Protein AF-A0AA40I8Y2-F1 (afdb_monomer)

Sequence (458 aa):
MGASTGETRPAPEHSPDSSFPSARNPNLPPCRERLKSTSVQRVLESSLRRRGAPTQAPSPGPREVRRRSFSSSPDPGGSVVRRRSVLPPRPRAQRLAQARLAARTGKTVQRKLDMSGLRVASRLLRTKRLALTGTRPLSSGSRGFDFTVDGSKRSSAKVSDSISTQYPVVDHEFDAVVVGAGGAGLRAAFGLSEAGFSTACVTKLFPTRSHTVAAQGGINAALGNMEEDNWRWHFYDTVKGSDWLGDQDAIHYMTEQAPASVIELENYGMPFSRTKDGKIYQRAFGGQSLKFGKGGQAHRCCCVADRTGHSLLHTLYGRSLRYDTSYFVEYFALDLLMENGECRGVIALCIEDGYIHRIRAKNTVIATGGYGRTYFSCTSAHTSTGDGTAMVTRAGLPCQDLEFVQFHPTGIYGAGCLITEGCRGEGGILINSQGERFMERYARWQRTWPPEMSCPGP

InterPro domains:
  IPR003952 Fumarate reductase/succinate dehydrogenase, FAD-binding site [PS00504] (209-218)
  IPR003953 FAD-dependent oxidoreductase 2, FAD-binding domain [PF00890] (175-447)
  IPR030664 FAD-dependent oxidoreductase SdhA/FrdA/AprA [PTHR11632] (164-444)
  IPR036188 FAD/NAD(P)-binding domain superfamily [G3DSA:3.50.50.60] (155-445)
  IPR036188 FAD/NAD(P)-binding domain superfamily [SSF51905] (165-436)

pLDDT: mean 72.76, std 31.51, range [25.41, 98.94]

Structure (mmCIF, N/CA/C/O backbone):
data_AF-A0AA40I8Y2-F1
#
_entry.id   AF-A0AA40I8Y2-F1
#
loop_
_atom_site.group_PDB
_atom_site.id
_atom_site.type_symbol
_atom_site.label_atom_id
_atom_site.label_alt_id
_atom_site.label_comp_id
_atom_site.label_asym_id
_atom_site.label_entity_id
_atom_site.label_seq_id
_atom_site.pdbx_PDB_ins_code
_atom_site.Cartn_x
_atom_site.Cartn_y
_atom_site.Cartn_z
_atom_site.occupancy
_atom_site.B_iso_or_equiv
_atom_site.auth_seq_id
_atom_site.auth_comp_id
_atom_site.auth_asym_id
_atom_site.auth_atom_id
_atom_site.pdbx_PDB_model_num
ATOM 1 N N . MET A 1 1 ? -51.439 -47.594 -10.391 1.00 32.75 1 MET A N 1
ATOM 2 C CA . MET A 1 1 ? -51.179 -48.707 -11.332 1.00 32.75 1 MET A CA 1
ATOM 3 C C . MET A 1 1 ? -50.081 -48.203 -12.260 1.00 32.75 1 MET A C 1
ATOM 5 O O . MET A 1 1 ? -50.319 -47.154 -12.834 1.00 32.75 1 MET A O 1
ATOM 9 N N . GLY A 1 2 ? -48.869 -48.724 -12.430 1.00 31.80 2 GLY A N 1
ATOM 10 C CA . GLY A 1 2 ? -48.028 -49.830 -11.933 1.00 31.80 2 GLY A CA 1
ATOM 11 C C . GLY A 1 2 ? -46.648 -49.583 -12.608 1.00 31.80 2 GLY A C 1
ATOM 12 O O . GLY A 1 2 ? -46.622 -48.978 -13.675 1.00 31.80 2 GLY A O 1
ATOM 13 N N . ALA A 1 3 ? -45.487 -49.738 -11.958 1.00 30.36 3 ALA A N 1
ATOM 14 C CA . ALA A 1 3 ? -44.630 -50.945 -11.997 1.00 30.36 3 ALA A CA 1
ATOM 15 C C . ALA A 1 3 ? -44.616 -51.674 -13.367 1.00 30.36 3 ALA A C 1
ATOM 17 O O . ALA A 1 3 ? -45.689 -51.980 -13.870 1.00 30.36 3 ALA A O 1
ATOM 18 N N . SER A 1 4 ? -43.504 -52.070 -14.009 1.00 30.73 4 SER A N 1
ATOM 19 C CA . SER A 1 4 ? -42.028 -51.959 -13.813 1.00 30.73 4 SER A CA 1
ATOM 20 C C . SER A 1 4 ? -41.357 -52.330 -15.174 1.00 30.73 4 SER A C 1
ATOM 22 O O . SER A 1 4 ? -42.104 -52.674 -16.086 1.00 30.73 4 SER A O 1
ATOM 24 N N . THR A 1 5 ? -40.049 -52.314 -15.478 1.00 34.25 5 THR A N 1
ATOM 25 C CA . THR A 1 5 ? -38.732 -52.222 -14.781 1.00 34.25 5 THR A CA 1
ATOM 26 C C . THR A 1 5 ? -37.902 -51.048 -15.386 1.00 34.25 5 THR A C 1
ATOM 28 O O . THR A 1 5 ? -38.504 -50.177 -16.006 1.00 34.25 5 THR A O 1
ATOM 31 N N . GLY A 1 6 ? -36.577 -50.834 -15.259 1.00 27.83 6 GLY A N 1
ATOM 32 C CA . GLY A 1 6 ? -35.461 -51.456 -14.525 1.00 27.83 6 GLY A CA 1
ATOM 33 C C . GLY A 1 6 ? -34.343 -52.022 -15.425 1.00 27.83 6 GLY A C 1
ATOM 34 O O . GLY A 1 6 ? -34.374 -53.207 -15.727 1.00 27.83 6 GLY A O 1
ATOM 35 N N . GLU A 1 7 ? -33.342 -51.198 -15.779 1.00 29.75 7 GLU A N 1
ATOM 36 C CA . GLU A 1 7 ? -31.929 -51.616 -15.916 1.00 29.75 7 GLU A CA 1
ATOM 37 C C . GLU A 1 7 ? -30.968 -50.405 -15.931 1.00 29.75 7 GLU A C 1
ATOM 39 O O . GLU A 1 7 ? -31.186 -49.411 -16.625 1.00 29.75 7 GLU A O 1
ATOM 44 N N . THR A 1 8 ? -29.904 -50.475 -15.128 1.00 30.27 8 THR A N 1
ATOM 45 C CA . THR A 1 8 ? -28.907 -49.411 -14.908 1.00 30.27 8 THR A CA 1
ATOM 46 C C . THR A 1 8 ? -27.615 -49.681 -15.677 1.00 30.27 8 THR A C 1
ATOM 48 O O . THR A 1 8 ? -27.088 -50.789 -15.604 1.00 30.27 8 THR A O 1
ATOM 51 N N . ARG A 1 9 ? -27.028 -48.660 -16.321 1.00 32.03 9 ARG A N 1
ATOM 52 C CA . ARG A 1 9 ? -25.633 -48.704 -16.806 1.00 32.03 9 ARG A CA 1
ATOM 53 C C . ARG A 1 9 ? -24.699 -47.949 -15.843 1.00 32.03 9 ARG A C 1
ATOM 55 O O . ARG A 1 9 ? -25.123 -46.927 -15.305 1.00 32.03 9 ARG A O 1
ATOM 62 N N . PRO A 1 10 ? -23.472 -48.445 -15.597 1.00 34.16 10 PRO A N 1
ATOM 63 C CA . PRO A 1 10 ? -22.631 -47.975 -14.498 1.00 34.16 10 PRO A CA 1
ATOM 64 C C . PRO A 1 10 ? -21.880 -46.677 -14.815 1.00 34.16 10 PRO A C 1
ATOM 66 O O . PRO A 1 10 ? -21.548 -46.392 -15.967 1.00 34.16 10 PRO A O 1
ATOM 69 N N . ALA A 1 11 ? -21.555 -45.928 -13.760 1.00 28.86 11 ALA A N 1
ATOM 70 C CA . ALA A 1 11 ? -20.532 -44.890 -13.800 1.00 28.86 11 ALA A CA 1
ATOM 71 C C . ALA A 1 11 ? -19.125 -45.530 -13.772 1.00 28.86 11 ALA A C 1
ATOM 73 O O . ALA A 1 11 ? -18.958 -46.573 -13.137 1.00 28.86 11 ALA A O 1
ATOM 74 N N . PRO A 1 12 ? -18.109 -44.932 -14.419 1.00 32.19 12 PRO A N 1
ATOM 75 C CA . PRO A 1 12 ? -16.728 -45.372 -14.267 1.00 32.19 12 PRO A CA 1
ATOM 76 C C . PRO A 1 12 ? -16.163 -44.882 -12.925 1.00 32.19 12 PRO A C 1
ATOM 78 O O . PRO A 1 12 ? -16.084 -43.678 -12.678 1.00 32.19 12 PRO A O 1
ATOM 81 N N . GLU A 1 13 ? -15.769 -45.815 -12.060 1.00 28.38 13 GLU A N 1
ATOM 82 C CA . GLU A 1 13 ? -15.071 -45.509 -10.807 1.00 28.38 13 GLU A CA 1
ATOM 83 C C . GLU A 1 13 ? -13.612 -45.083 -11.041 1.00 28.38 13 GLU A C 1
ATOM 85 O O . GLU A 1 13 ? -12.978 -45.427 -12.041 1.00 28.38 13 GLU A O 1
ATOM 90 N N . HIS A 1 14 ? -13.065 -44.343 -10.076 1.00 29.38 14 HIS A N 1
ATOM 91 C CA . HIS A 1 14 ? -11.641 -44.028 -10.004 1.00 29.38 14 HIS A CA 1
ATOM 92 C C . HIS A 1 14 ? -10.795 -45.273 -9.692 1.00 29.38 14 HIS A C 1
ATOM 94 O O . HIS A 1 14 ? -11.074 -45.989 -8.735 1.00 29.38 14 HIS A O 1
ATOM 100 N N . SER A 1 15 ? -9.656 -45.411 -10.375 1.00 27.19 15 SER A N 1
ATOM 101 C CA . SER A 1 15 ? -8.494 -46.165 -9.882 1.00 27.19 15 SER A CA 1
ATOM 102 C C . SER A 1 15 ? -7.263 -45.240 -9.829 1.00 27.19 15 SER A C 1
ATOM 104 O O . SER A 1 15 ? -7.002 -44.554 -10.823 1.00 27.19 15 SER A O 1
ATOM 106 N N . PRO A 1 16 ? -6.515 -45.168 -8.710 1.00 34.91 16 PRO A N 1
ATOM 107 C CA . PRO A 1 16 ? -5.465 -44.169 -8.523 1.00 34.91 16 PRO A CA 1
ATOM 108 C C . PRO A 1 16 ? -4.068 -44.721 -8.843 1.00 34.91 16 PRO A C 1
ATOM 110 O O . PRO A 1 16 ? -3.471 -45.388 -8.008 1.00 34.91 16 PRO A O 1
ATOM 113 N N . ASP A 1 17 ? -3.504 -44.371 -10.002 1.00 27.94 17 ASP A N 1
ATOM 114 C CA . ASP A 1 17 ? -2.095 -44.660 -10.316 1.00 27.94 17 ASP A CA 1
ATOM 115 C C . ASP A 1 17 ? -1.424 -43.500 -11.070 1.00 27.94 17 ASP A C 1
ATOM 117 O O . ASP A 1 17 ? -1.344 -43.451 -12.297 1.00 27.94 17 ASP A O 1
ATOM 121 N N . SER A 1 18 ? -0.906 -42.539 -10.303 1.00 29.62 18 SER A N 1
ATOM 122 C CA . SER A 1 18 ? 0.126 -41.607 -10.769 1.00 29.62 18 SER A CA 1
ATOM 123 C C . SER A 1 18 ? 1.015 -41.196 -9.594 1.00 29.62 18 SER A C 1
ATOM 125 O O . SER A 1 18 ? 0.930 -40.086 -9.061 1.00 29.62 18 SER A O 1
ATOM 127 N 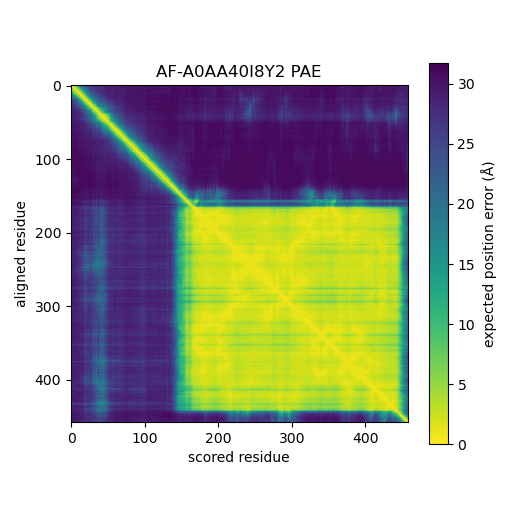N . SER A 1 19 ? 1.864 -42.124 -9.155 1.00 27.11 19 SER A N 1
ATOM 128 C CA . SER A 1 19 ? 2.890 -41.865 -8.147 1.00 27.11 19 SER A CA 1
ATOM 129 C C . SER A 1 19 ? 3.852 -40.772 -8.631 1.00 27.11 19 SER A C 1
ATOM 131 O O . SER A 1 19 ? 4.707 -41.021 -9.485 1.00 27.11 19 SER A O 1
ATOM 133 N N . PHE A 1 20 ? 3.749 -39.566 -8.069 1.00 29.59 20 PHE A N 1
ATOM 134 C CA . PHE A 1 20 ? 4.778 -38.540 -8.241 1.00 29.59 20 PHE A CA 1
ATOM 135 C C . PHE A 1 20 ? 6.107 -39.065 -7.671 1.00 29.59 20 PHE A C 1
ATOM 137 O O . PHE A 1 20 ? 6.150 -39.441 -6.495 1.00 29.59 20 PHE A O 1
ATOM 144 N N . PRO A 1 21 ? 7.207 -39.093 -8.448 1.00 29.06 21 PRO A N 1
ATOM 145 C CA . PRO A 1 21 ? 8.483 -39.561 -7.934 1.00 29.06 21 PRO A CA 1
ATOM 146 C C . PRO A 1 21 ? 9.033 -38.570 -6.903 1.00 29.06 21 PRO A C 1
ATOM 148 O O . PRO A 1 21 ? 9.480 -37.470 -7.233 1.00 29.06 21 PRO A O 1
ATOM 151 N N . SER A 1 22 ? 9.038 -39.001 -5.640 1.00 32.31 22 SER A N 1
ATOM 152 C CA . SER A 1 22 ? 9.756 -38.368 -4.532 1.00 32.31 22 SER A CA 1
ATOM 153 C C . SER A 1 22 ? 11.267 -38.411 -4.791 1.00 32.31 22 SER A C 1
ATOM 155 O O . SER A 1 22 ? 11.990 -39.290 -4.323 1.00 32.31 22 SER A O 1
ATOM 157 N N . ALA A 1 23 ? 11.760 -37.456 -5.577 1.00 31.22 23 ALA A N 1
ATOM 158 C CA . ALA A 1 23 ? 13.168 -37.333 -5.925 1.00 31.22 23 ALA A CA 1
ATOM 159 C C . ALA A 1 23 ? 13.968 -36.648 -4.800 1.00 31.22 23 ALA A C 1
ATOM 161 O O . ALA A 1 23 ? 14.513 -35.555 -4.972 1.00 31.22 23 ALA A O 1
ATOM 162 N N . ARG A 1 24 ? 14.108 -37.321 -3.648 1.00 30.42 24 ARG A N 1
ATOM 163 C CA . ARG A 1 24 ? 15.246 -37.055 -2.753 1.00 30.42 24 ARG A CA 1
ATOM 164 C C . ARG A 1 24 ? 16.519 -37.495 -3.473 1.00 30.42 24 ARG A C 1
ATOM 166 O O . ARG A 1 24 ? 16.888 -38.661 -3.415 1.00 30.42 24 ARG A O 1
ATOM 173 N N . ASN A 1 25 ? 17.180 -36.569 -4.162 1.00 33.53 25 ASN A N 1
ATOM 174 C CA . ASN A 1 25 ? 18.488 -36.808 -4.767 1.00 33.53 25 ASN A CA 1
ATOM 175 C C . ASN A 1 25 ? 19.543 -36.991 -3.651 1.00 33.53 25 ASN A C 1
ATOM 177 O O . ASN A 1 25 ? 19.817 -36.021 -2.939 1.00 33.53 25 ASN A O 1
ATOM 181 N N . PRO A 1 26 ? 20.151 -38.183 -3.485 1.00 35.31 26 PRO A N 1
ATOM 182 C CA . PRO A 1 26 ? 21.088 -38.445 -2.391 1.00 35.31 26 PRO A CA 1
ATOM 183 C C . PRO A 1 26 ? 22.486 -37.835 -2.611 1.00 35.31 26 PRO A C 1
ATOM 185 O O . PRO A 1 26 ? 23.321 -37.917 -1.718 1.00 35.31 26 PRO A O 1
ATOM 188 N N . ASN A 1 27 ? 22.740 -37.190 -3.758 1.00 33.22 27 ASN A N 1
ATOM 189 C CA . ASN A 1 27 ? 24.033 -36.590 -4.116 1.00 33.22 27 ASN A CA 1
ATOM 190 C C . ASN A 1 27 ? 24.059 -35.049 -4.009 1.00 33.22 27 ASN A C 1
ATOM 192 O O . ASN A 1 27 ? 24.871 -34.389 -4.659 1.00 33.22 27 ASN A O 1
ATOM 196 N N . LEU A 1 28 ? 23.178 -34.448 -3.200 1.00 32.84 28 LEU A N 1
ATOM 197 C CA . LEU A 1 28 ? 23.253 -33.024 -2.846 1.00 32.84 28 LEU A CA 1
ATOM 198 C C . LEU A 1 28 ? 23.988 -32.844 -1.503 1.00 32.84 28 LEU A C 1
ATOM 200 O O . LEU A 1 28 ? 23.556 -33.426 -0.507 1.00 32.84 28 LEU A O 1
ATOM 204 N N . PRO A 1 29 ? 25.060 -32.028 -1.429 1.00 32.06 29 PRO A N 1
ATOM 205 C CA . PRO A 1 29 ? 25.745 -31.772 -0.166 1.00 32.06 29 PRO A CA 1
ATOM 206 C C . PRO A 1 29 ? 24.837 -30.987 0.800 1.00 32.06 29 PRO A C 1
ATOM 208 O O . PRO A 1 29 ? 24.019 -30.174 0.349 1.00 32.06 29 PRO A O 1
ATOM 211 N N . PRO A 1 30 ? 24.974 -31.194 2.125 1.00 31.23 30 PRO A N 1
ATOM 212 C CA . PRO A 1 30 ? 24.115 -30.567 3.124 1.00 31.23 30 PRO A CA 1
ATOM 213 C C . PRO A 1 30 ? 24.193 -29.034 3.090 1.00 31.23 30 PRO A C 1
ATOM 215 O O . PRO A 1 30 ? 25.191 -28.436 2.685 1.00 31.23 30 PRO A O 1
ATOM 218 N N . CYS A 1 31 ? 23.117 -28.389 3.547 1.00 29.73 31 CYS A N 1
ATOM 219 C CA . CYS A 1 31 ? 22.795 -26.980 3.293 1.00 29.73 31 CYS A CA 1
ATOM 220 C C . CYS A 1 31 ? 23.654 -25.940 4.061 1.00 29.73 31 CYS A C 1
ATOM 222 O O . CYS A 1 31 ? 23.146 -24.910 4.497 1.00 29.73 31 CYS A O 1
ATOM 224 N N . ARG A 1 32 ? 24.960 -26.189 4.241 1.00 30.05 32 ARG A N 1
ATOM 225 C CA . ARG A 1 32 ? 25.887 -25.322 4.993 1.00 30.05 32 ARG A CA 1
ATOM 226 C C . ARG A 1 32 ? 26.958 -24.615 4.153 1.00 30.05 32 ARG A C 1
ATOM 228 O O . ARG A 1 32 ? 27.660 -23.766 4.690 1.00 30.05 32 ARG A O 1
ATOM 235 N N . GLU A 1 33 ? 27.061 -24.900 2.851 1.00 31.02 33 GLU A N 1
ATOM 236 C CA . GLU A 1 33 ? 28.080 -24.287 1.969 1.00 31.02 33 GLU A CA 1
ATOM 237 C C . GLU A 1 33 ? 27.536 -23.367 0.859 1.00 31.02 33 GLU A C 1
ATOM 239 O O . GLU A 1 33 ? 28.315 -22.720 0.158 1.00 31.02 33 GLU A O 1
ATOM 244 N N . ARG A 1 34 ? 26.211 -23.218 0.710 1.00 31.36 34 ARG A N 1
ATOM 245 C CA . ARG A 1 34 ? 25.609 -22.421 -0.383 1.00 31.36 34 ARG A CA 1
ATOM 246 C C . ARG A 1 34 ? 25.449 -20.915 -0.079 1.00 31.36 34 ARG A C 1
ATOM 248 O O . ARG A 1 34 ? 24.744 -20.215 -0.792 1.00 31.36 34 ARG A O 1
ATOM 255 N N . LEU A 1 35 ? 26.161 -20.389 0.923 1.00 30.05 35 LEU A N 1
ATOM 256 C CA . LEU A 1 35 ? 26.169 -18.966 1.323 1.00 30.05 35 LEU A CA 1
ATOM 257 C C . LEU A 1 35 ? 27.373 -18.171 0.763 1.00 30.05 35 LEU A C 1
ATOM 259 O O . LEU A 1 35 ? 27.946 -17.322 1.440 1.00 30.05 35 LEU A O 1
ATOM 263 N N . LYS A 1 36 ? 27.804 -18.447 -0.480 1.00 30.09 36 LYS A N 1
ATOM 264 C CA . LYS A 1 36 ? 28.963 -17.769 -1.116 1.00 30.09 36 LYS A CA 1
ATOM 265 C C . LYS A 1 36 ? 28.699 -17.155 -2.500 1.00 30.09 36 LYS A C 1
ATOM 267 O O . LYS A 1 36 ? 29.646 -16.931 -3.264 1.00 30.09 36 LYS A O 1
ATOM 272 N N . SER A 1 37 ? 27.454 -16.785 -2.814 1.00 37.19 37 SER A N 1
ATOM 273 C CA . SER A 1 37 ? 27.128 -16.078 -4.067 1.00 37.19 37 SER A CA 1
ATOM 274 C C . SER A 1 37 ? 26.082 -14.962 -3.940 1.00 37.19 37 SER A C 1
ATOM 276 O O . SER A 1 37 ? 25.077 -14.975 -4.641 1.00 37.19 37 SER A O 1
ATOM 278 N N . THR A 1 38 ? 26.361 -13.933 -3.136 1.00 36.97 38 THR A N 1
ATOM 279 C CA . THR A 1 38 ? 25.739 -12.606 -3.305 1.00 36.97 38 THR A CA 1
ATOM 280 C C . THR A 1 38 ? 26.821 -11.539 -3.495 1.00 36.97 38 THR A C 1
ATOM 282 O O . THR A 1 38 ? 27.737 -11.365 -2.689 1.00 36.97 38 THR A O 1
ATOM 285 N N . SER A 1 39 ? 26.753 -10.829 -4.623 1.00 47.38 39 SER A N 1
ATOM 286 C CA . SER A 1 39 ? 27.812 -9.917 -5.089 1.00 47.38 39 SER A CA 1
ATOM 287 C C . SER A 1 39 ? 27.987 -8.664 -4.223 1.00 47.38 39 SER A C 1
ATOM 289 O O . SER A 1 39 ? 29.016 -7.999 -4.310 1.00 47.38 39 SER A O 1
ATOM 291 N N . VAL A 1 40 ? 26.997 -8.348 -3.385 1.00 37.56 40 VAL A N 1
ATOM 292 C CA . VAL A 1 40 ? 26.959 -7.150 -2.531 1.00 37.56 40 VAL A CA 1
ATOM 293 C C . VAL A 1 40 ? 27.840 -7.317 -1.286 1.00 37.56 40 VAL A C 1
ATOM 295 O O . VAL A 1 40 ? 28.556 -6.394 -0.903 1.00 37.56 40 VAL A O 1
ATOM 298 N N . GLN A 1 41 ? 27.875 -8.513 -0.692 1.00 32.19 41 GLN A N 1
ATOM 299 C CA . GLN A 1 41 ? 28.582 -8.762 0.571 1.00 32.19 41 GLN A CA 1
ATOM 300 C C . GLN A 1 41 ? 30.115 -8.712 0.408 1.00 32.19 41 GLN A C 1
ATOM 302 O O . GLN A 1 41 ? 30.826 -8.219 1.285 1.00 32.19 41 GLN A O 1
ATOM 307 N N . ARG A 1 42 ? 30.633 -9.102 -0.769 1.00 34.75 42 ARG A N 1
ATOM 308 C CA . ARG A 1 42 ? 32.071 -9.014 -1.098 1.00 34.75 42 ARG A CA 1
ATOM 309 C C . ARG A 1 42 ? 32.592 -7.573 -1.184 1.00 34.75 42 ARG A C 1
ATOM 311 O O . ARG A 1 42 ? 33.778 -7.349 -0.950 1.00 34.75 42 ARG A O 1
ATOM 318 N N . VAL A 1 43 ? 31.736 -6.592 -1.494 1.00 43.09 43 VAL A N 1
ATOM 319 C CA . VAL A 1 43 ? 32.142 -5.176 -1.588 1.00 43.09 43 VAL A CA 1
ATOM 320 C C . VAL A 1 43 ? 32.526 -4.637 -0.205 1.00 43.09 43 VAL A C 1
ATOM 322 O O . VAL A 1 43 ? 33.585 -4.024 -0.061 1.00 43.09 43 VAL A O 1
ATOM 325 N N . LEU A 1 44 ? 31.731 -4.948 0.824 1.00 35.88 44 LEU A N 1
ATOM 326 C CA . LEU A 1 44 ? 31.999 -4.577 2.219 1.00 35.88 44 LEU A CA 1
ATOM 327 C C . LEU A 1 44 ? 33.281 -5.226 2.766 1.00 35.88 44 LEU A C 1
ATOM 329 O O . LEU A 1 44 ? 34.135 -4.524 3.311 1.00 35.88 44 LEU A O 1
ATOM 333 N N . GLU A 1 45 ? 33.478 -6.531 2.554 1.00 36.34 45 GLU A N 1
ATOM 334 C CA . GLU A 1 45 ? 34.703 -7.212 3.004 1.00 36.34 45 GLU A CA 1
ATOM 335 C C . GLU A 1 45 ? 35.967 -6.700 2.295 1.00 36.34 45 GLU A C 1
ATOM 337 O O . GLU A 1 45 ? 37.030 -6.602 2.915 1.00 36.34 45 GLU A O 1
ATOM 342 N N . SER A 1 46 ? 35.874 -6.331 1.011 1.00 35.22 46 SER A N 1
ATOM 343 C CA . SER A 1 46 ? 37.031 -5.834 0.255 1.00 35.22 46 SER A CA 1
ATOM 344 C C . SER A 1 46 ? 37.558 -4.479 0.757 1.00 35.22 46 SER A C 1
ATOM 346 O O . SER A 1 46 ? 38.768 -4.244 0.722 1.00 35.22 46 SER A O 1
ATOM 348 N N . SER A 1 47 ? 36.676 -3.622 1.286 1.00 37.28 47 SER A N 1
ATOM 349 C CA . SER A 1 47 ? 37.043 -2.334 1.895 1.00 37.28 47 SER A CA 1
ATOM 350 C C . SER A 1 47 ? 37.668 -2.491 3.284 1.00 37.28 47 SER A C 1
ATOM 352 O O . SER A 1 47 ? 38.576 -1.739 3.636 1.00 37.28 47 SER A O 1
ATOM 354 N N . LEU A 1 48 ? 37.233 -3.487 4.064 1.00 37.84 48 LEU A N 1
ATOM 355 C CA . LEU A 1 48 ? 37.777 -3.763 5.399 1.00 37.84 48 LEU A CA 1
ATOM 356 C C . LEU A 1 48 ? 39.159 -4.436 5.348 1.00 37.84 48 LEU A C 1
ATOM 358 O O . LEU A 1 48 ? 40.009 -4.149 6.185 1.00 37.84 48 LEU A O 1
ATOM 362 N N . ARG A 1 49 ? 39.442 -5.254 4.324 1.00 37.81 49 ARG A N 1
ATOM 363 C CA . ARG A 1 49 ? 40.753 -5.916 4.147 1.00 37.81 49 ARG A CA 1
ATOM 364 C C . ARG A 1 49 ? 41.879 -5.005 3.623 1.00 37.81 49 ARG A C 1
ATOM 366 O O . ARG A 1 49 ? 43.006 -5.470 3.493 1.00 37.81 49 ARG A O 1
ATOM 373 N N . ARG A 1 50 ? 41.612 -3.723 3.328 1.00 40.62 50 ARG A N 1
ATOM 374 C CA . ARG A 1 50 ? 42.616 -2.744 2.844 1.00 40.62 50 ARG A CA 1
ATOM 375 C C . ARG A 1 50 ? 43.129 -1.759 3.907 1.00 40.62 50 ARG A C 1
ATOM 377 O O . ARG A 1 50 ? 43.777 -0.777 3.554 1.00 40.62 50 ARG A O 1
ATOM 384 N N . ARG A 1 51 ? 42.888 -2.008 5.199 1.00 37.22 51 ARG A N 1
ATOM 385 C CA . ARG A 1 51 ? 43.551 -1.287 6.303 1.00 37.22 51 ARG A CA 1
ATOM 386 C C . ARG A 1 51 ? 44.337 -2.282 7.155 1.00 37.22 51 ARG A C 1
ATOM 388 O O . ARG A 1 51 ? 43.757 -3.205 7.715 1.00 37.22 51 ARG A O 1
ATOM 395 N N . GLY A 1 52 ? 45.660 -2.129 7.175 1.00 30.25 52 GLY A N 1
ATOM 396 C CA . GLY A 1 52 ? 46.568 -3.044 7.866 1.00 30.25 52 GLY A CA 1
ATOM 397 C C . GLY A 1 52 ? 46.629 -2.829 9.382 1.00 30.25 52 GLY A C 1
ATOM 398 O O . GLY A 1 52 ? 46.355 -1.732 9.852 1.00 30.25 52 GLY A O 1
ATOM 399 N N . ALA A 1 53 ? 47.010 -3.911 10.072 1.00 33.00 53 ALA A N 1
ATOM 400 C CA . ALA A 1 53 ? 47.589 -4.068 11.418 1.00 33.00 53 ALA A CA 1
ATOM 401 C C . ALA A 1 53 ? 47.225 -3.078 12.565 1.00 33.00 53 ALA A C 1
ATOM 403 O O . ALA A 1 53 ? 47.419 -1.871 12.440 1.00 33.00 53 ALA A O 1
ATOM 404 N N . PRO A 1 54 ? 46.827 -3.582 13.755 1.00 32.31 54 PRO A N 1
ATOM 405 C CA . PRO A 1 54 ? 46.574 -2.746 14.926 1.00 32.31 54 PRO A CA 1
ATOM 406 C C . PRO A 1 54 ? 47.867 -2.357 15.663 1.00 32.31 54 PRO A C 1
ATOM 408 O O . PRO A 1 54 ? 48.636 -3.215 16.094 1.00 32.31 54 PRO A O 1
ATOM 411 N N . THR A 1 55 ? 48.063 -1.061 15.906 1.00 31.19 55 THR A N 1
ATOM 412 C CA . THR A 1 55 ? 49.001 -0.561 16.925 1.00 31.19 55 THR A CA 1
ATOM 413 C C . THR A 1 55 ? 48.343 -0.587 18.305 1.00 31.19 55 THR A C 1
ATOM 415 O O . THR A 1 55 ? 47.227 -0.092 18.465 1.00 31.19 55 THR A O 1
ATOM 418 N N . GLN A 1 56 ? 49.035 -1.137 19.305 1.00 31.27 56 GLN A N 1
ATOM 419 C CA . GLN A 1 56 ? 48.567 -1.159 20.695 1.00 31.27 56 GLN A CA 1
ATOM 420 C C . GLN A 1 56 ? 48.444 0.263 21.269 1.00 31.27 56 GLN A C 1
ATOM 422 O O . GLN A 1 56 ? 49.311 1.104 21.037 1.00 31.27 56 GLN A O 1
ATOM 427 N N . ALA A 1 57 ? 47.402 0.507 22.066 1.00 32.38 57 ALA A N 1
ATOM 428 C CA . ALA A 1 57 ? 47.237 1.714 22.875 1.00 32.38 57 ALA A CA 1
ATOM 429 C C . ALA A 1 57 ? 46.967 1.313 24.342 1.00 32.38 57 ALA A C 1
ATOM 431 O O . ALA A 1 57 ? 46.249 0.335 24.569 1.00 32.38 57 ALA A O 1
ATOM 432 N N . PRO A 1 58 ? 47.544 2.012 25.338 1.00 31.70 58 PRO A N 1
ATOM 433 C CA . PRO A 1 58 ? 47.509 1.578 26.732 1.00 31.70 58 PRO A CA 1
ATOM 434 C C . PRO A 1 58 ? 46.178 1.899 27.430 1.00 31.70 58 PRO A C 1
ATOM 436 O O . PRO A 1 58 ? 45.528 2.910 27.165 1.00 31.70 58 PRO A O 1
ATOM 439 N N . SER A 1 59 ? 45.805 1.043 28.379 1.00 30.08 59 SER A N 1
ATOM 440 C CA . SER A 1 59 ? 44.596 1.148 29.200 1.00 30.08 59 SER A CA 1
ATOM 441 C C . SER A 1 59 ? 44.712 2.202 30.317 1.00 30.08 59 SER A C 1
ATOM 443 O O . SER A 1 59 ? 45.639 2.107 31.126 1.00 30.08 59 SER A O 1
ATOM 445 N N . PRO A 1 60 ? 43.756 3.141 30.459 1.00 36.16 60 PRO A N 1
ATOM 446 C CA . PRO A 1 60 ? 43.647 3.992 31.640 1.00 36.16 60 PRO A CA 1
ATOM 447 C C . PRO A 1 60 ? 42.781 3.333 32.731 1.00 36.16 60 PRO A C 1
ATOM 449 O O . PRO A 1 60 ? 41.663 2.890 32.473 1.00 36.16 60 PRO A O 1
ATOM 452 N N . GLY A 1 61 ? 43.298 3.289 33.963 1.00 31.25 61 GLY A N 1
ATOM 453 C CA . GLY A 1 61 ? 42.566 2.818 35.146 1.00 31.25 61 GLY A CA 1
ATOM 454 C C . GLY A 1 61 ? 41.492 3.801 35.651 1.00 31.25 61 GLY A C 1
ATOM 455 O O . GLY A 1 61 ? 41.371 4.916 35.134 1.00 31.25 61 GLY A O 1
ATOM 456 N N . PRO A 1 62 ? 40.707 3.412 36.673 1.00 31.59 62 PRO A N 1
ATOM 457 C CA . PRO A 1 62 ? 39.561 4.188 37.138 1.00 31.59 62 PRO A CA 1
ATOM 458 C C . PRO A 1 62 ? 39.997 5.494 37.815 1.00 31.59 62 PRO A C 1
ATOM 460 O O . PRO A 1 62 ? 40.945 5.510 38.601 1.00 31.59 62 PRO A O 1
ATOM 463 N N . ARG A 1 63 ? 39.273 6.591 37.553 1.00 30.81 63 ARG A N 1
ATOM 464 C CA . ARG A 1 63 ? 39.428 7.854 38.290 1.00 30.81 63 ARG A CA 1
ATOM 465 C C . ARG A 1 63 ? 38.145 8.277 38.994 1.00 30.81 63 ARG A C 1
ATOM 467 O O . ARG A 1 63 ? 37.039 8.147 38.484 1.00 30.81 63 ARG A O 1
ATOM 474 N N . GLU A 1 64 ? 38.374 8.765 40.203 1.00 27.98 64 GLU A N 1
ATOM 475 C CA . GLU A 1 64 ? 37.426 9.033 41.275 1.00 27.98 64 GLU A CA 1
ATOM 476 C C . GLU A 1 64 ? 36.566 10.281 41.007 1.00 27.98 64 GLU A C 1
ATOM 478 O O . GLU A 1 64 ? 37.054 11.306 40.523 1.00 27.98 64 GLU A O 1
ATOM 483 N N . VAL A 1 65 ? 35.278 10.223 41.360 1.00 30.14 65 VAL A N 1
ATOM 484 C CA . VAL A 1 65 ? 34.358 11.365 41.241 1.00 30.14 65 VAL A CA 1
ATOM 485 C C . VAL A 1 65 ? 34.503 12.273 42.461 1.00 30.14 65 VAL A C 1
ATOM 487 O O . VAL A 1 65 ? 34.065 11.921 43.555 1.00 30.14 65 VAL A O 1
ATOM 490 N N . ARG A 1 66 ? 35.022 13.494 42.274 1.00 26.19 66 ARG A N 1
ATOM 491 C CA . ARG A 1 66 ? 34.933 14.566 43.280 1.00 26.19 66 ARG A CA 1
ATOM 492 C C . ARG A 1 66 ? 34.133 15.758 42.769 1.00 26.19 66 ARG A C 1
ATOM 494 O O . ARG A 1 66 ? 34.564 16.488 41.882 1.00 26.19 66 ARG A O 1
ATOM 501 N N . ARG A 1 67 ? 32.978 15.987 43.400 1.00 29.08 67 ARG A N 1
ATOM 502 C CA . ARG A 1 67 ? 32.227 17.248 43.318 1.00 29.08 67 ARG A CA 1
ATOM 503 C C . ARG A 1 67 ? 33.050 18.380 43.938 1.00 29.08 67 ARG A C 1
ATOM 505 O O . ARG A 1 67 ? 33.589 18.193 45.026 1.00 29.08 67 ARG A O 1
ATOM 512 N N . ARG A 1 68 ? 33.016 19.573 43.336 1.00 26.94 68 ARG A N 1
ATOM 513 C CA . ARG A 1 68 ? 33.138 20.857 44.048 1.00 26.94 68 ARG A CA 1
ATOM 514 C C . ARG A 1 68 ? 32.409 21.960 43.281 1.00 26.94 68 ARG A C 1
ATOM 516 O O . ARG A 1 68 ? 32.704 22.223 42.123 1.00 26.94 68 ARG A O 1
ATOM 523 N N . SER A 1 69 ? 31.445 22.573 43.954 1.00 27.20 69 SER A N 1
ATOM 524 C CA . SER A 1 69 ? 30.890 23.891 43.644 1.00 27.20 69 SER A CA 1
ATOM 525 C C . SER A 1 69 ? 31.929 24.986 43.897 1.00 27.20 69 SER A C 1
ATOM 527 O O . SER A 1 69 ? 32.778 24.783 44.760 1.00 27.20 69 SER A O 1
ATOM 529 N N . PHE A 1 70 ? 31.796 26.156 43.263 1.00 26.34 70 PHE A N 1
ATOM 530 C CA . PHE A 1 70 ? 31.776 27.454 43.961 1.00 26.34 70 PHE A CA 1
ATOM 531 C C . PHE A 1 70 ? 31.311 28.594 43.036 1.00 26.34 70 PHE A C 1
ATOM 533 O O . PHE A 1 70 ? 31.167 28.417 41.828 1.00 26.34 70 PHE A O 1
ATOM 540 N N . SER A 1 71 ? 30.986 29.726 43.654 1.00 25.41 71 SER A N 1
ATOM 541 C CA . SER A 1 71 ? 30.287 30.893 43.110 1.00 25.41 71 SER A CA 1
ATOM 542 C C . SER A 1 71 ? 31.204 32.115 42.915 1.00 25.41 71 SER A C 1
ATOM 544 O O . SER A 1 71 ? 32.376 32.085 43.281 1.00 25.41 71 SER A O 1
ATOM 546 N N . SER A 1 72 ? 30.580 33.226 42.494 1.00 27.89 72 SER A N 1
ATOM 547 C CA . SER A 1 72 ? 30.987 34.644 42.641 1.00 27.89 72 SER A CA 1
ATOM 548 C C . SER A 1 72 ? 32.087 35.240 41.735 1.00 27.89 72 SER A C 1
ATOM 550 O O . SER A 1 72 ? 33.223 34.786 41.686 1.00 27.89 72 SER A O 1
ATOM 552 N N . SER A 1 73 ? 31.680 36.332 41.075 1.00 26.44 73 SER A N 1
ATOM 553 C CA . SER A 1 73 ? 32.412 37.400 40.358 1.00 26.44 73 SER A CA 1
ATOM 554 C C . SER A 1 73 ? 33.233 38.306 41.326 1.00 26.44 73 SER A C 1
ATOM 556 O O . SER A 1 73 ? 33.195 38.007 42.522 1.00 26.44 73 SER A O 1
ATOM 558 N N . PRO A 1 74 ? 33.866 39.449 40.923 1.00 42.59 74 PRO A N 1
ATOM 559 C CA . PRO A 1 74 ? 33.927 40.104 39.591 1.00 42.59 74 PRO A CA 1
ATOM 560 C C . PRO A 1 74 ? 35.303 40.685 39.123 1.00 42.59 74 PRO A C 1
ATOM 562 O O . PRO A 1 74 ? 36.161 40.940 39.952 1.00 42.59 74 PRO A O 1
ATOM 565 N N . ASP A 1 75 ? 35.416 40.965 37.804 1.00 30.33 75 ASP A N 1
ATOM 566 C CA . ASP A 1 75 ? 36.150 42.059 37.084 1.00 30.33 75 ASP A CA 1
ATOM 567 C C . ASP A 1 75 ? 37.608 42.495 37.441 1.00 30.33 75 ASP A C 1
ATOM 569 O O . ASP A 1 75 ? 38.126 42.150 38.498 1.00 30.33 75 ASP A O 1
ATOM 573 N N . PRO A 1 76 ? 38.304 43.333 36.620 1.00 43.81 76 PRO A N 1
ATOM 574 C CA . PRO A 1 76 ? 38.077 43.747 35.217 1.00 43.81 76 PRO A CA 1
ATOM 575 C C . PRO A 1 76 ? 39.321 43.594 34.288 1.00 43.81 76 PRO A C 1
ATOM 577 O O . PRO A 1 76 ? 40.442 43.375 34.741 1.00 43.81 76 PRO A O 1
ATOM 580 N N . GLY A 1 77 ? 39.167 43.834 32.973 1.00 27.02 77 GLY A N 1
ATOM 581 C CA . GLY A 1 77 ? 40.306 44.081 32.061 1.00 27.02 77 GLY A CA 1
ATOM 582 C C . GLY A 1 77 ? 39.973 44.030 30.559 1.00 27.02 77 GLY A C 1
ATOM 583 O O . GLY A 1 77 ? 39.477 43.021 30.069 1.00 27.02 77 GLY A O 1
ATOM 584 N N . GLY A 1 78 ? 40.239 45.111 29.810 1.00 25.89 78 GLY A N 1
ATOM 585 C CA . GLY A 1 78 ? 40.046 45.169 28.345 1.00 25.89 78 GLY A CA 1
ATOM 586 C C . GLY A 1 78 ? 41.074 44.336 27.551 1.00 25.89 78 GLY A C 1
ATOM 587 O O . GLY A 1 78 ? 42.034 43.830 28.113 1.00 25.89 78 GLY A O 1
ATOM 588 N N . SER A 1 79 ? 40.991 44.189 26.224 1.00 26.11 79 SER A N 1
ATOM 589 C CA . SER A 1 79 ? 40.211 44.935 25.224 1.00 26.11 79 SER A CA 1
ATOM 590 C C . SER A 1 79 ? 40.109 44.135 23.907 1.00 26.11 79 SER A C 1
ATOM 592 O O . SER A 1 79 ? 41.039 43.406 23.574 1.00 26.11 79 SER A O 1
ATOM 594 N N . VAL A 1 80 ? 39.023 44.273 23.125 1.00 31.16 80 VAL A N 1
ATOM 595 C CA . VAL A 1 80 ? 38.941 43.714 21.753 1.00 31.16 80 VAL A CA 1
ATOM 596 C C . VAL A 1 80 ? 38.197 44.657 20.799 1.00 31.16 80 VAL A C 1
ATOM 598 O O . VAL A 1 80 ? 37.093 45.127 21.074 1.00 31.16 80 VAL A O 1
ATOM 601 N N . VAL A 1 81 ? 38.809 44.895 19.638 1.00 30.56 81 VAL A N 1
ATOM 602 C CA . VAL A 1 81 ? 38.314 45.740 18.541 1.00 30.56 81 VAL A CA 1
ATOM 603 C C . VAL A 1 81 ? 37.107 45.105 17.835 1.00 30.56 81 VAL A C 1
ATOM 605 O O . VAL A 1 81 ? 37.198 43.999 17.307 1.00 30.56 81 VAL A O 1
ATOM 608 N N . ARG A 1 82 ? 35.985 45.832 17.728 1.00 29.34 82 ARG A N 1
ATOM 609 C CA . ARG A 1 82 ? 34.834 45.441 16.888 1.00 29.34 82 ARG A CA 1
ATOM 610 C C . ARG A 1 82 ? 34.936 46.045 15.482 1.00 29.34 82 ARG A C 1
ATOM 612 O O . ARG A 1 82 ? 34.792 47.256 15.326 1.00 29.34 82 ARG A O 1
ATOM 619 N N . ARG A 1 83 ? 35.054 45.210 14.441 1.00 30.53 83 ARG A N 1
ATOM 620 C CA . ARG A 1 83 ? 34.712 45.618 13.063 1.00 30.53 83 ARG A CA 1
ATOM 621 C C . ARG A 1 83 ? 33.196 45.532 12.856 1.00 30.53 83 ARG A C 1
ATOM 623 O O . ARG A 1 83 ? 32.580 44.515 13.159 1.00 30.53 83 ARG A O 1
ATOM 630 N N . ARG A 1 84 ? 32.600 46.607 12.330 1.00 28.83 84 ARG A N 1
ATOM 631 C CA . ARG A 1 84 ? 31.189 46.658 11.914 1.00 28.83 84 ARG A CA 1
ATOM 632 C C . ARG A 1 84 ? 31.020 46.027 10.528 1.00 28.83 84 ARG A C 1
ATOM 634 O O . ARG A 1 84 ? 31.789 46.334 9.624 1.00 28.83 84 ARG A O 1
ATOM 641 N N . SER A 1 85 ? 29.939 45.281 10.335 1.00 28.72 85 SER A N 1
ATOM 642 C CA . SER A 1 85 ? 29.194 45.280 9.070 1.00 28.72 85 SER A CA 1
ATOM 643 C C . SER A 1 85 ? 27.713 45.468 9.407 1.00 28.72 85 SER A C 1
ATOM 645 O O . SER A 1 85 ? 27.258 45.040 10.468 1.00 28.72 85 SER A O 1
ATOM 647 N N . VAL A 1 86 ? 26.998 46.233 8.582 1.00 32.12 86 VAL A N 1
ATOM 648 C CA . VAL A 1 86 ? 25.664 46.766 8.897 1.00 32.12 86 VAL A CA 1
ATOM 649 C C . VAL A 1 86 ? 24.643 46.159 7.944 1.00 32.12 86 VAL A C 1
ATOM 651 O O . VAL A 1 86 ? 24.803 46.254 6.732 1.00 32.12 86 VAL A O 1
ATOM 654 N N . LEU A 1 87 ? 23.573 45.588 8.498 1.00 32.69 87 LEU A N 1
ATOM 655 C CA . LEU A 1 87 ? 22.376 45.162 7.773 1.00 32.69 87 LEU A CA 1
ATOM 656 C C . LEU A 1 87 ? 21.155 45.830 8.432 1.00 32.69 87 LEU A C 1
ATOM 658 O O . LEU A 1 87 ? 20.934 45.608 9.624 1.00 32.69 87 LEU A O 1
ATOM 662 N N . PRO A 1 88 ? 20.392 46.679 7.717 1.00 38.34 88 PRO A N 1
ATOM 663 C CA . PRO A 1 88 ? 19.245 47.383 8.287 1.00 38.34 88 PRO A CA 1
ATOM 664 C C . PRO A 1 88 ? 17.978 46.500 8.352 1.00 38.34 88 PRO A C 1
ATOM 666 O O . PRO A 1 88 ? 17.842 45.546 7.581 1.00 38.34 88 PRO A O 1
ATOM 669 N N . PRO A 1 89 ? 17.027 46.807 9.257 1.00 36.25 89 PRO A N 1
ATOM 670 C CA . PRO A 1 89 ? 15.818 46.011 9.466 1.00 36.25 89 PRO A CA 1
ATOM 671 C C . PRO A 1 89 ? 14.732 46.251 8.402 1.00 36.25 89 PRO A C 1
ATOM 673 O O . PRO A 1 89 ? 14.639 47.318 7.797 1.00 36.25 89 PRO A O 1
ATOM 676 N N . ARG A 1 90 ? 13.851 45.256 8.219 1.00 32.66 90 ARG A N 1
ATOM 677 C CA . ARG A 1 90 ? 12.667 45.341 7.343 1.00 32.66 90 ARG A CA 1
ATOM 678 C C . ARG A 1 90 ? 11.542 46.170 7.995 1.00 32.66 90 ARG A C 1
ATOM 680 O O . ARG A 1 90 ? 11.177 45.848 9.127 1.00 32.66 90 ARG A O 1
ATOM 687 N N . PRO A 1 91 ? 10.908 47.130 7.296 1.00 35.66 91 PRO A N 1
ATOM 688 C CA . PRO A 1 91 ? 9.676 47.765 7.763 1.00 35.66 91 PRO A CA 1
ATOM 689 C C . PRO A 1 91 ? 8.428 46.920 7.452 1.00 35.66 91 PRO A C 1
ATOM 691 O O . PRO A 1 91 ? 8.350 46.242 6.427 1.00 35.66 91 PRO A O 1
ATOM 694 N N . ARG A 1 92 ? 7.414 47.020 8.321 1.00 34.16 92 ARG A N 1
ATOM 695 C CA . ARG A 1 92 ? 6.009 46.718 7.988 1.00 34.16 92 ARG A CA 1
ATOM 696 C C . ARG A 1 92 ? 5.407 47.871 7.160 1.00 34.16 92 ARG A C 1
ATOM 698 O O . ARG A 1 92 ? 5.905 48.989 7.223 1.00 34.16 92 ARG A O 1
ATOM 705 N N . ALA A 1 93 ? 4.255 47.589 6.538 1.00 31.53 93 ALA A N 1
ATOM 706 C CA . ALA A 1 93 ? 3.366 48.479 5.769 1.00 31.53 93 ALA A CA 1
ATOM 707 C C . ALA A 1 93 ? 3.638 48.598 4.251 1.00 31.53 93 ALA A C 1
ATOM 709 O O . ALA A 1 93 ? 4.734 48.343 3.772 1.00 31.53 93 ALA A O 1
ATOM 710 N N . GLN A 1 94 ? 2.574 48.986 3.528 1.00 29.55 94 GLN A N 1
ATOM 711 C CA . GLN A 1 94 ? 2.458 49.191 2.070 1.00 29.55 94 GLN A CA 1
ATOM 712 C C . GLN A 1 94 ? 2.344 47.941 1.164 1.00 29.55 94 GLN A C 1
ATOM 714 O O . GLN A 1 94 ? 3.247 47.589 0.412 1.00 29.55 94 GLN A O 1
ATOM 719 N N . ARG A 1 95 ? 1.129 47.368 1.112 1.00 29.00 95 ARG A N 1
ATOM 720 C CA . ARG A 1 95 ? 0.521 46.853 -0.137 1.00 29.00 95 ARG A CA 1
ATOM 721 C C . ARG A 1 95 ? -0.965 47.232 -0.217 1.00 29.00 95 ARG A C 1
ATOM 723 O O . ARG A 1 95 ? -1.859 46.412 -0.055 1.00 29.00 95 ARG A O 1
ATOM 730 N N . LEU A 1 96 ? -1.196 48.512 -0.487 1.00 32.75 96 LEU A N 1
ATOM 731 C CA . LEU A 1 96 ? -2.422 49.054 -1.078 1.00 32.75 96 LEU A CA 1
ATOM 732 C C . LEU A 1 96 ? -1.993 49.933 -2.266 1.00 32.75 96 LEU A C 1
ATOM 734 O O . LEU A 1 96 ? -0.876 50.440 -2.264 1.00 32.75 96 LEU A O 1
ATOM 738 N N . ALA A 1 97 ? -2.888 50.109 -3.243 1.00 27.30 97 ALA A N 1
ATOM 739 C CA . ALA A 1 97 ? -2.703 50.884 -4.480 1.00 27.30 97 ALA A CA 1
ATOM 740 C C . ALA A 1 97 ? -1.803 50.274 -5.585 1.00 27.30 97 ALA A C 1
ATOM 742 O O . ALA A 1 97 ? -0.707 50.748 -5.861 1.00 27.30 97 ALA A O 1
ATOM 743 N N . GLN A 1 98 ? -2.366 49.323 -6.343 1.00 29.08 98 GLN A N 1
ATOM 744 C CA . GLN A 1 98 ? -2.132 49.215 -7.796 1.00 29.08 98 GLN A CA 1
ATOM 745 C C . GLN A 1 98 ? -3.372 48.614 -8.496 1.00 29.08 98 GLN A C 1
ATOM 747 O O . GLN A 1 98 ? -3.371 47.466 -8.917 1.00 29.08 98 GLN A O 1
ATOM 752 N N . ALA A 1 99 ? -4.475 49.380 -8.557 1.00 29.59 99 ALA A N 1
ATOM 753 C CA . ALA A 1 99 ? -5.695 48.993 -9.294 1.00 29.59 99 ALA A CA 1
ATOM 754 C C . ALA A 1 99 ? -6.673 50.161 -9.595 1.00 29.59 99 ALA A C 1
ATOM 756 O O . ALA A 1 99 ? -7.881 49.943 -9.652 1.00 29.59 99 ALA A O 1
ATOM 757 N N . ARG A 1 100 ? -6.210 51.416 -9.751 1.00 26.58 100 ARG A N 1
ATOM 758 C CA . ARG A 1 100 ? -7.088 52.555 -10.117 1.00 26.58 100 ARG A CA 1
ATOM 759 C C . ARG A 1 100 ? -6.389 53.645 -10.944 1.00 26.58 100 ARG A C 1
ATOM 761 O O . ARG A 1 100 ? -6.071 54.693 -10.398 1.00 26.58 100 ARG A O 1
ATOM 768 N N . LEU A 1 101 ? -6.247 53.438 -12.261 1.00 26.16 101 LEU A N 1
ATOM 769 C CA . LEU A 1 101 ? -6.359 54.536 -13.242 1.00 26.16 101 LEU A CA 1
ATOM 770 C C . LEU A 1 101 ? -6.618 54.042 -14.685 1.00 26.16 101 LEU A C 1
ATOM 772 O O . LEU A 1 101 ? -5.732 54.062 -15.529 1.00 26.16 101 LEU A O 1
ATOM 776 N N . ALA A 1 102 ? -7.853 53.626 -14.980 1.00 28.95 102 ALA A N 1
ATOM 777 C CA . ALA A 1 102 ? -8.341 53.453 -16.360 1.00 28.95 102 ALA A CA 1
ATOM 778 C C . ALA A 1 102 ? -9.872 53.629 -16.467 1.00 28.95 102 ALA A C 1
ATOM 780 O O . ALA A 1 102 ? -10.544 52.963 -17.246 1.00 28.95 102 ALA A O 1
ATOM 781 N N . ALA A 1 103 ? -10.448 54.532 -15.666 1.00 29.73 103 ALA A N 1
ATOM 782 C CA . ALA A 1 103 ? -11.858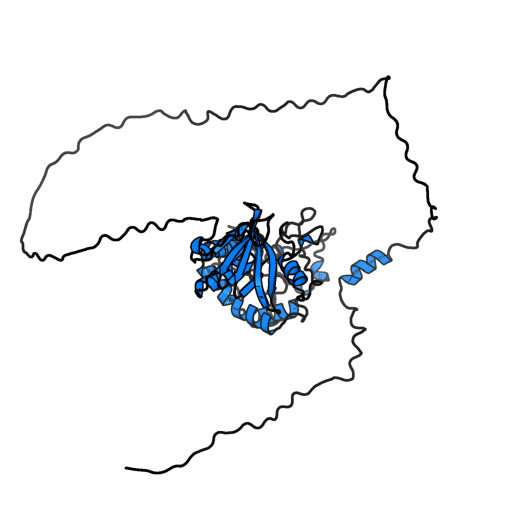 54.908 -15.765 1.00 29.73 103 ALA A CA 1
ATOM 783 C C . ALA A 1 103 ? -11.991 56.196 -16.594 1.00 29.73 103 ALA A C 1
ATOM 785 O O . ALA A 1 103 ? -12.021 57.295 -16.042 1.00 29.73 103 ALA A O 1
ATOM 786 N N . ARG A 1 104 ? -12.025 56.071 -17.928 1.00 29.88 104 ARG A N 1
ATOM 787 C CA . ARG A 1 104 ? -12.303 57.197 -18.837 1.00 29.88 104 ARG A CA 1
ATOM 788 C C . ARG A 1 104 ? -12.806 56.725 -20.206 1.00 29.88 104 ARG A C 1
ATOM 790 O O . ARG A 1 104 ? -12.039 56.624 -21.152 1.00 29.88 104 ARG A O 1
ATOM 797 N N . THR A 1 105 ? -14.107 56.453 -20.298 1.00 30.48 105 THR A N 1
ATOM 798 C CA . THR A 1 105 ? -15.003 56.792 -21.430 1.00 30.48 105 THR A CA 1
ATOM 799 C C . THR A 1 105 ? -16.373 56.167 -21.173 1.00 30.48 105 THR A C 1
ATOM 801 O O . THR A 1 105 ? -16.531 54.954 -21.192 1.00 30.48 105 THR A O 1
ATOM 804 N N . GLY A 1 106 ? -17.383 56.998 -20.920 1.00 27.17 106 GLY A N 1
ATOM 805 C CA . GLY A 1 106 ? -18.779 56.568 -20.896 1.00 27.17 106 GLY A CA 1
ATOM 806 C C . GLY A 1 106 ? -19.589 57.431 -21.852 1.00 27.17 106 GLY A C 1
ATOM 807 O O . GLY A 1 106 ? -19.462 58.653 -21.780 1.00 27.17 106 GLY A O 1
ATOM 808 N N . LYS A 1 107 ? -20.380 56.802 -22.736 1.00 28.44 107 LYS A N 1
ATOM 809 C CA . LYS A 1 107 ? -21.558 57.363 -23.436 1.00 28.44 107 LYS A CA 1
ATOM 810 C C . LYS A 1 107 ? -22.133 56.359 -24.453 1.00 28.44 107 LYS A C 1
ATOM 812 O O . LYS A 1 107 ? -21.650 56.287 -25.576 1.00 28.44 107 LYS A O 1
ATOM 817 N N . THR A 1 108 ? -23.235 55.702 -24.091 1.00 28.58 108 THR A N 1
ATOM 818 C CA . THR A 1 108 ? -24.210 55.122 -25.040 1.00 28.58 108 THR A CA 1
ATOM 819 C C . THR A 1 108 ? -25.572 55.150 -24.339 1.00 28.58 108 THR A C 1
ATOM 821 O O . THR A 1 108 ? -25.816 54.379 -23.422 1.00 28.58 108 THR A O 1
ATOM 824 N N . VAL A 1 109 ? -26.332 56.240 -24.456 1.00 29.19 109 VAL A N 1
ATOM 825 C CA . VAL A 1 109 ? -27.328 56.496 -25.517 1.00 29.19 109 VAL A CA 1
ATOM 826 C C . VAL A 1 109 ? -28.446 55.451 -25.531 1.00 29.19 109 VAL A C 1
ATOM 828 O O . VAL A 1 109 ? -28.316 54.348 -26.047 1.00 29.19 109 VAL A O 1
ATOM 831 N N . GLN A 1 110 ? -29.576 55.884 -24.985 1.00 25.83 110 GLN A N 1
ATOM 832 C CA . GLN A 1 110 ? -30.867 55.215 -24.958 1.00 25.83 110 GLN A CA 1
ATOM 833 C C . GLN A 1 110 ? -31.598 55.484 -26.286 1.00 25.83 110 GLN A C 1
ATOM 835 O O . GLN A 1 110 ? -31.760 56.645 -26.668 1.00 25.83 110 GLN A O 1
ATOM 840 N N . ARG A 1 111 ? -32.073 54.448 -26.989 1.00 27.41 111 ARG A N 1
ATOM 841 C CA . ARG A 1 111 ? -33.045 54.606 -28.085 1.00 27.41 111 ARG A CA 1
ATOM 842 C C . ARG A 1 111 ? -34.172 53.586 -27.963 1.00 27.41 111 ARG A C 1
ATOM 844 O O . ARG A 1 111 ? -33.931 52.397 -27.793 1.00 27.41 111 ARG A O 1
ATOM 851 N N . LYS A 1 112 ? -35.399 54.105 -28.041 1.00 27.92 112 LYS A N 1
ATOM 852 C CA . LYS A 1 112 ? -36.642 53.336 -28.159 1.00 27.92 112 LYS A CA 1
ATOM 853 C C . LYS A 1 112 ? -36.605 52.486 -29.432 1.00 27.92 112 LYS A C 1
ATOM 855 O O . LYS A 1 112 ? -36.103 52.956 -30.452 1.00 27.92 112 LYS A O 1
ATOM 860 N N . LEU A 1 113 ? -37.229 51.315 -29.382 1.00 29.44 113 LEU A N 1
ATOM 861 C CA . LEU A 1 113 ? -37.780 50.653 -30.561 1.00 29.44 113 LEU A CA 1
ATOM 862 C C . LEU A 1 113 ? -39.285 50.467 -30.360 1.00 29.44 113 LEU A C 1
ATOM 864 O O . LEU A 1 113 ? -39.762 50.369 -29.230 1.00 29.44 113 LEU A O 1
ATOM 868 N N . ASP A 1 114 ? -40.001 50.555 -31.473 1.00 26.59 114 ASP A N 1
ATOM 869 C CA . ASP A 1 114 ? -41.422 50.887 -31.551 1.00 26.59 114 ASP A CA 1
ATOM 870 C C . ASP A 1 114 ? -42.281 49.644 -31.853 1.00 26.59 114 ASP A C 1
ATOM 872 O O . ASP A 1 114 ? -41.780 48.648 -32.374 1.00 26.59 114 ASP A O 1
ATOM 876 N N . MET A 1 115 ? -43.573 49.696 -31.526 1.00 33.47 115 MET A N 1
ATOM 877 C CA . MET A 1 115 ? -44.515 48.576 -31.640 1.00 33.47 115 MET A CA 1
ATOM 878 C C . MET A 1 115 ? -45.588 48.837 -32.705 1.00 33.47 115 MET A C 1
ATOM 880 O O . MET A 1 115 ? -46.675 49.329 -32.415 1.00 33.47 115 MET A O 1
ATOM 884 N N . SER A 1 116 ? -45.304 48.426 -33.941 1.00 26.61 116 SER A N 1
ATOM 885 C CA . SER A 1 116 ? -46.287 48.155 -35.005 1.00 26.61 116 SER A CA 1
ATOM 886 C C . SER A 1 116 ? -45.609 47.331 -36.120 1.00 26.61 116 SER A C 1
ATOM 888 O O . SER A 1 116 ? -44.418 47.491 -36.352 1.00 26.61 116 SER A O 1
ATOM 890 N N . GLY A 1 117 ? -46.243 46.401 -36.841 1.00 26.08 117 GLY A N 1
ATOM 891 C CA . GLY A 1 117 ? -47.572 45.802 -36.698 1.00 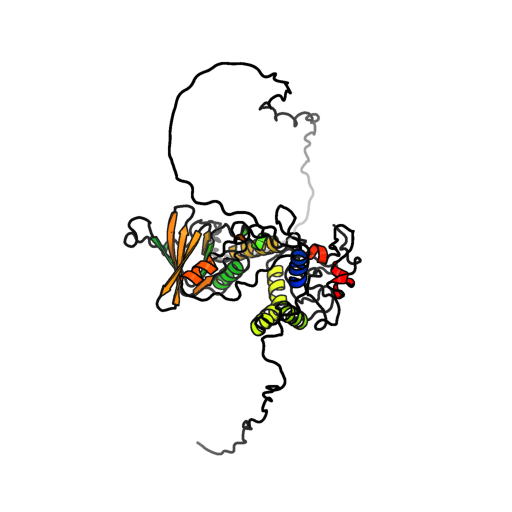26.08 117 GLY A CA 1
ATOM 892 C C . GLY A 1 117 ? -48.116 45.322 -38.054 1.00 26.08 117 GLY A C 1
ATOM 893 O O . GLY A 1 117 ? -48.394 46.162 -38.891 1.00 26.08 117 GLY A O 1
ATOM 894 N N . LEU A 1 118 ? -48.303 44.009 -38.261 1.00 27.20 118 LEU A N 1
ATOM 895 C CA . LEU A 1 118 ? -49.101 43.340 -39.324 1.00 27.20 118 LEU A CA 1
ATOM 896 C C . LEU A 1 118 ? -49.197 41.845 -38.895 1.00 27.20 118 LEU A C 1
ATOM 898 O O . LEU A 1 118 ? -48.171 41.257 -38.579 1.00 27.20 118 LEU A O 1
ATOM 902 N N . ARG A 1 119 ? -50.361 41.246 -38.574 1.00 27.98 119 ARG A N 1
ATOM 903 C CA . ARG A 1 119 ? -51.439 40.704 -39.450 1.00 27.98 119 ARG A CA 1
ATOM 904 C C . ARG A 1 119 ? -50.936 39.639 -40.455 1.00 27.98 119 ARG A C 1
ATOM 906 O O . ARG A 1 119 ? -49.945 39.899 -41.113 1.00 27.98 119 ARG A O 1
ATOM 913 N N . VAL A 1 120 ? -51.579 38.483 -40.699 1.00 27.77 120 VAL A N 1
ATOM 914 C CA . VAL A 1 120 ? -52.808 37.829 -40.171 1.00 27.77 120 VAL A CA 1
ATOM 915 C C . VAL A 1 120 ? -52.791 36.323 -40.548 1.00 27.77 120 VAL A C 1
ATOM 917 O O . VAL A 1 120 ? -52.252 35.995 -41.599 1.00 27.77 120 VAL A O 1
ATOM 920 N N . ALA A 1 121 ? -53.438 35.470 -39.728 1.00 28.64 121 ALA A N 1
ATOM 921 C CA . ALA A 1 121 ? -54.199 34.222 -40.029 1.00 28.64 121 ALA A CA 1
ATOM 922 C C . ALA A 1 121 ? -53.850 33.094 -39.023 1.00 28.64 121 ALA A C 1
ATOM 924 O O . ALA A 1 121 ? -52.729 32.610 -39.016 1.00 28.64 121 ALA A O 1
ATOM 925 N N . SER A 1 122 ? -54.654 32.706 -38.023 1.00 27.53 122 SER A N 1
ATOM 926 C CA . SER A 1 122 ? -56.040 32.186 -37.983 1.00 27.53 122 SER A CA 1
ATOM 927 C C . SER A 1 122 ? -56.244 30.797 -38.619 1.00 27.53 122 SER A C 1
ATOM 929 O O . SER A 1 122 ? -56.268 30.714 -39.844 1.00 27.53 122 SER A O 1
ATOM 931 N N . ARG A 1 123 ? -56.545 29.761 -37.801 1.00 28.94 123 ARG A N 1
ATOM 932 C CA . ARG A 1 123 ? -57.814 28.976 -37.835 1.00 28.94 123 ARG A CA 1
ATOM 933 C C . ARG A 1 123 ? -57.888 27.803 -36.814 1.00 28.94 123 ARG A C 1
ATOM 935 O O . ARG A 1 123 ? -56.963 27.014 -36.741 1.00 28.94 123 ARG A O 1
ATOM 942 N N . LEU A 1 124 ? -59.048 27.703 -36.131 1.00 29.98 124 LEU A N 1
ATOM 943 C CA . LEU A 1 124 ? -59.725 26.545 -35.470 1.00 29.98 124 LEU A CA 1
ATOM 944 C C . LEU A 1 124 ? -58.934 25.642 -34.472 1.00 29.98 124 LEU A C 1
ATOM 946 O O . LEU A 1 124 ? -57.919 25.066 -34.819 1.00 29.98 124 LEU A O 1
ATOM 950 N N . LEU A 1 125 ? -59.315 25.560 -33.178 1.00 30.12 125 LEU A N 1
ATOM 951 C CA . LEU A 1 125 ? -60.388 24.720 -32.556 1.00 30.12 125 LEU A CA 1
ATOM 952 C C . LEU A 1 125 ? -60.057 23.197 -32.585 1.00 30.12 125 LEU A C 1
ATOM 954 O O . LEU A 1 125 ? -59.631 22.706 -33.616 1.00 30.12 125 LEU A O 1
ATOM 958 N N . ARG A 1 126 ? -60.262 22.361 -31.542 1.00 28.91 126 ARG A N 1
ATOM 959 C CA . ARG A 1 126 ? -61.254 22.387 -30.435 1.00 28.91 126 ARG A CA 1
ATOM 960 C C . ARG A 1 126 ? -60.908 21.361 -29.307 1.00 28.91 126 ARG A C 1
ATOM 962 O O . ARG A 1 126 ? -60.443 20.282 -29.632 1.00 28.91 126 ARG A O 1
ATOM 969 N N . THR A 1 127 ? -61.262 21.646 -28.037 1.00 29.27 127 THR A N 1
ATOM 970 C CA . THR A 1 127 ? -61.625 20.707 -26.911 1.00 29.27 127 THR A CA 1
ATOM 971 C C . THR A 1 127 ? -60.813 19.413 -26.646 1.00 29.27 127 THR A C 1
ATOM 973 O O . THR A 1 127 ? -60.780 18.523 -27.481 1.00 29.27 127 THR A O 1
ATOM 976 N N . LYS A 1 128 ? -60.356 19.132 -25.412 1.00 27.31 128 LYS A N 1
ATOM 977 C CA . LYS A 1 128 ? -61.198 18.740 -24.248 1.00 27.31 128 LYS A CA 1
ATOM 978 C C . LYS A 1 128 ? -60.474 18.921 -22.895 1.00 27.31 128 LYS A C 1
ATOM 980 O O . LYS A 1 128 ? -59.265 18.752 -22.810 1.00 27.31 128 LYS A O 1
ATOM 985 N N . ARG A 1 129 ? -61.243 19.170 -21.822 1.00 30.16 129 ARG A N 1
ATOM 986 C CA . ARG A 1 129 ? -60.809 18.991 -20.419 1.00 30.16 129 ARG A CA 1
ATOM 987 C C . ARG A 1 129 ? -60.746 17.502 -20.062 1.00 30.16 129 ARG A C 1
ATOM 989 O O . ARG A 1 129 ? -61.677 16.777 -20.401 1.00 30.16 129 ARG A O 1
ATOM 996 N N . LEU A 1 130 ? -59.787 17.121 -19.220 1.00 28.67 130 LEU A N 1
ATOM 997 C CA . LEU A 1 130 ? -60.017 16.170 -18.127 1.00 28.67 130 LEU A CA 1
ATOM 998 C C . LEU A 1 130 ? -59.005 16.438 -17.006 1.00 28.67 130 LEU A C 1
ATOM 1000 O O . LEU A 1 130 ? -57.841 16.720 -17.274 1.00 28.67 130 LEU A O 1
ATOM 1004 N N . ALA A 1 131 ? -59.479 16.434 -15.762 1.00 30.62 131 ALA A N 1
ATOM 1005 C CA . ALA A 1 131 ? -58.644 16.664 -14.590 1.00 30.62 131 ALA A CA 1
ATOM 1006 C C . ALA A 1 131 ? -58.024 15.344 -14.121 1.00 30.62 131 ALA A C 1
ATOM 1008 O O . ALA A 1 131 ? -58.710 14.323 -14.101 1.00 30.62 131 ALA A O 1
ATOM 1009 N N . LEU A 1 132 ? -56.769 15.390 -13.675 1.00 29.67 132 LEU A N 1
ATOM 1010 C CA . LEU A 1 132 ? -56.183 14.355 -12.830 1.00 29.67 132 LEU A CA 1
ATOM 1011 C C . LEU A 1 132 ? -55.639 14.997 -11.556 1.00 29.67 132 LEU A C 1
ATOM 1013 O O . LEU A 1 132 ? -54.996 16.045 -11.573 1.00 29.67 132 LEU A O 1
ATOM 1017 N N . THR A 1 133 ? -56.000 14.376 -10.445 1.00 30.41 133 THR A N 1
ATOM 1018 C CA . THR A 1 133 ? -55.791 14.825 -9.075 1.00 30.41 133 THR A CA 1
ATOM 1019 C C . THR A 1 133 ? -54.403 14.449 -8.552 1.00 30.41 133 THR A C 1
ATOM 1021 O O . THR A 1 133 ? -53.888 13.376 -8.842 1.00 30.41 133 THR A O 1
ATOM 1024 N N . GLY A 1 134 ? -53.847 15.289 -7.673 1.00 33.09 134 GLY A N 1
ATOM 1025 C CA . GLY A 1 134 ? -52.962 14.813 -6.604 1.00 33.09 134 GLY A CA 1
ATOM 1026 C C . GLY A 1 134 ? -51.496 14.518 -6.943 1.00 33.09 134 GLY A C 1
ATOM 1027 O O . GLY A 1 134 ? -50.998 13.450 -6.599 1.00 33.09 134 GLY A O 1
ATOM 1028 N N . THR A 1 135 ? -50.747 15.482 -7.483 1.00 28.73 135 THR A N 1
ATOM 1029 C CA . THR A 1 135 ? -49.275 15.440 -7.393 1.00 28.73 135 THR A CA 1
ATOM 1030 C C . THR A 1 135 ? -48.810 15.894 -6.007 1.00 28.73 135 THR A C 1
ATOM 1032 O O . THR A 1 135 ? -48.869 17.084 -5.691 1.00 28.73 135 THR A O 1
ATOM 1035 N N . ARG A 1 136 ? -48.310 14.962 -5.184 1.00 31.17 136 ARG A N 1
ATOM 1036 C CA . ARG A 1 136 ? -47.496 15.299 -3.999 1.00 31.17 136 ARG A CA 1
ATOM 1037 C C . ARG A 1 136 ? -46.282 16.134 -4.442 1.00 31.17 136 ARG A C 1
ATOM 1039 O O . ARG A 1 136 ? -45.679 15.780 -5.457 1.00 31.17 136 ARG A O 1
ATOM 1046 N N . PRO A 1 137 ? -45.876 17.187 -3.707 1.00 32.41 137 PRO A N 1
ATOM 1047 C CA . PRO A 1 137 ? -44.619 17.860 -3.998 1.00 32.41 137 PRO A CA 1
ATOM 1048 C C . PRO A 1 137 ? -43.459 16.886 -3.765 1.00 32.41 137 PRO A C 1
ATOM 1050 O O . PRO A 1 137 ? -43.379 16.236 -2.721 1.00 32.41 137 PRO A O 1
ATOM 1053 N N . LEU A 1 138 ? -42.557 16.796 -4.742 1.00 30.94 138 LEU A N 1
ATOM 1054 C CA . LEU A 1 138 ? -41.261 16.146 -4.571 1.00 30.94 138 LEU A CA 1
ATOM 1055 C C . LEU A 1 138 ? -40.523 16.857 -3.436 1.00 30.94 138 LEU A C 1
ATOM 1057 O O . LEU A 1 138 ? -40.222 18.046 -3.541 1.00 30.94 138 LEU A O 1
ATOM 1061 N N . SER A 1 139 ? -40.232 16.138 -2.353 1.00 34.28 139 SER A N 1
ATOM 1062 C CA . SER A 1 139 ? -39.380 16.658 -1.290 1.00 34.28 139 SER A CA 1
ATOM 1063 C C . SER A 1 139 ? -38.003 16.956 -1.875 1.00 34.28 139 SER A C 1
ATOM 1065 O O . SER A 1 139 ? -37.281 16.030 -2.257 1.00 34.28 139 SER A O 1
ATOM 1067 N N . SER A 1 140 ? -37.628 18.233 -1.924 1.00 35.91 140 SER A N 1
ATOM 1068 C CA . SER A 1 140 ? -36.260 18.664 -2.193 1.00 35.91 140 SER A CA 1
ATOM 1069 C C . SER A 1 140 ? -35.378 18.260 -1.012 1.00 35.91 140 SER A C 1
ATOM 1071 O O . SER A 1 140 ? -35.073 19.067 -0.136 1.00 35.91 140 SER A O 1
ATOM 1073 N N . GLY A 1 141 ? -35.014 16.980 -0.966 1.00 31.17 141 GLY A N 1
ATOM 1074 C CA . GLY A 1 141 ? -34.058 16.448 -0.013 1.00 31.17 141 GLY A CA 1
ATOM 1075 C C . GLY A 1 141 ? -32.686 17.021 -0.324 1.00 31.17 141 GLY A C 1
ATOM 1076 O O . GLY A 1 141 ? -31.919 16.421 -1.078 1.00 31.17 141 GLY A O 1
ATOM 1077 N N . SER A 1 142 ? -32.372 18.179 0.256 1.00 33.09 142 SER A N 1
ATOM 1078 C CA . SER A 1 142 ? -30.991 18.616 0.395 1.00 33.09 142 SER A CA 1
ATOM 1079 C C . SER A 1 142 ? -30.271 17.544 1.204 1.00 33.09 142 SER A C 1
ATOM 1081 O O . SER A 1 142 ? -30.454 17.454 2.418 1.00 33.09 142 SER A O 1
ATOM 1083 N N . ARG A 1 143 ? -29.475 16.706 0.533 1.00 37.59 143 ARG A N 1
ATOM 1084 C CA . ARG A 1 143 ? -28.493 15.872 1.222 1.00 37.59 143 ARG A CA 1
ATOM 1085 C C . ARG A 1 143 ? -27.515 16.831 1.885 1.00 37.59 143 ARG A C 1
ATOM 1087 O O . ARG A 1 143 ? -26.665 17.404 1.205 1.00 37.59 143 ARG A O 1
ATOM 1094 N N . GLY A 1 144 ? -27.694 17.051 3.184 1.00 29.41 144 GLY A N 1
ATOM 1095 C CA . GLY A 1 144 ? -26.690 17.717 3.993 1.00 29.41 144 GLY A CA 1
ATOM 1096 C C . GLY A 1 144 ? -25.415 16.895 3.892 1.00 29.41 144 GLY A C 1
ATOM 1097 O O . GLY A 1 144 ? -25.405 15.727 4.272 1.00 29.41 144 GLY A O 1
ATOM 1098 N N . PHE A 1 145 ? -24.357 17.487 3.343 1.00 33.19 145 PHE A N 1
ATOM 1099 C CA . PHE A 1 145 ? -23.006 16.966 3.514 1.00 33.19 145 PHE A CA 1
ATOM 1100 C C . PHE A 1 145 ? -22.545 17.321 4.933 1.00 33.19 145 PHE A C 1
ATOM 1102 O O . PHE A 1 145 ? -21.648 18.140 5.119 1.00 33.19 145 PHE A O 1
ATOM 1109 N N . ASP A 1 146 ? -23.202 16.726 5.930 1.00 31.81 146 ASP A N 1
ATOM 1110 C CA . ASP A 1 146 ? -22.746 16.777 7.312 1.00 31.81 146 ASP A CA 1
ATOM 1111 C C . ASP A 1 146 ? -21.514 15.883 7.431 1.00 31.81 146 ASP A C 1
ATOM 1113 O O . ASP A 1 146 ? -21.595 14.661 7.558 1.00 31.81 146 ASP A O 1
ATOM 1117 N N . PHE A 1 147 ? -20.345 16.516 7.365 1.00 37.16 147 PHE A N 1
ATOM 1118 C CA . PHE A 1 147 ? -19.104 15.915 7.824 1.00 37.16 147 PHE A CA 1
ATOM 1119 C C . PHE A 1 147 ? -19.114 15.945 9.356 1.00 37.16 147 PHE A C 1
ATOM 1121 O O . PHE A 1 147 ? -18.575 16.862 9.977 1.00 37.16 147 PHE A O 1
ATOM 1128 N N . THR A 1 148 ? -19.780 14.972 9.978 1.00 36.31 148 THR A N 1
ATOM 1129 C CA . THR A 1 148 ? -19.660 14.780 11.422 1.00 36.31 148 THR A CA 1
ATOM 1130 C C . THR A 1 148 ? -18.285 14.180 11.714 1.00 36.31 148 THR A C 1
ATOM 1132 O O . THR A 1 148 ? -17.939 13.113 11.208 1.00 36.31 148 THR A O 1
ATOM 1135 N N . VAL A 1 149 ? -17.483 14.902 12.503 1.00 44.28 149 VAL A N 1
ATOM 1136 C CA . VAL A 1 149 ? -16.148 14.464 12.957 1.00 44.28 149 VAL A CA 1
ATOM 1137 C C . VAL A 1 149 ? -16.257 13.198 13.823 1.00 44.28 149 VAL A C 1
ATOM 1139 O O . VAL A 1 149 ? -15.405 12.316 13.743 1.00 44.28 149 VAL A O 1
ATOM 1142 N N . ASP A 1 150 ? -17.377 13.055 14.538 1.00 42.38 150 ASP A N 1
ATOM 1143 C CA . ASP A 1 150 ? -17.851 11.781 15.080 1.00 42.38 150 ASP A CA 1
ATOM 1144 C C . ASP A 1 150 ? -18.642 11.005 14.017 1.00 42.38 150 ASP A C 1
ATOM 1146 O O . ASP A 1 150 ? -19.518 11.574 13.364 1.00 42.38 150 ASP A O 1
ATOM 1150 N N . GLY A 1 151 ? -18.427 9.693 13.886 1.00 44.97 151 GLY A N 1
ATOM 1151 C CA . GLY A 1 151 ? -19.204 8.850 12.965 1.00 44.97 151 GLY A CA 1
ATOM 1152 C C . GLY A 1 151 ? -20.728 8.995 13.144 1.00 44.97 151 GLY A C 1
ATOM 1153 O O . GLY A 1 151 ? -21.222 9.138 14.263 1.00 44.97 151 GLY A O 1
ATOM 1154 N N . SER A 1 152 ? -21.491 8.916 12.045 1.00 42.97 152 SER A N 1
ATOM 1155 C CA . SER A 1 152 ? -22.912 9.330 11.947 1.00 42.97 152 SER A CA 1
ATOM 1156 C C . SER A 1 152 ? -23.934 8.540 12.795 1.00 42.97 152 SER A C 1
ATOM 1158 O O . SER A 1 152 ? -25.143 8.718 12.649 1.00 42.97 152 SER A O 1
ATOM 1160 N N . LYS A 1 153 ? -23.473 7.682 13.713 1.00 44.62 153 LYS A N 1
ATOM 1161 C CA . LYS A 1 153 ? -24.273 6.839 14.612 1.00 44.62 153 LYS A CA 1
ATOM 1162 C C . LYS A 1 153 ? -23.938 7.100 16.090 1.00 44.62 153 LYS A C 1
ATOM 1164 O O . LYS A 1 153 ? -23.585 6.182 16.828 1.00 44.62 153 LYS A O 1
ATOM 1169 N N . ARG A 1 154 ? -24.144 8.333 16.577 1.00 48.19 154 ARG A N 1
ATOM 1170 C CA . ARG A 1 154 ? -24.106 8.630 18.032 1.00 48.19 154 ARG A CA 1
ATOM 1171 C C . ARG A 1 154 ? -25.101 7.790 18.861 1.00 48.19 154 ARG A C 1
ATOM 1173 O O . ARG A 1 154 ? -24.943 7.704 20.071 1.00 48.19 154 ARG A O 1
ATOM 1180 N N . SER A 1 155 ? -26.095 7.143 18.244 1.00 46.34 155 SER A N 1
ATOM 1181 C CA . SER A 1 155 ? -27.113 6.331 18.931 1.00 46.34 155 SER A CA 1
ATOM 1182 C C . SER A 1 155 ? -26.611 5.015 19.543 1.00 46.34 155 SER A C 1
ATOM 1184 O O . SER A 1 155 ? -27.331 4.431 20.348 1.00 46.34 155 SER A O 1
ATOM 1186 N N . SER A 1 156 ? -25.427 4.520 19.164 1.00 55.28 156 SER A N 1
ATOM 1187 C CA . SER A 1 156 ? -24.838 3.286 19.721 1.00 55.28 156 SER A CA 1
ATOM 1188 C C . SER A 1 156 ? -23.635 3.523 20.638 1.00 55.28 156 SER A C 1
ATOM 1190 O O . SER A 1 156 ? -23.216 2.588 21.317 1.00 55.28 156 SER A O 1
ATOM 1192 N N . ALA A 1 157 ? -23.087 4.741 20.671 1.00 61.66 157 ALA A N 1
ATOM 1193 C CA . ALA A 1 157 ? -21.933 5.069 21.501 1.00 61.66 157 ALA A CA 1
ATOM 1194 C C . ALA A 1 157 ? -22.334 5.154 22.983 1.00 61.66 157 ALA A C 1
ATOM 1196 O O . ALA A 1 157 ? -23.263 5.884 23.336 1.00 61.66 157 ALA A O 1
ATOM 1197 N N . LYS A 1 158 ? -21.639 4.422 23.860 1.00 74.19 158 LYS A N 1
ATOM 1198 C CA . LYS A 1 158 ? -21.892 4.429 25.313 1.00 74.19 158 LYS A CA 1
ATOM 1199 C C . LYS A 1 158 ? -20.636 4.850 26.059 1.00 74.19 158 LYS A C 1
ATOM 1201 O O . LYS A 1 158 ? -19.601 4.214 25.901 1.00 74.19 158 LYS A O 1
ATOM 1206 N N . VAL A 1 159 ? -20.725 5.887 26.889 1.00 74.12 159 VAL A N 1
ATOM 1207 C CA . VAL A 1 159 ? -19.637 6.241 27.813 1.00 74.12 159 VAL A CA 1
ATOM 1208 C C . VAL A 1 159 ? -19.738 5.349 29.050 1.00 74.12 159 VAL A C 1
ATOM 1210 O O . VAL A 1 159 ? -20.809 5.242 29.646 1.00 74.12 159 VAL A O 1
ATOM 1213 N N . SER A 1 160 ? -18.644 4.680 29.414 1.00 67.12 160 SER A N 1
ATOM 1214 C CA . SER A 1 160 ? -18.560 3.816 30.592 1.00 67.12 160 SER A CA 1
ATOM 1215 C C . SER A 1 160 ? -17.647 4.430 31.657 1.00 67.12 160 SER A C 1
ATOM 1217 O O . SER A 1 160 ? -16.430 4.227 31.641 1.00 67.12 160 SER A O 1
ATOM 1219 N N . ASP A 1 161 ? -18.240 5.118 32.631 1.00 59.84 161 ASP A N 1
ATOM 1220 C CA . ASP A 1 161 ? -17.509 5.706 33.769 1.00 59.84 161 ASP A CA 1
ATOM 1221 C C . ASP A 1 161 ? -16.951 4.641 34.738 1.00 59.84 161 ASP A C 1
ATOM 1223 O O . ASP A 1 161 ? -16.093 4.916 35.572 1.00 59.84 161 ASP A O 1
ATOM 1227 N N . SER A 1 162 ? -17.424 3.394 34.632 1.00 61.41 162 SER A N 1
ATOM 1228 C CA . SER A 1 162 ? -17.094 2.296 35.550 1.00 61.41 162 SER A CA 1
ATOM 1229 C C . SER A 1 162 ? -15.780 1.564 35.248 1.00 61.41 162 SER A C 1
ATOM 1231 O O . SER A 1 162 ? -15.416 0.663 36.000 1.00 61.41 162 SER A O 1
ATOM 1233 N N . ILE A 1 163 ? -15.104 1.870 34.134 1.00 64.88 163 ILE A N 1
ATOM 1234 C CA . ILE A 1 163 ? -13.930 1.109 33.655 1.00 64.88 163 ILE A CA 1
ATOM 1235 C C . ILE A 1 163 ? -12.610 1.816 33.967 1.00 64.88 163 ILE A C 1
ATOM 1237 O O . ILE A 1 163 ? -11.609 1.159 34.247 1.00 64.88 163 ILE A O 1
ATOM 1241 N N . SER A 1 164 ? -12.599 3.146 33.948 1.00 64.62 164 SER A N 1
ATOM 1242 C CA . SER A 1 164 ? -11.436 3.953 34.302 1.00 64.62 164 SER A CA 1
ATOM 1243 C C . SER A 1 164 ? -11.906 5.254 34.931 1.00 64.62 164 SER A C 1
ATOM 1245 O O . SER A 1 164 ? -12.649 6.018 34.325 1.00 64.62 164 SER A O 1
ATOM 1247 N N . THR A 1 165 ? -11.442 5.521 36.149 1.00 70.00 165 THR A N 1
ATOM 1248 C CA . THR A 1 165 ? -11.746 6.755 36.886 1.00 70.00 165 THR A CA 1
ATOM 1249 C C . THR A 1 165 ? -10.907 7.952 36.430 1.00 70.00 165 THR A C 1
ATOM 1251 O O . THR A 1 165 ? -11.129 9.062 36.905 1.00 70.00 165 THR A O 1
ATOM 1254 N N . GLN A 1 166 ? -9.931 7.737 35.539 1.00 88.19 166 GLN A N 1
ATOM 1255 C CA . GLN A 1 166 ? -8.997 8.766 35.057 1.00 88.19 166 GLN A CA 1
ATOM 1256 C C . GLN A 1 166 ? -9.198 9.124 33.580 1.00 88.19 166 GLN A C 1
ATOM 1258 O O . GLN A 1 166 ? -8.882 10.241 33.181 1.00 88.19 166 GLN A O 1
ATOM 1263 N N . TYR A 1 167 ? -9.716 8.191 32.778 1.00 90.00 167 TYR A N 1
ATOM 1264 C CA . TYR A 1 167 ? -9.916 8.358 31.339 1.00 90.00 167 TYR A CA 1
ATOM 1265 C C . TYR A 1 167 ? -11.316 7.863 30.967 1.00 90.00 167 TYR A C 1
ATOM 1267 O O . TYR A 1 167 ? -11.555 6.661 31.102 1.00 90.00 167 TYR A O 1
ATOM 1275 N N . PRO A 1 168 ? -12.233 8.727 30.497 1.00 90.69 168 PRO A N 1
ATOM 1276 C CA . PRO A 1 168 ? -13.541 8.278 30.038 1.00 90.69 168 PRO A CA 1
ATOM 1277 C C . PRO A 1 168 ? -13.373 7.322 28.853 1.00 90.69 168 PRO A C 1
ATOM 1279 O O . PRO A 1 168 ? -12.586 7.574 27.935 1.00 90.69 168 PRO A O 1
ATOM 1282 N N . VAL A 1 169 ? -14.109 6.209 28.897 1.00 93.31 169 VAL A N 1
ATOM 1283 C CA . VAL A 1 169 ? -14.085 5.178 27.856 1.00 93.31 169 VAL A CA 1
ATOM 1284 C C . VAL A 1 169 ? -15.391 5.218 27.072 1.00 93.31 169 VAL A C 1
ATOM 1286 O O . VAL A 1 169 ? -16.461 5.109 27.665 1.00 93.31 169 VAL A O 1
ATOM 1289 N N . VAL A 1 170 ? -15.310 5.348 25.748 1.00 94.81 170 VAL A N 1
ATOM 1290 C CA . VAL A 1 170 ? -16.460 5.324 24.835 1.00 94.81 170 VAL A CA 1
ATOM 1291 C C . VAL A 1 170 ? -16.489 3.996 24.080 1.00 94.81 170 VAL A C 1
ATOM 1293 O O . VAL A 1 170 ? -15.584 3.683 23.306 1.00 94.81 170 VAL A O 1
ATOM 1296 N N . ASP A 1 171 ? -17.537 3.209 24.294 1.00 95.31 171 ASP A N 1
ATOM 1297 C CA . ASP A 1 171 ? -17.786 1.948 23.600 1.00 95.31 171 ASP A CA 1
ATOM 1298 C C . ASP A 1 171 ? -18.563 2.154 22.300 1.00 95.31 171 ASP A C 1
ATOM 1300 O O . ASP A 1 171 ? -19.591 2.832 22.279 1.00 95.31 171 ASP A O 1
ATOM 1304 N N . HIS A 1 172 ? -18.106 1.488 21.239 1.00 96.81 172 HIS A N 1
ATOM 1305 C CA . HIS A 1 172 ? -18.742 1.426 19.922 1.00 96.81 172 HIS A CA 1
ATOM 1306 C C . HIS A 1 172 ? -18.889 -0.030 19.474 1.00 96.81 172 HIS A C 1
ATOM 1308 O O . HIS A 1 172 ? -18.039 -0.865 19.790 1.00 96.81 172 HIS A O 1
ATOM 1314 N N . GLU A 1 173 ? -19.927 -0.329 18.692 1.00 97.69 173 GLU A N 1
ATOM 1315 C CA . GLU A 1 173 ? -20.179 -1.655 18.113 1.00 97.69 173 GLU A CA 1
ATOM 1316 C C . GLU A 1 173 ? -20.344 -1.548 16.588 1.00 97.69 173 GLU A C 1
ATOM 1318 O O . GLU A 1 173 ? -21.126 -0.735 16.093 1.00 97.69 173 GLU A O 1
ATOM 1323 N N . PHE A 1 174 ? -19.597 -2.369 15.849 1.00 98.19 174 PHE A N 1
ATOM 1324 C CA . PHE A 1 174 ? -19.599 -2.452 14.385 1.00 98.19 174 PHE A CA 1
ATOM 1325 C C . PHE A 1 174 ? -19.510 -3.919 13.931 1.00 98.19 174 PHE A C 1
ATOM 1327 O O . PHE A 1 174 ? -19.125 -4.794 14.704 1.00 98.19 174 PHE A O 1
ATOM 1334 N N . ASP A 1 175 ? -19.813 -4.209 12.665 1.00 98.12 175 ASP A N 1
ATOM 1335 C CA . ASP A 1 175 ? -19.578 -5.546 12.101 1.00 98.12 175 ASP A CA 1
ATOM 1336 C C . ASP A 1 175 ? -18.079 -5.768 11.852 1.00 98.12 175 ASP A C 1
ATOM 1338 O O . ASP A 1 175 ? -17.526 -6.834 12.148 1.00 98.12 175 ASP A O 1
ATOM 1342 N N . ALA A 1 176 ? -17.412 -4.728 11.344 1.00 98.69 176 ALA A N 1
ATOM 1343 C CA . ALA A 1 176 ? -15.990 -4.720 11.039 1.00 98.69 176 ALA A CA 1
ATOM 1344 C C . ALA A 1 176 ? -15.319 -3.392 11.425 1.00 98.69 176 ALA A C 1
ATOM 1346 O O . ALA A 1 176 ? -15.910 -2.316 11.299 1.00 98.69 176 ALA A O 1
ATOM 1347 N N . VAL A 1 177 ? -14.052 -3.461 11.837 1.00 98.81 177 VAL A N 1
ATOM 1348 C CA . VAL A 1 177 ? -13.185 -2.291 12.039 1.00 98.81 177 VAL A CA 1
ATOM 1349 C C . VAL A 1 177 ? -11.919 -2.409 11.193 1.00 98.81 177 VAL A C 1
ATOM 1351 O O . VAL A 1 177 ? -11.247 -3.437 11.192 1.00 98.81 177 VAL A O 1
ATOM 1354 N N . VAL A 1 178 ? -11.579 -1.346 10.466 1.00 98.94 178 VAL A N 1
ATOM 1355 C CA . VAL A 1 178 ? -10.364 -1.233 9.651 1.00 98.94 178 VAL A CA 1
ATOM 1356 C C . VAL A 1 178 ? -9.436 -0.201 10.281 1.00 98.94 178 VAL A C 1
ATOM 1358 O O . VAL A 1 178 ? -9.821 0.954 10.456 1.00 98.94 178 VAL A O 1
ATOM 1361 N N . VAL A 1 179 ? -8.207 -0.599 10.606 1.00 98.94 179 VAL A N 1
ATOM 1362 C CA . VAL A 1 179 ? -7.199 0.266 11.231 1.00 98.94 179 VAL A CA 1
ATOM 1363 C C . VAL A 1 179 ? -6.184 0.729 10.190 1.00 98.94 179 VAL A C 1
ATOM 1365 O O . VAL A 1 179 ? -5.295 -0.017 9.786 1.00 98.94 179 VAL A O 1
ATOM 1368 N N . GLY A 1 180 ? -6.300 1.988 9.781 1.00 98.81 180 GLY A N 1
ATOM 1369 C CA . GLY A 1 180 ? -5.501 2.636 8.746 1.00 98.81 180 GLY A CA 1
ATOM 1370 C C . GLY A 1 180 ? -6.348 3.045 7.540 1.00 98.81 180 GLY A C 1
ATOM 1371 O O . GLY A 1 180 ? -7.194 2.290 7.075 1.00 98.81 180 GLY A O 1
ATOM 1372 N N . ALA A 1 181 ? -6.087 4.241 7.002 1.00 98.69 181 ALA A N 1
ATOM 1373 C CA . ALA A 1 181 ? -6.793 4.814 5.850 1.00 98.69 181 ALA A CA 1
ATOM 1374 C C . ALA A 1 181 ? -5.840 5.137 4.678 1.00 98.69 181 ALA A C 1
ATOM 1376 O O . ALA A 1 181 ? -6.009 6.123 3.960 1.00 98.69 181 ALA A O 1
ATOM 1377 N N . GLY A 1 182 ? -4.814 4.297 4.492 1.00 98.69 182 GLY A N 1
ATOM 1378 C CA . GLY A 1 182 ? -4.039 4.245 3.249 1.00 98.69 182 GLY A CA 1
ATOM 1379 C C . GLY A 1 182 ? -4.814 3.543 2.129 1.00 98.69 182 GLY A C 1
ATOM 1380 O O . GLY A 1 182 ? -5.977 3.188 2.303 1.00 98.69 182 GLY A O 1
ATOM 1381 N N . GLY A 1 183 ? -4.162 3.281 0.991 1.00 98.56 183 GLY A N 1
ATOM 1382 C CA . GLY A 1 183 ? -4.824 2.658 -0.169 1.00 98.56 183 GLY A CA 1
ATOM 1383 C C . GLY A 1 183 ? -5.537 1.336 0.157 1.00 98.56 183 GLY A C 1
ATOM 1384 O O . GLY A 1 183 ? -6.716 1.184 -0.152 1.00 98.56 183 GLY A O 1
ATOM 1385 N N . ALA A 1 184 ? -4.854 0.422 0.857 1.00 98.81 184 ALA A N 1
ATOM 1386 C CA . ALA A 1 184 ? -5.432 -0.854 1.290 1.00 98.81 184 ALA A CA 1
ATOM 1387 C C . ALA A 1 184 ? -6.605 -0.666 2.270 1.00 98.81 184 ALA A C 1
ATOM 1389 O O . ALA A 1 184 ? -7.677 -1.230 2.068 1.00 98.81 184 ALA A O 1
ATOM 1390 N N . GLY A 1 185 ? -6.422 0.171 3.296 1.00 98.69 185 GLY A N 1
ATOM 1391 C CA . GLY A 1 185 ? -7.435 0.413 4.324 1.00 98.69 185 GLY A CA 1
ATOM 1392 C C . GLY A 1 185 ? -8.705 1.067 3.780 1.00 98.69 185 GLY A C 1
ATOM 1393 O O . GLY A 1 185 ? -9.802 0.622 4.097 1.00 98.69 185 GLY A O 1
ATOM 1394 N N . LEU A 1 186 ? -8.578 2.052 2.882 1.00 98.75 186 LEU A N 1
ATOM 1395 C CA . LEU A 1 186 ? -9.735 2.639 2.201 1.00 98.75 186 LEU A CA 1
ATOM 1396 C C . LEU A 1 186 ? -10.451 1.609 1.321 1.00 98.75 186 LEU A C 1
ATOM 1398 O O . LEU A 1 186 ? -11.666 1.471 1.449 1.00 98.75 186 LEU A O 1
ATOM 1402 N N . ARG A 1 187 ? -9.721 0.861 0.473 1.00 98.81 187 ARG A N 1
ATOM 1403 C CA . ARG A 1 187 ? -10.329 -0.141 -0.425 1.00 98.81 187 ARG A CA 1
ATOM 1404 C C . ARG A 1 187 ? -11.040 -1.259 0.342 1.00 98.81 187 ARG A C 1
ATOM 1406 O O . ARG A 1 187 ? -12.086 -1.714 -0.120 1.00 98.81 187 ARG A O 1
ATOM 1413 N N . ALA A 1 188 ? -10.507 -1.666 1.495 1.00 98.81 188 ALA A N 1
ATOM 1414 C CA . ALA A 1 188 ? -11.150 -2.616 2.397 1.00 98.81 188 ALA A CA 1
ATOM 1415 C C . ALA A 1 188 ? -12.393 -2.012 3.070 1.00 98.81 188 ALA A C 1
ATOM 1417 O O . ALA A 1 188 ? -13.464 -2.609 3.009 1.00 98.81 188 ALA A O 1
ATOM 1418 N N . ALA A 1 189 ? -12.280 -0.815 3.657 1.00 98.69 189 ALA A N 1
ATOM 1419 C CA . ALA A 1 189 ? -13.363 -0.200 4.420 1.00 98.69 189 ALA A CA 1
ATOM 1420 C C . ALA A 1 189 ? -14.610 0.070 3.567 1.00 98.69 189 ALA A C 1
ATOM 1422 O O . ALA A 1 189 ? -15.700 -0.341 3.952 1.00 98.69 189 ALA A O 1
ATOM 1423 N N . PHE A 1 190 ? -14.470 0.681 2.381 1.00 98.25 190 PHE A N 1
ATOM 1424 C CA . PHE A 1 190 ? -15.639 0.866 1.514 1.00 98.25 190 PHE A CA 1
ATOM 1425 C C . PHE A 1 190 ? -16.081 -0.423 0.815 1.00 98.25 190 PHE A C 1
ATOM 1427 O O . PHE A 1 190 ? -17.253 -0.528 0.487 1.00 98.25 190 PHE A O 1
ATOM 1434 N N . GLY A 1 191 ? -15.198 -1.411 0.621 1.00 98.62 191 GLY A N 1
ATOM 1435 C CA . GLY A 1 191 ? -15.589 -2.729 0.104 1.00 98.62 191 GLY A CA 1
ATOM 1436 C C . GLY A 1 191 ? -16.487 -3.502 1.077 1.00 98.62 191 GLY A C 1
ATOM 1437 O O . GLY A 1 191 ? -17.461 -4.120 0.660 1.00 98.62 191 GLY A O 1
ATOM 1438 N N . LEU A 1 192 ? -16.208 -3.408 2.380 1.00 98.62 192 LEU A N 1
ATOM 1439 C CA . LEU A 1 192 ? -17.074 -3.939 3.437 1.00 98.62 192 LEU A CA 1
ATOM 1440 C C . LEU A 1 192 ? -18.415 -3.187 3.492 1.00 98.62 192 LEU A C 1
ATOM 1442 O O . LEU A 1 192 ? -19.469 -3.820 3.521 1.00 98.62 192 LEU A O 1
ATOM 1446 N N . SER A 1 193 ? -18.390 -1.852 3.425 1.00 97.81 193 SER A N 1
ATOM 1447 C CA . SER A 1 193 ? -19.609 -1.029 3.383 1.00 97.81 193 SER A CA 1
ATOM 1448 C C . SER A 1 193 ? -20.455 -1.275 2.122 1.00 97.81 193 SER A C 1
ATOM 1450 O O . SER A 1 193 ? -21.679 -1.292 2.200 1.00 97.81 193 SER A O 1
ATOM 1452 N N . GLU A 1 194 ? -19.828 -1.513 0.966 1.00 97.44 194 GLU A N 1
ATOM 1453 C CA . GLU A 1 194 ? -20.485 -1.893 -0.295 1.00 97.44 194 GLU A CA 1
ATOM 1454 C C . GLU A 1 194 ? -21.170 -3.263 -0.205 1.00 97.44 194 GLU A C 1
ATOM 1456 O O . GLU A 1 194 ? -22.264 -3.441 -0.736 1.00 97.44 194 GLU A O 1
ATOM 1461 N N . ALA A 1 195 ? -20.570 -4.203 0.529 1.00 98.19 195 ALA A 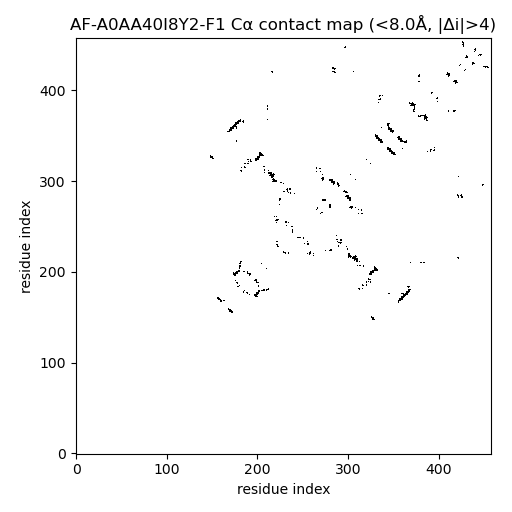N 1
ATOM 1462 C CA . ALA A 1 195 ? -21.168 -5.495 0.861 1.00 98.19 195 ALA A CA 1
ATOM 1463 C C . ALA A 1 195 ? -22.220 -5.425 1.995 1.00 98.19 195 ALA A C 1
ATOM 1465 O O . ALA A 1 195 ? -22.771 -6.456 2.378 1.00 98.19 195 ALA A O 1
ATOM 1466 N N . GLY A 1 196 ? -22.523 -4.230 2.519 1.00 97.62 196 GLY A N 1
ATOM 1467 C CA . GLY A 1 196 ? -23.583 -3.990 3.504 1.00 97.62 196 GLY A CA 1
ATOM 1468 C C . GLY A 1 196 ? -23.167 -4.082 4.977 1.00 97.62 196 GLY A C 1
ATOM 1469 O O . GLY A 1 196 ? -24.035 -3.993 5.844 1.00 97.62 196 GLY A O 1
ATOM 1470 N N . PHE A 1 197 ? -21.876 -4.235 5.287 1.00 98.06 197 PHE A N 1
ATOM 1471 C CA . PHE A 1 197 ? -21.391 -4.309 6.671 1.00 98.06 197 PHE A CA 1
ATOM 1472 C C . PHE A 1 197 ? -21.244 -2.918 7.302 1.00 98.06 197 PHE A C 1
ATOM 1474 O O . PHE A 1 197 ? -20.612 -2.023 6.732 1.00 98.06 197 PHE A O 1
ATOM 1481 N N . SER A 1 198 ? -21.746 -2.743 8.528 1.00 97.94 198 SER A N 1
ATOM 1482 C CA . SER A 1 198 ? -21.513 -1.540 9.329 1.00 97.94 198 SER A CA 1
ATOM 1483 C C . SER A 1 198 ? -20.032 -1.477 9.704 1.00 97.94 198 SER A C 1
ATOM 1485 O O . SER A 1 198 ? -19.574 -2.199 10.592 1.00 97.94 198 SER A O 1
ATOM 1487 N N . THR A 1 199 ? -19.282 -0.613 9.017 1.00 98.56 199 THR A N 1
ATOM 1488 C CA . THR A 1 199 ? -17.813 -0.612 9.043 1.00 98.56 199 THR A CA 1
ATOM 1489 C C . THR A 1 199 ? -17.252 0.674 9.645 1.00 98.56 199 THR A C 1
ATOM 1491 O O . THR A 1 199 ? -17.577 1.775 9.193 1.00 98.56 199 THR A O 1
ATOM 1494 N N . ALA A 1 200 ? -16.361 0.532 10.629 1.00 98.69 200 ALA A N 1
ATOM 1495 C CA . ALA A 1 200 ? -15.554 1.623 11.169 1.00 98.69 200 ALA A CA 1
ATOM 1496 C C . ALA A 1 200 ? -14.179 1.690 10.482 1.00 98.69 200 ALA A C 1
ATOM 1498 O O . ALA A 1 200 ? -13.527 0.664 10.298 1.00 98.69 200 ALA A O 1
ATOM 1499 N N . CYS A 1 201 ? -13.696 2.888 10.151 1.00 98.81 201 CYS A N 1
ATOM 1500 C CA . CYS A 1 201 ? -12.338 3.121 9.654 1.00 98.81 201 CYS A CA 1
ATOM 1501 C C . CYS A 1 201 ? -11.585 4.054 10.612 1.00 98.81 201 CYS A C 1
ATOM 1503 O O . CYS A 1 201 ? -11.832 5.259 10.646 1.00 98.81 201 CYS A O 1
ATOM 1505 N N . VAL A 1 202 ? -10.675 3.481 11.399 1.00 98.81 202 VAL A N 1
ATOM 1506 C CA . VAL A 1 202 ? -9.875 4.165 12.425 1.00 98.81 202 VAL A CA 1
ATOM 1507 C C . VAL A 1 202 ? -8.546 4.580 11.821 1.00 98.81 202 VAL A C 1
ATOM 1509 O O . VAL A 1 202 ? -7.819 3.741 11.288 1.00 98.81 202 VAL A O 1
ATOM 1512 N N . THR A 1 203 ? -8.183 5.858 11.894 1.00 98.81 203 THR A N 1
ATOM 1513 C CA . THR A 1 203 ? -6.920 6.321 11.318 1.00 98.81 203 THR A CA 1
ATOM 1514 C C . THR A 1 203 ? -6.292 7.466 12.100 1.00 98.81 203 THR A C 1
ATOM 1516 O O . THR A 1 203 ? -6.924 8.481 12.356 1.00 98.81 203 THR A O 1
ATOM 1519 N N . LYS A 1 204 ? -4.997 7.336 12.421 1.00 98.69 204 LYS A N 1
ATOM 1520 C CA . LYS A 1 204 ? -4.226 8.353 13.158 1.00 98.69 204 LYS A CA 1
ATOM 1521 C C . LYS A 1 204 ? -3.892 9.617 12.350 1.00 98.69 204 LYS A C 1
ATOM 1523 O O . LYS A 1 204 ? -3.156 10.464 12.839 1.00 98.69 204 LYS A O 1
ATOM 1528 N N . LEU A 1 205 ? -4.346 9.704 11.098 1.00 98.50 205 LEU A N 1
ATOM 1529 C CA . LEU A 1 205 ? -4.143 10.831 10.185 1.00 98.50 205 LEU A CA 1
ATOM 1530 C C . LEU A 1 205 ? -5.420 11.060 9.381 1.00 98.50 205 LEU A C 1
ATOM 1532 O O . LEU A 1 205 ? -6.124 10.104 9.065 1.00 98.50 205 LEU A O 1
ATOM 1536 N N . PHE A 1 206 ? -5.641 12.282 8.897 1.00 98.56 206 PHE A N 1
ATOM 1537 C CA . PHE A 1 206 ? -6.566 12.482 7.781 1.00 98.56 206 PHE A CA 1
ATOM 1538 C C . PHE A 1 206 ? -6.201 11.557 6.589 1.00 98.56 206 PHE A C 1
ATOM 1540 O O . PHE A 1 206 ? -5.028 11.546 6.192 1.00 98.56 206 PHE A O 1
ATOM 1547 N N . PRO A 1 207 ? -7.147 10.806 5.977 1.00 98.25 207 PRO A N 1
ATOM 1548 C CA . PRO A 1 207 ? -6.841 9.706 5.054 1.00 98.25 207 PRO A CA 1
ATOM 1549 C C . PRO A 1 207 ? -5.829 10.021 3.947 1.00 98.25 207 PRO A C 1
ATOM 1551 O O . PRO A 1 207 ? -4.885 9.256 3.737 1.00 98.25 207 PRO A O 1
ATOM 1554 N N . THR A 1 208 ? -5.945 11.180 3.288 1.00 98.12 208 THR A N 1
ATOM 1555 C CA . THR A 1 208 ? -5.050 11.581 2.182 1.00 98.12 208 THR A CA 1
ATOM 1556 C C . THR A 1 208 ? -3.634 11.990 2.621 1.00 98.12 208 THR A C 1
ATOM 1558 O O . THR A 1 208 ? -2.790 12.298 1.780 1.00 98.12 208 THR A O 1
ATOM 1561 N N . ARG A 1 209 ? -3.332 11.966 3.928 1.00 98.31 209 ARG A N 1
ATOM 1562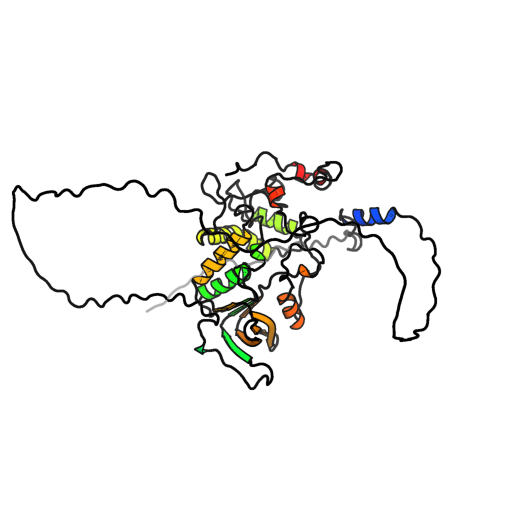 C CA . ARG A 1 209 ? -1.979 12.126 4.494 1.00 98.31 209 ARG A CA 1
ATOM 1563 C C . ARG A 1 209 ? -1.259 10.790 4.721 1.00 98.31 209 ARG A C 1
ATOM 1565 O O . ARG A 1 209 ? -0.082 10.791 5.078 1.00 98.31 209 ARG A O 1
ATOM 1572 N N . SER A 1 210 ? -1.932 9.660 4.494 1.00 98.50 210 SER A N 1
ATOM 1573 C CA . SER A 1 210 ? -1.325 8.324 4.539 1.00 98.50 210 SER A CA 1
ATOM 1574 C C . SER A 1 210 ? -0.169 8.195 3.543 1.00 98.50 210 SER A C 1
ATOM 1576 O O . SER A 1 210 ? -0.233 8.729 2.437 1.00 98.50 210 SER A O 1
ATOM 1578 N N . HIS A 1 211 ? 0.877 7.432 3.886 1.00 98.75 211 HIS A N 1
ATOM 1579 C CA . HIS A 1 211 ? 2.114 7.381 3.090 1.00 98.75 211 HIS A CA 1
ATOM 1580 C C . HIS A 1 211 ? 1.923 6.889 1.637 1.00 98.75 211 HIS A C 1
ATOM 1582 O O . HIS A 1 211 ? 2.721 7.245 0.773 1.00 98.75 211 HIS A O 1
ATOM 1588 N N . THR A 1 212 ? 0.823 6.185 1.326 1.00 98.69 212 THR A N 1
ATOM 1589 C CA . THR A 1 212 ? 0.384 5.884 -0.053 1.00 98.69 212 THR A CA 1
ATOM 1590 C C . THR A 1 212 ? 0.398 7.118 -0.969 1.00 98.69 212 THR A C 1
ATOM 1592 O O . THR A 1 212 ? 0.746 6.987 -2.138 1.00 98.69 212 THR A O 1
ATOM 1595 N N . VAL A 1 213 ? 0.108 8.320 -0.447 1.00 98.25 213 VAL A N 1
ATOM 1596 C CA . VAL A 1 213 ? 0.113 9.583 -1.212 1.00 98.25 213 VAL A CA 1
ATOM 1597 C C . VAL A 1 213 ? 1.469 9.892 -1.859 1.00 98.25 213 VAL A C 1
ATOM 1599 O O . VAL A 1 213 ? 1.529 10.586 -2.869 1.00 98.25 213 VAL A O 1
ATOM 1602 N N . ALA A 1 214 ? 2.559 9.376 -1.281 1.00 98.31 214 ALA A N 1
ATOM 1603 C CA . ALA A 1 214 ? 3.929 9.625 -1.713 1.00 98.31 214 ALA A CA 1
ATOM 1604 C C . ALA A 1 214 ? 4.460 8.581 -2.713 1.00 98.31 214 ALA A C 1
ATOM 1606 O O . ALA A 1 214 ? 5.598 8.709 -3.166 1.00 98.31 214 ALA A O 1
ATOM 1607 N N . ALA A 1 215 ? 3.677 7.552 -3.067 1.00 97.81 215 ALA A N 1
ATOM 1608 C CA . ALA A 1 215 ? 4.084 6.592 -4.089 1.00 97.81 215 ALA A CA 1
ATOM 1609 C C . ALA A 1 215 ? 4.052 7.240 -5.487 1.00 97.81 215 ALA A C 1
ATOM 1611 O O . ALA A 1 215 ? 3.102 7.936 -5.850 1.00 97.81 215 ALA A O 1
ATOM 1612 N N . GLN A 1 216 ? 5.104 7.011 -6.273 1.00 97.88 216 GLN A N 1
ATOM 1613 C CA . GLN A 1 216 ? 5.352 7.747 -7.518 1.00 97.88 216 GLN A CA 1
ATOM 1614 C C . GLN A 1 216 ? 5.133 6.876 -8.765 1.00 97.88 216 GLN A C 1
ATOM 1616 O O . GLN A 1 216 ? 4.211 7.122 -9.546 1.00 97.88 216 GLN A O 1
ATOM 1621 N N . GLY A 1 217 ? 5.976 5.844 -8.922 1.00 93.69 217 GLY A N 1
ATOM 1622 C CA . GLY A 1 217 ? 6.233 5.140 -10.185 1.00 93.69 217 GLY A CA 1
ATOM 1623 C C . GLY A 1 217 ? 5.015 4.593 -10.925 1.00 93.69 217 GLY A C 1
ATOM 1624 O O . GLY A 1 217 ? 4.869 4.880 -12.108 1.00 93.69 217 GLY A O 1
ATOM 1625 N N . GLY A 1 218 ? 4.144 3.847 -10.244 1.00 97.81 218 GLY A N 1
ATOM 1626 C CA . GLY A 1 218 ? 2.963 3.254 -10.869 1.00 97.81 218 GLY A CA 1
ATOM 1627 C C . GLY A 1 218 ? 2.363 2.090 -10.080 1.00 97.81 218 GLY A C 1
ATOM 1628 O O . GLY A 1 218 ? 2.706 1.873 -8.917 1.00 97.81 218 GLY A O 1
ATOM 1629 N N . ILE A 1 219 ? 1.470 1.353 -10.738 1.00 98.75 219 ILE A N 1
ATOM 1630 C CA . ILE A 1 219 ? 0.855 0.094 -10.303 1.00 98.75 219 ILE A CA 1
ATOM 1631 C C . ILE A 1 219 ? 0.929 -0.918 -11.456 1.00 98.75 219 ILE A C 1
ATOM 1633 O O . ILE A 1 219 ? 0.611 -0.595 -12.599 1.00 98.75 219 ILE A O 1
ATOM 1637 N N . ASN A 1 220 ? 1.383 -2.141 -11.183 1.00 98.81 220 ASN A N 1
ATOM 1638 C CA . ASN A 1 220 ? 1.636 -3.132 -12.231 1.00 98.81 220 ASN A CA 1
ATOM 1639 C C . ASN A 1 220 ? 0.368 -3.905 -12.591 1.00 98.81 220 ASN A C 1
ATOM 1641 O O . ASN A 1 220 ? -0.246 -4.505 -11.713 1.00 98.81 220 ASN A O 1
ATOM 1645 N N . ALA A 1 221 ? 0.028 -3.960 -13.878 1.00 98.75 221 ALA A N 1
ATOM 1646 C CA . ALA A 1 221 ? -1.027 -4.825 -14.399 1.00 98.75 221 ALA A CA 1
ATOM 1647 C C . ALA A 1 221 ? -0.741 -5.206 -15.855 1.00 98.75 221 ALA A C 1
ATOM 1649 O O . ALA A 1 221 ? -0.389 -4.351 -16.666 1.00 98.75 221 ALA A O 1
ATOM 1650 N N . ALA A 1 222 ? -0.931 -6.479 -16.201 1.00 98.62 222 ALA A N 1
ATOM 1651 C CA . ALA A 1 222 ? -0.760 -6.979 -17.565 1.00 98.62 222 ALA A CA 1
ATOM 1652 C C . ALA A 1 222 ? -1.973 -6.610 -18.446 1.00 98.62 222 ALA A C 1
ATOM 1654 O O . ALA A 1 222 ? -2.755 -7.472 -18.833 1.00 98.62 222 ALA A O 1
ATOM 1655 N N . LEU A 1 223 ? -2.163 -5.307 -18.696 1.00 98.56 223 LEU A N 1
ATOM 1656 C CA . LEU A 1 223 ? -3.243 -4.772 -19.541 1.00 98.56 223 LEU A CA 1
ATOM 1657 C C . LEU A 1 223 ? -2.967 -4.937 -21.043 1.00 98.56 223 LEU A C 1
ATOM 1659 O O . LEU A 1 223 ? -3.904 -4.949 -21.834 1.00 98.56 223 LEU A O 1
ATOM 1663 N N . GLY A 1 224 ? -1.693 -5.031 -21.435 1.00 98.31 224 GLY A N 1
ATOM 1664 C CA . GLY A 1 224 ? -1.285 -5.141 -22.836 1.00 98.31 224 GLY A CA 1
ATOM 1665 C C . GLY A 1 224 ? -1.535 -3.872 -23.665 1.00 98.31 224 GLY A C 1
ATOM 1666 O O . GLY A 1 224 ? -1.923 -3.958 -24.830 1.00 98.31 224 GLY A O 1
ATOM 1667 N N . ASN A 1 225 ? -1.385 -2.678 -23.070 1.00 98.25 225 ASN A N 1
ATOM 1668 C CA . ASN A 1 225 ? -1.661 -1.412 -23.767 1.00 98.25 225 ASN A CA 1
ATOM 1669 C C . ASN A 1 225 ? -0.481 -0.887 -24.599 1.00 98.25 225 ASN A C 1
ATOM 1671 O O . ASN A 1 225 ? -0.700 -0.037 -25.459 1.00 98.25 225 ASN A O 1
ATOM 1675 N N . MET A 1 226 ? 0.739 -1.359 -24.325 1.00 98.00 226 MET A N 1
ATOM 1676 C CA . MET A 1 226 ? 1.980 -0.930 -24.992 1.00 98.00 226 MET A CA 1
ATOM 1677 C C . MET A 1 226 ? 2.489 -2.006 -25.962 1.00 98.00 226 MET A C 1
ATOM 1679 O O . MET A 1 226 ? 2.801 -1.721 -27.116 1.00 98.00 226 MET A O 1
ATOM 1683 N N . GLU A 1 227 ? 2.471 -3.258 -25.506 1.00 98.00 227 GLU A N 1
ATOM 1684 C CA . GLU A 1 227 ? 2.732 -4.473 -26.271 1.00 98.00 227 GLU A CA 1
ATOM 1685 C C . GLU A 1 227 ? 1.829 -5.612 -25.761 1.00 98.00 227 GLU A C 1
ATOM 1687 O O . GLU A 1 227 ? 1.141 -5.452 -24.753 1.00 98.00 227 GLU A O 1
ATOM 1692 N N . GLU A 1 228 ? 1.833 -6.774 -26.423 1.00 98.19 228 GLU A N 1
ATOM 1693 C CA . GLU A 1 228 ? 1.201 -7.986 -25.880 1.00 98.19 228 GLU A CA 1
ATOM 1694 C C . GLU A 1 228 ? 1.858 -8.374 -24.541 1.00 98.19 228 GLU A C 1
ATOM 1696 O O . GLU A 1 228 ? 3.076 -8.542 -24.470 1.00 98.19 228 GLU A O 1
ATOM 1701 N N . ASP A 1 229 ? 1.053 -8.561 -23.492 1.00 98.56 229 ASP A N 1
ATOM 1702 C CA . ASP A 1 229 ? 1.507 -8.992 -22.167 1.00 98.56 229 ASP A CA 1
ATOM 1703 C C . ASP A 1 229 ? 0.611 -10.116 -21.620 1.00 98.56 229 ASP A C 1
ATOM 1705 O O . ASP A 1 229 ? -0.515 -10.325 -22.071 1.00 98.56 229 ASP A O 1
ATOM 1709 N N . ASN A 1 230 ? 1.106 -10.857 -20.630 1.00 98.69 230 ASN A N 1
ATOM 1710 C CA . ASN A 1 230 ? 0.375 -11.942 -19.985 1.00 98.69 230 ASN A CA 1
ATOM 1711 C C . ASN A 1 230 ? 0.570 -11.865 -18.472 1.00 98.69 230 ASN A C 1
ATOM 1713 O O . ASN A 1 230 ? 1.702 -11.765 -17.992 1.00 98.69 230 ASN A O 1
ATOM 1717 N N . TRP A 1 231 ? -0.510 -12.002 -17.697 1.00 98.75 231 TRP A N 1
ATOM 1718 C CA . TRP A 1 231 ? -0.411 -12.000 -16.236 1.00 98.75 231 TRP A CA 1
ATOM 1719 C C . TRP A 1 231 ? 0.535 -13.093 -15.711 1.00 98.75 231 TRP A C 1
ATOM 1721 O O . TRP A 1 231 ? 1.197 -12.892 -14.699 1.00 98.75 231 TRP A O 1
ATOM 1731 N N . ARG A 1 232 ? 0.707 -14.204 -16.444 1.00 98.81 232 ARG A N 1
ATOM 1732 C CA . ARG A 1 232 ? 1.651 -15.286 -16.101 1.00 98.81 232 ARG A CA 1
ATOM 1733 C C . ARG A 1 232 ? 3.122 -14.871 -16.219 1.00 98.81 232 ARG A C 1
ATOM 1735 O O . ARG A 1 232 ? 3.981 -15.475 -15.581 1.00 98.81 232 ARG A O 1
ATOM 1742 N N . TRP A 1 233 ? 3.435 -13.852 -17.022 1.00 98.75 233 TRP A N 1
ATOM 1743 C CA . TRP A 1 233 ? 4.781 -13.273 -17.084 1.00 98.75 233 TRP A CA 1
ATOM 1744 C C . TRP A 1 233 ? 5.018 -12.346 -15.890 1.00 98.75 233 TRP A C 1
ATOM 1746 O O . TRP A 1 233 ? 6.064 -12.446 -15.257 1.00 98.75 233 TRP A O 1
ATOM 1756 N N . HIS A 1 234 ? 4.009 -11.552 -15.508 1.00 98.81 234 HIS A N 1
ATOM 1757 C CA . HIS A 1 234 ? 4.017 -10.789 -14.255 1.00 98.81 234 HIS A CA 1
ATOM 1758 C C . HIS A 1 234 ? 4.183 -11.715 -13.035 1.00 98.81 234 HIS A C 1
ATOM 1760 O O . HIS A 1 234 ? 5.076 -11.477 -12.230 1.00 98.81 234 HIS A O 1
ATOM 1766 N N . PHE A 1 235 ? 3.424 -12.816 -12.958 1.00 98.88 235 PHE A N 1
ATOM 1767 C CA . PHE A 1 235 ? 3.577 -13.880 -11.955 1.00 98.88 235 PHE A CA 1
ATOM 1768 C C . PHE A 1 235 ? 5.029 -14.361 -11.840 1.00 98.88 235 PHE A C 1
ATOM 1770 O O . PHE A 1 235 ? 5.614 -14.328 -10.760 1.00 98.88 235 PHE A O 1
ATOM 1777 N N . TYR A 1 236 ? 5.637 -14.764 -12.959 1.00 98.75 236 TYR A N 1
ATOM 1778 C CA . TYR A 1 236 ? 7.016 -15.253 -12.984 1.00 98.75 236 TYR A CA 1
ATOM 1779 C C . TYR A 1 236 ? 8.031 -14.199 -12.530 1.00 98.75 236 TYR A C 1
ATOM 1781 O O . TYR A 1 236 ? 8.932 -14.517 -11.751 1.00 98.75 236 TYR A O 1
ATOM 1789 N N . ASP A 1 237 ? 7.881 -12.952 -12.986 1.00 98.62 237 ASP A N 1
ATOM 1790 C CA . ASP A 1 237 ? 8.736 -11.845 -12.559 1.00 98.62 237 ASP A CA 1
ATOM 1791 C C . ASP A 1 237 ? 8.612 -11.598 -11.048 1.00 98.62 237 ASP A C 1
ATOM 1793 O O . ASP A 1 237 ? 9.621 -11.358 -10.388 1.00 98.62 237 ASP A O 1
ATOM 1797 N N . THR A 1 238 ? 7.407 -11.713 -10.476 1.00 98.69 238 THR A N 1
ATOM 1798 C CA . THR A 1 238 ? 7.176 -11.567 -9.032 1.00 98.69 238 THR A CA 1
ATOM 1799 C C . THR A 1 238 ? 7.746 -12.736 -8.226 1.00 98.69 238 THR A C 1
ATOM 1801 O O . THR A 1 238 ? 8.460 -12.490 -7.257 1.00 98.69 238 THR A O 1
ATOM 1804 N N . VAL A 1 239 ? 7.518 -13.994 -8.629 1.00 98.69 239 VAL A N 1
ATOM 1805 C CA . VAL A 1 239 ? 8.098 -15.171 -7.946 1.00 98.69 239 VAL A CA 1
ATOM 1806 C C . VAL A 1 239 ? 9.623 -15.091 -7.952 1.00 98.69 239 VAL A C 1
ATOM 1808 O O . VAL A 1 239 ? 10.253 -15.187 -6.900 1.00 98.69 239 VAL A O 1
ATOM 1811 N N . LYS A 1 240 ? 10.231 -14.817 -9.110 1.00 97.94 240 LYS A N 1
ATOM 1812 C CA . LYS A 1 240 ? 11.680 -14.614 -9.224 1.00 97.94 240 LYS A CA 1
ATOM 1813 C C . LYS A 1 240 ? 12.164 -13.385 -8.442 1.00 97.94 240 LYS A C 1
ATOM 1815 O O . LYS A 1 240 ? 13.242 -13.420 -7.859 1.00 97.94 240 LYS A O 1
ATOM 1820 N N . GLY A 1 241 ? 11.391 -12.299 -8.437 1.00 96.94 241 GLY A N 1
ATOM 1821 C CA . GLY A 1 241 ? 11.696 -11.060 -7.716 1.00 96.94 241 GLY A CA 1
ATOM 1822 C C . GLY A 1 241 ? 11.652 -11.205 -6.193 1.00 96.94 241 GLY A C 1
ATOM 1823 O O . GLY A 1 241 ? 12.380 -10.497 -5.504 1.00 96.94 241 GLY A O 1
ATOM 1824 N N . SER A 1 242 ? 10.855 -12.149 -5.682 1.00 97.69 242 SER A N 1
ATOM 1825 C CA . SER A 1 242 ? 10.819 -12.557 -4.270 1.00 97.69 242 SER A CA 1
ATOM 1826 C C . SER A 1 242 ? 11.963 -13.495 -3.852 1.00 97.69 242 SER A C 1
ATOM 1828 O O . SER A 1 242 ? 11.968 -13.968 -2.721 1.00 97.69 242 SER A O 1
ATOM 1830 N N . ASP A 1 243 ? 12.901 -13.804 -4.758 1.00 97.69 243 ASP A N 1
ATOM 1831 C CA . ASP A 1 243 ? 13.963 -14.810 -4.570 1.00 97.69 243 ASP A CA 1
ATOM 1832 C C . ASP A 1 243 ? 13.411 -16.175 -4.101 1.00 97.69 243 ASP A C 1
ATOM 1834 O O . ASP A 1 243 ? 13.989 -16.859 -3.259 1.00 97.69 243 ASP A O 1
ATOM 1838 N N . TRP A 1 244 ? 12.252 -16.561 -4.658 1.00 97.25 244 TRP A N 1
ATOM 1839 C CA . TRP A 1 244 ? 11.482 -17.772 -4.331 1.00 97.25 244 TRP A CA 1
ATOM 1840 C C . TRP A 1 244 ? 10.970 -17.890 -2.883 1.00 97.25 244 TRP A C 1
ATOM 1842 O O . TRP A 1 244 ? 10.445 -18.945 -2.531 1.00 97.25 244 TRP A O 1
ATOM 1852 N N . LEU A 1 245 ? 11.059 -16.831 -2.070 1.00 98.44 245 LEU A N 1
ATOM 1853 C CA . LEU A 1 245 ? 10.469 -16.798 -0.725 1.00 98.44 245 LEU A CA 1
ATOM 1854 C C . LEU A 1 245 ? 8.960 -16.497 -0.744 1.00 98.44 245 LEU A C 1
ATOM 1856 O O . LEU A 1 245 ? 8.256 -16.872 0.184 1.00 98.44 245 LEU A O 1
ATOM 1860 N N . GLY A 1 246 ? 8.454 -15.821 -1.781 1.00 98.31 246 GLY A N 1
ATOM 1861 C CA . GLY A 1 246 ? 7.055 -15.398 -1.839 1.00 98.31 246 GLY A CA 1
ATOM 1862 C C . GLY A 1 246 ? 6.072 -16.525 -2.177 1.00 98.31 246 GLY A C 1
ATOM 1863 O O . GLY A 1 246 ? 6.274 -17.274 -3.139 1.00 98.31 246 GLY A O 1
ATOM 1864 N N . ASP A 1 247 ? 4.969 -16.582 -1.430 1.00 98.69 247 ASP A N 1
ATOM 1865 C CA . ASP A 1 247 ? 3.909 -17.582 -1.583 1.00 98.69 247 ASP A CA 1
ATOM 1866 C C . ASP A 1 247 ? 3.228 -17.494 -2.959 1.00 98.69 247 ASP A C 1
ATOM 1868 O O . ASP A 1 247 ? 2.669 -16.468 -3.365 1.00 98.69 247 ASP A O 1
ATOM 1872 N N . GLN A 1 248 ? 3.313 -18.582 -3.728 1.00 98.62 248 GLN A N 1
ATOM 1873 C CA . GLN A 1 248 ? 2.947 -18.562 -5.147 1.00 98.62 248 GLN A CA 1
ATOM 1874 C C . GLN A 1 248 ? 1.433 -18.536 -5.386 1.00 98.62 248 GLN A C 1
ATOM 1876 O O . GLN A 1 248 ? 0.999 -18.044 -6.422 1.00 98.62 248 GLN A O 1
ATOM 1881 N N . ASP A 1 249 ? 0.616 -19.010 -4.452 1.00 98.69 249 ASP A N 1
ATOM 1882 C CA . ASP A 1 249 ? -0.843 -18.876 -4.498 1.00 98.69 249 ASP A CA 1
ATOM 1883 C C . ASP A 1 249 ? -1.281 -17.408 -4.329 1.00 98.69 249 ASP A C 1
ATOM 1885 O O . ASP A 1 249 ? -2.065 -16.899 -5.136 1.00 98.69 249 ASP A O 1
ATOM 1889 N N . ALA A 1 250 ? -0.693 -16.688 -3.371 1.00 98.75 250 ALA A N 1
ATOM 1890 C CA . ALA A 1 250 ? -0.905 -15.256 -3.182 1.00 98.75 250 ALA A CA 1
ATOM 1891 C C . ALA A 1 250 ? -0.401 -14.431 -4.382 1.00 98.75 250 ALA A C 1
ATOM 1893 O O . ALA A 1 250 ? -1.097 -13.527 -4.857 1.00 98.75 250 ALA A O 1
ATOM 1894 N N . ILE A 1 251 ? 0.779 -14.759 -4.927 1.00 98.81 251 ILE A N 1
ATOM 1895 C CA . ILE A 1 251 ? 1.327 -14.092 -6.121 1.00 98.81 251 ILE A CA 1
ATOM 1896 C C . ILE A 1 251 ? 0.469 -14.380 -7.364 1.00 98.81 251 ILE A C 1
ATOM 1898 O O . ILE A 1 251 ? 0.238 -13.474 -8.169 1.00 98.81 251 ILE A O 1
ATOM 1902 N N . HIS A 1 252 ? -0.039 -15.605 -7.524 1.00 98.88 252 HIS A N 1
ATOM 1903 C CA . HIS A 1 252 ? -0.972 -15.972 -8.594 1.00 98.88 252 HIS A CA 1
ATOM 1904 C C . HIS A 1 252 ? -2.240 -15.119 -8.516 1.00 98.88 252 HIS A C 1
ATOM 1906 O O . HIS A 1 252 ? -2.530 -14.395 -9.469 1.00 98.88 252 HIS A O 1
ATOM 1912 N N . TYR A 1 253 ? -2.918 -15.107 -7.363 1.00 98.88 253 TYR A N 1
ATOM 1913 C CA . TYR A 1 253 ? -4.113 -14.288 -7.155 1.00 98.88 253 TYR A CA 1
ATOM 1914 C C . TYR A 1 253 ? -3.846 -12.802 -7.440 1.00 98.88 253 TYR A C 1
ATOM 1916 O O . TYR A 1 253 ? -4.554 -12.182 -8.231 1.00 98.88 253 TYR A O 1
ATOM 1924 N N . MET A 1 254 ? -2.782 -12.230 -6.865 1.00 98.88 254 MET A N 1
ATOM 1925 C CA . MET A 1 254 ? -2.431 -10.821 -7.066 1.00 98.88 254 MET A CA 1
ATOM 1926 C C . MET A 1 254 ? -2.198 -10.481 -8.544 1.00 98.88 254 MET A C 1
ATOM 1928 O O . MET A 1 254 ? -2.674 -9.452 -9.026 1.00 98.88 254 MET A O 1
ATOM 1932 N N . THR A 1 255 ? -1.441 -11.309 -9.267 1.00 98.88 255 THR A N 1
ATOM 1933 C CA . THR A 1 255 ? -1.035 -10.992 -10.644 1.00 98.88 255 THR A CA 1
ATOM 1934 C C . THR A 1 255 ? -2.143 -11.244 -11.663 1.00 98.88 255 THR A C 1
ATOM 1936 O O . THR A 1 255 ? -2.253 -10.457 -12.605 1.00 98.88 255 THR A O 1
ATOM 1939 N N . GLU A 1 256 ? -3.003 -12.247 -11.448 1.00 98.81 256 GLU A N 1
ATOM 1940 C CA . GLU A 1 256 ? -4.205 -12.484 -12.258 1.00 98.81 256 GLU A CA 1
ATOM 1941 C C . GLU A 1 256 ? -5.288 -11.415 -12.028 1.00 98.81 256 GLU A C 1
ATOM 1943 O O . GLU A 1 256 ? -5.904 -10.962 -12.992 1.00 98.81 256 GLU A O 1
ATOM 1948 N N . GLN A 1 257 ? -5.490 -10.950 -10.788 1.00 98.81 257 GLN A N 1
ATOM 1949 C CA . GLN A 1 257 ? -6.493 -9.919 -10.472 1.00 98.81 257 GLN A CA 1
ATOM 1950 C C . GLN A 1 257 ? -6.047 -8.487 -10.823 1.00 98.81 257 GLN A C 1
ATOM 1952 O O . GLN A 1 257 ? -6.889 -7.596 -10.971 1.00 98.81 257 GLN A O 1
ATOM 1957 N N . ALA A 1 258 ? -4.744 -8.244 -11.006 1.00 98.81 258 ALA A N 1
ATOM 1958 C CA . ALA A 1 258 ? -4.199 -6.907 -11.255 1.00 98.81 258 ALA A CA 1
ATOM 1959 C C . ALA A 1 258 ? -4.850 -6.138 -12.434 1.00 98.81 258 ALA A C 1
ATOM 1961 O O . ALA A 1 258 ? -5.146 -4.953 -12.250 1.00 98.81 258 ALA A O 1
ATOM 1962 N N . PRO A 1 259 ? -5.133 -6.740 -13.613 1.00 98.81 259 PRO A N 1
ATOM 1963 C CA . PRO A 1 259 ? -5.860 -6.068 -14.693 1.00 98.81 259 PRO A CA 1
ATOM 1964 C C . PRO A 1 259 ? -7.235 -5.547 -14.262 1.00 98.81 259 PRO A C 1
ATOM 1966 O O . PRO A 1 259 ? -7.534 -4.371 -14.466 1.00 98.81 259 PRO A O 1
ATOM 1969 N N . ALA A 1 260 ? -8.042 -6.388 -13.607 1.00 98.75 260 ALA A N 1
ATOM 1970 C CA . ALA A 1 260 ? -9.370 -6.012 -13.132 1.00 98.75 260 ALA A CA 1
ATOM 1971 C C . ALA A 1 260 ? -9.297 -4.918 -12.054 1.00 98.75 260 ALA A C 1
ATOM 1973 O O . ALA A 1 260 ? -10.046 -3.946 -12.117 1.00 98.75 260 ALA A O 1
ATOM 1974 N N . SER A 1 261 ? -8.347 -5.017 -11.116 1.00 98.62 261 SER A N 1
ATOM 1975 C CA . SER A 1 261 ? -8.141 -4.007 -10.068 1.00 98.62 261 SER A CA 1
ATOM 1976 C C . SER A 1 261 ? -7.706 -2.640 -10.616 1.00 98.62 261 SER A C 1
ATOM 1978 O O . SER A 1 261 ? -8.142 -1.608 -10.111 1.00 98.62 261 SER A O 1
ATOM 1980 N N . VAL A 1 262 ? -6.868 -2.591 -11.658 1.00 98.81 262 VAL A N 1
ATOM 1981 C CA . VAL A 1 262 ? -6.466 -1.313 -12.280 1.00 98.81 262 VAL A CA 1
ATOM 1982 C C . VAL A 1 262 ? -7.601 -0.706 -13.110 1.00 98.81 262 VAL A C 1
ATOM 1984 O O . VAL A 1 262 ? -7.801 0.508 -13.065 1.00 98.81 262 VAL A O 1
ATOM 1987 N N . ILE A 1 263 ? -8.385 -1.533 -13.809 1.00 98.81 263 ILE A N 1
ATOM 1988 C CA . ILE A 1 263 ? -9.587 -1.087 -14.531 1.00 98.81 263 ILE A CA 1
ATOM 1989 C C . ILE A 1 263 ? -10.660 -0.578 -13.552 1.00 98.81 263 ILE A C 1
ATOM 1991 O O . ILE A 1 263 ? -11.312 0.425 -13.830 1.00 98.81 263 ILE A O 1
ATOM 1995 N N . GLU A 1 264 ? -10.817 -1.200 -12.379 1.00 98.75 264 GLU A N 1
ATOM 1996 C CA . GLU A 1 264 ? -11.689 -0.698 -11.308 1.00 98.75 264 GLU A CA 1
ATOM 1997 C C . GLU A 1 264 ? -11.295 0.731 -10.885 1.00 98.75 264 GLU A C 1
ATOM 1999 O O . GLU A 1 264 ? -12.147 1.619 -10.834 1.00 98.75 264 GLU A O 1
ATOM 2004 N N . LEU A 1 265 ? -10.004 0.977 -10.634 1.00 98.75 265 LEU A N 1
ATOM 2005 C CA . LEU A 1 265 ? -9.502 2.304 -10.260 1.00 98.75 265 LEU A CA 1
ATOM 2006 C C . LEU A 1 265 ? -9.743 3.355 -11.355 1.00 98.75 265 LEU A C 1
ATOM 2008 O O . LEU A 1 265 ? -10.107 4.491 -11.043 1.00 98.75 265 LEU A O 1
ATOM 2012 N N . GLU A 1 266 ? -9.561 2.997 -12.627 1.00 98.69 266 GLU A N 1
ATOM 2013 C CA . GLU A 1 266 ? -9.825 3.902 -13.753 1.00 98.69 266 GLU A CA 1
ATOM 2014 C C . GLU A 1 266 ? -11.322 4.235 -13.867 1.00 98.69 266 GLU A C 1
ATOM 2016 O O . GLU A 1 266 ? -11.672 5.414 -13.927 1.00 98.69 266 GLU A O 1
ATOM 2021 N N . ASN A 1 267 ? -12.201 3.239 -13.706 1.00 98.75 267 ASN A N 1
ATOM 2022 C CA . ASN A 1 267 ? -13.657 3.416 -13.631 1.00 98.75 267 ASN A CA 1
ATOM 2023 C C . ASN A 1 267 ? -14.125 4.221 -12.397 1.00 98.75 267 ASN A C 1
ATOM 2025 O O . ASN A 1 267 ? -15.201 4.824 -12.417 1.00 98.75 267 ASN A O 1
ATOM 2029 N N . TYR A 1 268 ? -13.337 4.275 -11.317 1.00 98.62 268 TYR A N 1
ATOM 2030 C CA . TYR A 1 268 ? -13.560 5.202 -10.196 1.00 98.62 268 TYR A CA 1
ATOM 2031 C C . TYR A 1 268 ? -13.133 6.647 -10.500 1.00 98.62 268 TYR A C 1
ATOM 2033 O O . TYR A 1 268 ? -13.389 7.536 -9.687 1.00 98.62 268 TYR A O 1
ATOM 2041 N N . GLY A 1 269 ? -12.539 6.901 -11.669 1.00 98.44 269 GLY A N 1
ATOM 2042 C CA . GLY A 1 269 ? -12.084 8.216 -12.110 1.00 98.44 269 GLY A CA 1
ATOM 2043 C C . GLY A 1 269 ? -10.603 8.485 -11.844 1.00 98.44 269 GLY A C 1
ATOM 2044 O O . GLY A 1 269 ? -10.205 9.650 -11.834 1.00 98.44 269 GLY A O 1
ATOM 2045 N N . MET A 1 270 ? -9.775 7.454 -11.620 1.00 98.69 270 MET A N 1
ATOM 2046 C CA . MET A 1 270 ? -8.334 7.649 -11.443 1.00 98.69 270 MET A CA 1
ATOM 2047 C C . MET A 1 270 ? -7.708 8.207 -12.739 1.00 98.69 270 MET A C 1
ATOM 2049 O O . MET A 1 270 ? -7.791 7.559 -13.786 1.00 98.69 270 MET A O 1
ATOM 2053 N N . PRO A 1 271 ? -7.053 9.386 -12.705 1.00 98.56 271 PRO A N 1
ATOM 2054 C CA . PRO A 1 271 ? -6.633 10.109 -13.907 1.00 98.56 271 PRO A CA 1
ATOM 2055 C C . PRO A 1 271 ? -5.323 9.562 -14.501 1.00 98.56 271 PRO A C 1
ATOM 2057 O O . PRO A 1 271 ? -4.322 10.270 -14.584 1.00 98.56 271 PRO A O 1
ATOM 2060 N N . PHE A 1 272 ? -5.310 8.287 -14.899 1.00 98.88 272 PHE A N 1
ATOM 2061 C CA . PHE A 1 272 ? -4.173 7.652 -15.573 1.00 98.88 272 PHE A CA 1
ATOM 2062 C C . PHE A 1 272 ? -3.697 8.455 -16.788 1.00 98.88 272 PHE A C 1
ATOM 2064 O O . PHE A 1 272 ? -4.506 8.933 -17.592 1.00 98.88 272 PHE A O 1
ATOM 2071 N N . SER A 1 273 ? -2.370 8.550 -16.939 1.00 98.50 273 SER A N 1
ATOM 2072 C CA . SER A 1 273 ? -1.738 9.019 -18.175 1.00 98.50 273 SER A CA 1
ATOM 2073 C C . SER A 1 273 ? -2.191 8.143 -19.346 1.00 98.50 273 SER A C 1
ATOM 2075 O O . SER A 1 273 ? -2.522 6.971 -19.153 1.00 98.50 273 SER A O 1
ATOM 2077 N N . ARG A 1 274 ? -2.234 8.699 -20.560 1.00 98.62 274 ARG A N 1
ATOM 2078 C CA . ARG A 1 274 ? -2.855 8.042 -21.719 1.00 98.62 274 ARG A CA 1
ATOM 2079 C C . ARG A 1 274 ? -1.866 7.789 -22.849 1.00 98.62 274 ARG A C 1
ATOM 2081 O O . ARG A 1 274 ? -0.970 8.586 -23.100 1.00 98.62 274 ARG A O 1
ATOM 2088 N N . THR A 1 275 ? -2.071 6.665 -23.523 1.00 98.25 275 THR A N 1
ATOM 2089 C CA . THR A 1 275 ? -1.508 6.361 -24.843 1.00 98.25 275 THR A CA 1
ATOM 2090 C C . THR A 1 275 ? -2.194 7.206 -25.924 1.00 98.25 275 THR A C 1
ATOM 2092 O O . THR A 1 275 ? -3.228 7.830 -25.672 1.00 98.25 275 THR A O 1
ATOM 2095 N N . LYS A 1 276 ? -1.661 7.184 -27.153 1.00 97.31 276 LYS A N 1
ATOM 2096 C CA . LYS A 1 276 ? -2.287 7.835 -28.321 1.00 97.31 276 LYS A CA 1
ATOM 2097 C C . LYS A 1 276 ? -3.707 7.317 -28.599 1.00 97.31 276 LYS A C 1
ATOM 2099 O O . LYS A 1 276 ? -4.550 8.090 -29.037 1.00 97.31 276 LYS A O 1
ATOM 2104 N N . ASP A 1 277 ? -3.979 6.059 -28.252 1.00 96.75 277 ASP A N 1
ATOM 2105 C CA . ASP A 1 277 ? -5.272 5.390 -28.455 1.00 96.75 277 ASP A CA 1
ATOM 2106 C C . ASP A 1 277 ? -6.241 5.571 -27.265 1.00 96.75 277 ASP A C 1
ATOM 2108 O O . ASP A 1 277 ? -7.243 4.866 -27.155 1.00 96.75 277 ASP A O 1
ATOM 2112 N N . GLY A 1 278 ? -5.933 6.460 -26.310 1.00 97.81 278 GLY A N 1
ATOM 2113 C CA . GLY A 1 278 ? -6.780 6.737 -25.139 1.00 97.81 278 GLY A CA 1
ATOM 2114 C C . GLY A 1 278 ? -6.754 5.670 -24.031 1.00 97.81 278 GLY A C 1
ATOM 2115 O O . GLY A 1 278 ? -7.352 5.867 -22.969 1.00 97.81 278 GLY A O 1
ATOM 2116 N N . LYS A 1 279 ? -6.023 4.564 -24.220 1.00 98.50 279 LYS A N 1
ATOM 2117 C CA . LYS A 1 279 ? -5.783 3.543 -23.182 1.00 98.50 279 LYS A CA 1
ATOM 2118 C C . LYS A 1 279 ? -4.817 4.047 -22.105 1.00 98.50 279 LYS A C 1
ATOM 2120 O O . LYS A 1 279 ? -4.041 4.970 -22.357 1.00 98.50 279 LYS A O 1
ATOM 2125 N N . ILE A 1 280 ? -4.815 3.407 -20.934 1.00 98.81 280 ILE A N 1
ATOM 2126 C CA . ILE A 1 280 ? -3.870 3.672 -19.832 1.00 98.81 280 ILE A CA 1
ATOM 2127 C C . ILE A 1 280 ? -2.420 3.489 -20.317 1.00 98.81 280 ILE A C 1
ATOM 2129 O O . ILE A 1 280 ? -2.060 2.404 -20.770 1.00 98.81 280 ILE A O 1
ATOM 2133 N N . TYR A 1 281 ? -1.593 4.530 -20.190 1.00 98.75 281 TYR A N 1
ATOM 2134 C CA . TYR A 1 281 ? -0.148 4.473 -20.434 1.00 98.75 281 TYR A CA 1
ATOM 2135 C C . TYR A 1 281 ? 0.543 3.615 -19.372 1.00 98.75 281 TYR A C 1
ATOM 2137 O O . TYR A 1 281 ? 0.266 3.732 -18.171 1.00 98.75 281 TYR A O 1
ATOM 2145 N N . GLN A 1 282 ? 1.464 2.773 -19.832 1.00 98.69 282 GLN A N 1
ATOM 2146 C CA . GLN A 1 282 ? 2.273 1.899 -18.999 1.00 98.69 282 GLN A CA 1
ATOM 2147 C C . GLN A 1 282 ? 3.749 2.115 -19.348 1.00 98.69 282 GLN A C 1
ATOM 2149 O O . GLN A 1 282 ? 4.094 2.249 -20.518 1.00 98.69 282 GLN A O 1
ATOM 2154 N N . ARG A 1 283 ? 4.621 2.142 -18.339 1.00 97.25 283 ARG A N 1
ATOM 2155 C CA . ARG A 1 283 ? 6.071 2.318 -18.517 1.00 97.25 283 ARG A CA 1
ATOM 2156 C C . ARG A 1 283 ? 6.856 1.076 -18.115 1.00 97.25 283 ARG A C 1
ATOM 2158 O O . ARG A 1 283 ? 6.333 0.198 -17.421 1.00 97.25 283 ARG A O 1
ATOM 2165 N N . ALA A 1 284 ? 8.131 1.044 -18.492 1.00 96.69 284 ALA A N 1
ATOM 2166 C CA . ALA A 1 284 ? 9.079 0.056 -17.996 1.00 96.69 284 ALA A CA 1
ATOM 2167 C C . ALA A 1 284 ? 9.394 0.279 -16.505 1.00 96.69 284 ALA A C 1
ATOM 2169 O O . ALA A 1 284 ? 9.406 1.407 -16.002 1.00 96.69 284 ALA A O 1
ATOM 2170 N N . PHE A 1 285 ? 9.673 -0.810 -15.792 1.00 95.31 285 PHE A N 1
ATOM 2171 C CA . PHE A 1 285 ? 10.068 -0.799 -14.382 1.00 95.31 285 PHE A CA 1
ATOM 2172 C C . PHE A 1 285 ? 11.040 -1.950 -14.091 1.00 95.31 285 PHE A C 1
ATOM 2174 O O . PHE A 1 285 ? 11.163 -2.886 -14.890 1.00 95.31 285 PHE A O 1
ATOM 2181 N N . GLY A 1 286 ? 11.759 -1.886 -12.968 1.00 91.56 286 GLY A N 1
ATOM 2182 C CA . GLY A 1 286 ? 12.762 -2.887 -12.619 1.00 91.56 286 GLY A CA 1
ATOM 2183 C C . GLY A 1 286 ? 12.172 -4.291 -12.479 1.00 91.56 286 GLY A C 1
ATOM 2184 O O . GLY A 1 286 ? 11.071 -4.480 -11.967 1.00 91.56 286 GLY A O 1
ATOM 2185 N N . GLY A 1 287 ? 12.918 -5.290 -12.957 1.00 93.25 287 GLY A N 1
ATOM 2186 C CA . GLY A 1 287 ? 12.559 -6.705 -12.825 1.00 93.25 287 GLY A CA 1
ATOM 2187 C C . GLY A 1 287 ? 11.436 -7.204 -13.743 1.00 93.25 287 GLY A C 1
ATOM 2188 O O . GLY A 1 287 ? 11.091 -8.374 -13.644 1.00 93.25 287 GLY A O 1
ATOM 2189 N N . GLN A 1 288 ? 10.890 -6.369 -14.634 1.00 97.38 288 GLN A N 1
ATOM 2190 C CA . GLN A 1 288 ? 9.767 -6.734 -15.507 1.00 97.38 288 GLN A CA 1
ATOM 2191 C C . GLN A 1 288 ? 10.231 -7.246 -16.873 1.00 97.38 288 GLN A C 1
ATOM 2193 O O . GLN A 1 288 ? 11.015 -6.592 -17.561 1.00 97.38 288 GLN A O 1
ATOM 2198 N N . SER A 1 289 ? 9.714 -8.398 -17.290 1.00 97.44 289 SER A N 1
ATOM 2199 C CA . SER A 1 289 ? 10.080 -9.065 -18.533 1.00 97.44 289 SER A CA 1
ATOM 2200 C C . SER A 1 289 ? 8.890 -9.663 -19.282 1.00 97.44 289 SER A C 1
ATOM 2202 O O . SER A 1 289 ? 7.848 -9.987 -18.709 1.00 97.44 289 SER A O 1
ATOM 2204 N N . LEU A 1 290 ? 9.057 -9.841 -20.590 1.00 97.75 290 LEU A N 1
ATOM 2205 C CA . LEU A 1 290 ? 8.127 -10.601 -21.425 1.00 97.75 290 LEU A CA 1
ATOM 2206 C C . LEU A 1 290 ? 8.564 -12.074 -21.501 1.00 97.75 290 LEU A C 1
ATOM 2208 O O . LEU A 1 290 ? 9.741 -12.409 -21.324 1.00 97.75 290 LEU A O 1
ATOM 2212 N N . LYS A 1 291 ? 7.624 -12.972 -21.821 1.00 97.56 291 LYS A N 1
ATOM 2213 C CA . LYS A 1 291 ? 7.880 -14.395 -22.135 1.00 97.56 291 LYS A CA 1
ATOM 2214 C C . LYS A 1 291 ? 8.762 -15.112 -21.093 1.00 97.56 291 LYS A C 1
ATOM 2216 O O . LYS A 1 291 ? 9.757 -15.745 -21.448 1.00 97.56 291 LYS A O 1
ATOM 2221 N N . PHE A 1 292 ? 8.406 -15.007 -19.810 1.00 97.75 292 PHE A N 1
ATOM 2222 C CA . PHE A 1 292 ? 9.103 -15.666 -18.689 1.00 97.75 292 PHE A CA 1
ATOM 2223 C C . PHE A 1 292 ? 10.619 -15.360 -18.631 1.00 97.75 292 PHE A C 1
ATOM 2225 O O . PHE A 1 292 ? 11.455 -16.264 -18.555 1.00 97.75 292 PHE A O 1
ATOM 2232 N N . GLY A 1 293 ? 11.006 -14.082 -18.711 1.00 94.56 293 GLY A N 1
ATOM 2233 C CA . GLY A 1 293 ? 12.412 -13.659 -18.662 1.00 94.56 293 GLY A CA 1
ATOM 2234 C C . GLY A 1 293 ? 13.180 -13.760 -19.979 1.00 94.56 293 GLY A C 1
ATOM 2235 O O . GLY A 1 293 ? 14.381 -13.501 -19.979 1.00 94.56 293 GLY A O 1
ATOM 2236 N N . LYS A 1 294 ? 12.528 -14.149 -21.083 1.00 95.69 294 LYS A N 1
ATOM 2237 C CA . LYS A 1 294 ? 13.181 -14.417 -22.381 1.00 95.69 294 LYS A CA 1
ATOM 2238 C C . LYS A 1 294 ? 12.823 -13.408 -23.477 1.00 95.69 294 LYS A C 1
ATOM 2240 O O . LYS A 1 294 ? 13.478 -13.391 -24.511 1.00 95.69 294 LYS A O 1
ATOM 2245 N N . GLY A 1 295 ? 11.783 -12.599 -23.278 1.00 93.25 295 GLY A N 1
ATOM 2246 C CA . GLY A 1 295 ? 11.207 -11.714 -24.295 1.00 93.25 295 GLY A CA 1
ATOM 2247 C C . GLY A 1 295 ? 11.666 -10.254 -24.249 1.00 93.25 295 GLY A C 1
ATOM 2248 O O . GLY A 1 295 ? 11.093 -9.444 -24.964 1.00 93.25 295 GLY A O 1
ATOM 2249 N N . GLY A 1 296 ? 12.661 -9.910 -23.426 1.00 94.12 296 GLY A N 1
ATOM 2250 C CA . GLY A 1 296 ? 13.087 -8.522 -23.209 1.00 94.12 296 GLY A CA 1
ATOM 2251 C C . GLY A 1 296 ? 12.318 -7.817 -22.085 1.00 94.12 296 GLY A C 1
ATOM 2252 O O . GLY A 1 296 ? 11.622 -8.467 -21.303 1.00 94.12 296 GLY A O 1
ATOM 2253 N N . GLN A 1 297 ? 12.502 -6.498 -21.988 1.00 95.56 297 GLN A N 1
ATOM 2254 C CA . GLN A 1 297 ? 11.852 -5.618 -21.008 1.00 95.56 297 GLN A CA 1
ATOM 2255 C C . GLN A 1 297 ? 10.349 -5.496 -21.302 1.00 95.56 297 GLN A C 1
ATOM 2257 O O . GLN A 1 297 ? 9.968 -5.392 -22.464 1.00 95.56 297 GLN A O 1
ATOM 2262 N N . ALA A 1 298 ? 9.521 -5.480 -20.254 1.00 97.44 298 ALA A N 1
ATOM 2263 C CA . ALA A 1 298 ? 8.081 -5.222 -20.359 1.00 97.44 298 ALA A CA 1
ATOM 2264 C C . ALA A 1 298 ? 7.706 -3.812 -19.868 1.00 97.44 298 ALA A C 1
ATOM 2266 O O . ALA A 1 298 ? 8.360 -3.271 -18.966 1.00 97.44 298 ALA A O 1
ATOM 2267 N N . HIS A 1 299 ? 6.610 -3.268 -20.398 1.00 98.44 299 HIS A N 1
ATOM 2268 C CA . HIS A 1 299 ? 6.003 -1.992 -20.019 1.00 98.44 299 HIS A CA 1
ATOM 2269 C C . HIS A 1 299 ? 4.618 -2.231 -19.399 1.00 98.44 299 HIS A C 1
ATOM 2271 O O . HIS A 1 299 ? 3.589 -2.019 -20.036 1.00 98.44 299 HIS A O 1
ATOM 2277 N N . ARG A 1 300 ? 4.570 -2.685 -18.136 1.00 98.56 300 ARG A N 1
ATOM 2278 C CA . ARG A 1 300 ? 3.298 -2.991 -17.440 1.00 98.56 300 ARG A CA 1
ATOM 2279 C C . ARG A 1 300 ? 2.985 -2.119 -16.222 1.00 98.56 300 ARG A C 1
ATOM 2281 O O . ARG A 1 300 ? 1.961 -2.314 -15.563 1.00 98.56 300 ARG A O 1
ATOM 2288 N N . CYS A 1 301 ? 3.841 -1.145 -15.918 1.00 98.69 301 CYS A N 1
ATOM 2289 C CA . CYS A 1 301 ? 3.669 -0.228 -14.793 1.00 98.69 301 CYS A CA 1
ATOM 2290 C C . CYS A 1 301 ? 2.739 0.935 -15.186 1.00 98.69 301 CYS A C 1
ATOM 2292 O O . CYS A 1 301 ? 3.170 1.908 -15.804 1.00 98.69 301 CYS A O 1
ATOM 2294 N N . CYS A 1 302 ? 1.450 0.815 -14.863 1.00 98.81 302 CYS A N 1
ATOM 2295 C CA . CYS A 1 302 ? 0.409 1.812 -15.128 1.00 98.81 302 CYS A CA 1
ATOM 2296 C C . CYS A 1 302 ? 0.600 3.031 -14.218 1.00 98.81 302 CYS A C 1
ATOM 2298 O O . CYS A 1 302 ? 0.778 2.869 -13.010 1.00 98.81 302 CYS A O 1
ATOM 2300 N N . CYS A 1 303 ? 0.534 4.252 -14.748 1.00 98.62 303 CYS A N 1
ATOM 2301 C CA . CYS A 1 303 ? 0.960 5.432 -13.984 1.00 98.62 303 CYS A CA 1
ATOM 2302 C C . CYS A 1 303 ? 0.129 6.702 -14.225 1.00 98.62 303 CYS A C 1
ATOM 2304 O O . CYS A 1 303 ? -0.468 6.894 -15.285 1.00 98.62 303 CYS A O 1
ATOM 2306 N N . VAL A 1 304 ? 0.165 7.609 -13.244 1.00 98.56 304 VAL A N 1
ATOM 2307 C CA . VAL A 1 304 ? -0.302 9.000 -13.361 1.00 98.56 304 VAL A CA 1
ATOM 2308 C C . VAL A 1 304 ? 0.917 9.910 -13.260 1.00 98.56 304 VAL A C 1
ATOM 2310 O O . VAL A 1 304 ? 1.294 10.312 -12.157 1.00 98.56 304 VAL A O 1
ATOM 2313 N N . ALA A 1 305 ? 1.580 10.180 -14.389 1.00 98.12 305 ALA A N 1
ATOM 2314 C CA . ALA A 1 305 ? 2.901 10.817 -14.416 1.00 98.12 305 ALA A CA 1
ATOM 2315 C C . ALA A 1 305 ? 3.833 10.192 -13.349 1.00 98.12 305 ALA A C 1
ATOM 2317 O O . ALA A 1 305 ? 4.017 8.978 -13.338 1.00 98.12 305 ALA A O 1
ATOM 2318 N N . ASP A 1 306 ? 4.400 10.978 -12.439 1.00 96.69 306 ASP A N 1
ATOM 2319 C CA . ASP A 1 306 ? 5.202 10.532 -11.293 1.00 96.69 306 ASP A CA 1
ATOM 2320 C C . ASP A 1 306 ? 4.435 10.587 -9.951 1.00 96.69 306 ASP A C 1
ATOM 2322 O O . ASP A 1 306 ? 5.042 10.609 -8.883 1.00 96.69 306 ASP A O 1
ATOM 2326 N N . ARG A 1 307 ? 3.093 10.623 -9.979 1.00 98.00 307 ARG A N 1
ATOM 2327 C CA . ARG A 1 307 ? 2.209 10.895 -8.820 1.00 98.00 307 ARG A CA 1
ATOM 2328 C C . ARG A 1 307 ? 1.085 9.871 -8.678 1.00 98.00 307 ARG A C 1
ATOM 2330 O O . ARG A 1 307 ? -0.031 10.197 -8.256 1.00 98.00 307 ARG A O 1
ATOM 2337 N N . THR A 1 308 ? 1.364 8.621 -9.040 1.00 98.62 308 THR A N 1
ATOM 2338 C CA . THR A 1 308 ? 0.351 7.556 -9.080 1.00 98.62 308 THR A CA 1
ATOM 2339 C C . THR A 1 308 ? -0.291 7.314 -7.712 1.00 98.62 308 THR A C 1
ATOM 2341 O O . THR A 1 308 ? -1.510 7.200 -7.629 1.00 98.62 308 THR A O 1
ATOM 2344 N N . GLY A 1 309 ? 0.489 7.328 -6.628 1.00 98.38 309 GLY A N 1
ATOM 2345 C CA . GLY A 1 309 ? 0.004 7.150 -5.256 1.00 98.38 309 GLY A CA 1
ATOM 2346 C C . GLY A 1 309 ? -0.863 8.297 -4.742 1.00 98.38 309 GLY A C 1
ATOM 2347 O O . GLY A 1 309 ? -1.877 8.052 -4.089 1.00 98.38 309 GLY A O 1
ATOM 2348 N N . HIS A 1 310 ? -0.520 9.542 -5.087 1.00 98.62 310 HIS A N 1
ATOM 2349 C CA . HIS A 1 310 ? -1.355 10.709 -4.793 1.00 98.62 310 HIS A CA 1
ATOM 2350 C C . HIS A 1 310 ? -2.734 10.565 -5.445 1.00 98.62 310 HIS A C 1
ATOM 2352 O O . HIS A 1 310 ? -3.758 10.642 -4.768 1.00 98.62 310 HIS A O 1
ATOM 2358 N N . SER A 1 311 ? -2.752 10.275 -6.746 1.00 98.69 311 SER A N 1
ATOM 2359 C CA . SER A 1 311 ? -3.991 10.135 -7.515 1.00 98.69 311 SER A CA 1
ATOM 2360 C C . SER A 1 311 ? -4.827 8.938 -7.055 1.00 98.69 311 SER A C 1
ATOM 2362 O O . SER A 1 311 ? -6.035 9.074 -6.873 1.00 98.69 311 SER A O 1
ATOM 2364 N N . LEU A 1 312 ? -4.190 7.792 -6.792 1.00 98.81 312 LEU A N 1
ATOM 2365 C CA . LEU A 1 312 ? -4.834 6.589 -6.259 1.00 98.81 312 LEU A CA 1
ATOM 2366 C C . LEU A 1 312 ? -5.499 6.863 -4.907 1.00 98.81 312 LEU A C 1
ATOM 2368 O O . LEU A 1 312 ? -6.670 6.541 -4.721 1.00 98.81 312 LEU A O 1
ATOM 2372 N N . LEU A 1 313 ? -4.783 7.495 -3.971 1.00 98.75 313 LEU A N 1
ATOM 2373 C CA . LEU A 1 313 ? -5.306 7.739 -2.627 1.00 98.75 313 LEU A CA 1
ATOM 2374 C C . LEU A 1 313 ? -6.452 8.760 -2.631 1.00 98.75 313 LEU A C 1
ATOM 2376 O O . LEU A 1 313 ? -7.448 8.558 -1.941 1.00 98.75 313 LEU A O 1
ATOM 2380 N N . HIS A 1 314 ? -6.348 9.822 -3.436 1.00 98.75 314 HIS A N 1
ATOM 2381 C CA . HIS A 1 314 ? -7.437 10.787 -3.601 1.00 98.75 314 HIS A CA 1
ATOM 2382 C C . HIS A 1 314 ? -8.658 10.183 -4.315 1.00 98.75 314 HIS A C 1
ATOM 2384 O O . HIS A 1 314 ? -9.782 10.483 -3.919 1.00 98.75 314 HIS A O 1
ATOM 2390 N N . THR A 1 315 ? -8.462 9.296 -5.298 1.00 98.81 315 THR A N 1
ATOM 2391 C CA . THR A 1 315 ? -9.567 8.584 -5.968 1.00 98.81 315 THR A CA 1
ATOM 2392 C C . THR A 1 315 ? -10.276 7.637 -5.001 1.00 98.81 315 THR A C 1
ATOM 2394 O O . THR A 1 315 ? -11.499 7.679 -4.897 1.00 98.81 315 THR A O 1
ATOM 2397 N N . LEU A 1 316 ? -9.533 6.829 -4.235 1.00 98.81 316 LEU A N 1
ATOM 2398 C CA . LEU A 1 316 ? -10.117 5.913 -3.247 1.00 98.81 316 LEU A CA 1
ATOM 2399 C C . LEU A 1 316 ? -10.837 6.656 -2.116 1.00 98.81 316 LEU A C 1
ATOM 2401 O O . LEU A 1 316 ? -11.907 6.219 -1.705 1.00 98.81 316 LEU A O 1
ATOM 2405 N N . TYR A 1 317 ? -10.302 7.789 -1.648 1.00 98.62 317 TYR A N 1
ATOM 2406 C CA . TYR A 1 317 ? -10.989 8.633 -0.666 1.00 98.62 317 TYR A CA 1
ATOM 2407 C C . TYR A 1 317 ? -12.261 9.267 -1.256 1.00 98.62 317 TYR A C 1
ATOM 2409 O O . TYR A 1 317 ? -13.330 9.180 -0.663 1.00 98.62 317 TYR A O 1
ATOM 2417 N N . GLY A 1 318 ? -12.198 9.820 -2.472 1.00 98.44 318 GLY A N 1
ATOM 2418 C CA . GLY A 1 318 ? -13.381 10.339 -3.168 1.00 98.44 318 GLY A CA 1
ATOM 2419 C C . GLY A 1 318 ? -14.447 9.268 -3.444 1.00 98.44 318 GLY A C 1
ATOM 2420 O O . GLY A 1 318 ? -15.642 9.562 -3.405 1.00 98.44 318 GLY A O 1
ATOM 2421 N N . ARG A 1 319 ? -14.032 8.015 -3.680 1.00 98.25 319 ARG A N 1
ATOM 2422 C CA . ARG A 1 319 ? -14.933 6.864 -3.823 1.00 98.25 319 ARG A CA 1
ATOM 2423 C C . ARG A 1 319 ? -15.550 6.455 -2.488 1.00 98.25 319 ARG A C 1
ATOM 2425 O O . ARG A 1 319 ? -16.745 6.175 -2.460 1.00 98.25 319 ARG A O 1
ATOM 2432 N N . SER A 1 320 ? -14.779 6.436 -1.399 1.00 97.94 320 SER A N 1
ATOM 2433 C CA . SER A 1 320 ? -15.262 5.973 -0.094 1.00 97.94 320 SER A CA 1
ATOM 2434 C C . SER A 1 320 ? -16.337 6.883 0.508 1.00 97.94 320 SER A C 1
ATOM 2436 O O . SER A 1 320 ? -17.260 6.378 1.138 1.00 97.94 320 SER A O 1
ATOM 2438 N N . LEU A 1 321 ? -16.299 8.188 0.206 1.00 97.38 321 LEU A N 1
ATOM 2439 C CA . LEU A 1 321 ? -17.340 9.172 0.549 1.00 97.38 321 LEU A CA 1
ATOM 2440 C C . LEU A 1 321 ? -18.721 8.904 -0.098 1.00 97.38 321 LEU A C 1
ATOM 2442 O O . LEU A 1 321 ? -19.662 9.659 0.137 1.00 97.38 321 LEU A O 1
ATOM 2446 N N . ARG A 1 322 ? -18.864 7.862 -0.930 1.00 97.62 322 ARG A N 1
ATOM 2447 C CA . ARG A 1 322 ? -20.156 7.412 -1.482 1.00 97.62 322 ARG A CA 1
ATOM 2448 C C . ARG A 1 322 ? -20.872 6.356 -0.628 1.00 97.62 322 ARG A C 1
ATOM 2450 O O . ARG A 1 322 ? -21.988 5.988 -0.986 1.00 97.62 322 ARG A O 1
ATOM 2457 N N . TYR A 1 323 ? -20.245 5.868 0.442 1.00 97.38 323 TYR A N 1
ATOM 2458 C CA . TYR A 1 323 ? -20.748 4.781 1.288 1.00 97.38 323 TYR A CA 1
ATOM 2459 C C . TYR A 1 323 ? -20.778 5.208 2.758 1.00 97.38 323 TYR A C 1
ATOM 2461 O O . TYR A 1 323 ? -19.975 6.041 3.178 1.00 97.38 323 TYR A O 1
ATOM 2469 N N . ASP A 1 324 ? -21.622 4.562 3.563 1.00 95.38 324 ASP A N 1
ATOM 2470 C CA . ASP A 1 324 ? -21.839 4.887 4.983 1.00 95.38 324 ASP A CA 1
ATOM 2471 C C . ASP A 1 324 ? -20.733 4.349 5.926 1.00 95.38 324 ASP A C 1
ATOM 2473 O O . ASP A 1 324 ? -20.986 3.931 7.060 1.00 95.38 324 ASP A O 1
ATOM 2477 N N . THR A 1 325 ? -19.478 4.351 5.463 1.00 96.62 325 THR A N 1
ATOM 2478 C CA . THR A 1 325 ? -18.301 4.000 6.274 1.00 96.62 325 THR A CA 1
ATOM 2479 C C . THR A 1 325 ? -18.121 5.033 7.388 1.00 96.62 325 THR A C 1
ATOM 2481 O O . THR A 1 325 ? -17.945 6.220 7.117 1.00 96.62 325 THR A O 1
ATOM 2484 N N . SER A 1 326 ? -18.112 4.597 8.648 1.00 98.06 326 SER A N 1
ATOM 2485 C CA . SER A 1 326 ? -17.916 5.494 9.794 1.00 98.06 326 SER A CA 1
ATOM 2486 C C . SER A 1 326 ? -16.429 5.756 10.023 1.00 98.06 326 SER A C 1
ATOM 2488 O O . SER A 1 326 ? -15.691 4.863 10.437 1.00 98.06 326 SER A O 1
ATOM 2490 N N . TYR A 1 327 ? -15.972 6.975 9.743 1.00 98.25 327 TYR A N 1
ATOM 2491 C CA . TYR A 1 327 ? -14.573 7.359 9.920 1.00 98.25 327 TYR A CA 1
ATOM 2492 C C . TYR A 1 327 ? -14.300 7.894 11.328 1.00 98.25 327 TYR A C 1
ATOM 2494 O O . TYR A 1 327 ? -14.997 8.781 11.803 1.00 98.25 327 TYR A O 1
ATOM 2502 N N . PHE A 1 328 ? -13.236 7.386 11.947 1.00 98.50 328 PHE A N 1
ATOM 2503 C CA . PHE A 1 328 ? -12.648 7.895 13.184 1.00 98.50 328 PHE A CA 1
ATOM 2504 C C . PHE A 1 328 ? -11.280 8.481 12.812 1.00 98.50 328 PHE A C 1
ATOM 2506 O O . PHE A 1 328 ? -10.277 7.763 12.711 1.00 98.50 328 PHE A O 1
ATOM 2513 N N . VAL A 1 329 ? -11.280 9.772 12.469 1.00 98.44 329 VAL A N 1
ATOM 2514 C CA . VAL A 1 329 ? -10.126 10.487 11.903 1.00 98.44 329 VAL A CA 1
ATOM 2515 C C . VAL A 1 329 ? -9.302 11.126 13.012 1.00 98.44 329 VAL A C 1
ATOM 2517 O O . VAL A 1 329 ? -9.853 11.743 13.908 1.00 98.44 329 VAL A O 1
ATOM 2520 N N . GLU A 1 330 ? -7.981 10.969 12.939 1.00 98.44 330 GLU A N 1
ATOM 2521 C CA . GLU A 1 330 ? -7.041 11.346 14.005 1.00 98.44 330 GLU A CA 1
ATOM 2522 C C . GLU A 1 330 ? -7.314 10.585 15.318 1.00 98.44 330 GLU A C 1
ATOM 2524 O O . GLU A 1 330 ? -7.195 11.095 16.426 1.00 98.44 330 GLU A O 1
ATOM 2529 N N . TYR A 1 331 ? -7.599 9.286 15.164 1.00 98.75 331 TYR A N 1
ATOM 2530 C CA . TYR A 1 331 ? -7.654 8.300 16.243 1.00 98.75 331 TYR A CA 1
ATOM 2531 C C . TYR A 1 331 ? -6.433 7.378 16.186 1.00 98.75 331 TYR A C 1
ATOM 2533 O O . TYR A 1 331 ? -6.187 6.694 15.186 1.00 98.75 331 TYR A O 1
ATOM 2541 N N . PHE A 1 332 ? -5.663 7.332 17.270 1.00 98.81 332 PHE A N 1
ATOM 2542 C CA . PHE A 1 332 ? -4.485 6.482 17.396 1.00 98.81 332 PHE A CA 1
ATOM 2543 C C . PHE A 1 332 ? -4.870 5.127 18.003 1.00 98.81 332 PHE A C 1
ATOM 2545 O O . PHE A 1 332 ? -5.135 5.036 19.199 1.00 98.81 332 PHE A O 1
ATOM 2552 N N . ALA A 1 333 ? -4.897 4.065 17.194 1.00 98.75 333 ALA A N 1
ATOM 2553 C CA . ALA A 1 333 ? -5.101 2.706 17.695 1.00 98.75 333 ALA A CA 1
ATOM 2554 C C . ALA A 1 333 ? -3.924 2.278 18.587 1.00 98.75 333 ALA A C 1
ATOM 2556 O O . ALA A 1 333 ? -2.766 2.366 18.177 1.00 98.75 333 ALA A O 1
ATOM 2557 N N . LEU A 1 334 ? -4.237 1.842 19.806 1.00 98.75 334 LEU A N 1
ATOM 2558 C CA . LEU A 1 334 ? -3.268 1.477 20.835 1.00 98.75 334 LEU A CA 1
ATOM 2559 C C . LEU A 1 334 ? -3.001 -0.027 20.816 1.00 98.75 334 LEU A C 1
ATOM 2561 O O . LEU A 1 334 ? -1.848 -0.420 20.689 1.00 98.75 334 LEU A O 1
ATOM 2565 N N . ASP A 1 335 ? -4.049 -0.854 20.907 1.00 98.81 335 ASP A N 1
ATOM 2566 C CA . ASP A 1 335 ? -3.936 -2.316 20.980 1.00 98.81 335 ASP A CA 1
ATOM 2567 C C . ASP A 1 335 ? -5.175 -3.059 20.452 1.00 98.81 335 ASP A C 1
ATOM 2569 O O . ASP A 1 335 ? -6.267 -2.496 20.310 1.00 98.81 335 ASP A O 1
ATOM 2573 N N . LEU A 1 336 ? -4.988 -4.352 20.166 1.00 98.81 336 LEU A N 1
ATOM 2574 C CA . LEU A 1 336 ? -6.066 -5.285 19.832 1.00 98.81 336 LEU A CA 1
ATOM 2575 C C . LEU A 1 336 ? -6.817 -5.713 21.098 1.00 98.81 336 LEU A C 1
ATOM 2577 O O . LEU A 1 336 ? -6.209 -6.025 22.120 1.00 98.81 336 LEU A O 1
ATOM 2581 N N . LEU A 1 337 ? -8.143 -5.809 21.007 1.00 98.56 337 LEU A N 1
ATOM 2582 C CA . LEU A 1 337 ? -8.964 -6.435 22.040 1.00 98.56 337 LEU A CA 1
ATOM 2583 C C . LEU A 1 337 ? -8.979 -7.946 21.787 1.00 98.56 337 LEU A C 1
ATOM 2585 O O . LEU A 1 337 ? -9.685 -8.406 20.893 1.00 98.56 337 LEU A O 1
ATOM 2589 N N . MET A 1 338 ? -8.177 -8.708 22.531 1.00 98.50 338 MET A N 1
ATOM 2590 C CA . MET A 1 338 ? -8.062 -10.164 22.380 1.00 98.50 338 MET A CA 1
ATOM 2591 C C . MET A 1 338 ? -8.836 -10.903 23.476 1.00 98.50 338 MET A C 1
ATOM 2593 O O . MET A 1 338 ? -8.728 -10.563 24.652 1.00 98.50 338 MET A O 1
ATOM 2597 N N . GLU A 1 339 ? -9.575 -11.944 23.101 1.00 98.12 339 GLU A N 1
ATOM 2598 C CA . GLU A 1 339 ? -10.342 -12.797 24.013 1.00 98.12 339 GLU A CA 1
ATOM 2599 C C . GLU A 1 339 ? -10.303 -14.245 23.508 1.00 98.12 339 GLU A C 1
ATOM 2601 O O . GLU A 1 339 ? -10.685 -14.511 22.373 1.00 98.12 339 GLU A O 1
ATOM 2606 N N . ASN A 1 340 ? -9.844 -15.193 24.333 1.00 97.25 340 ASN A N 1
ATOM 2607 C CA . ASN A 1 340 ? -9.784 -16.627 23.993 1.00 97.25 340 ASN A CA 1
ATOM 2608 C C . ASN A 1 340 ? -9.062 -16.952 22.661 1.00 97.25 340 ASN A C 1
ATOM 2610 O O . ASN A 1 340 ? -9.384 -17.932 21.998 1.00 97.25 340 ASN A O 1
ATOM 2614 N N . GLY A 1 341 ? -8.083 -16.127 22.270 1.00 96.44 341 GLY A N 1
ATOM 2615 C CA . GLY A 1 341 ? -7.357 -16.237 20.995 1.00 96.44 341 GLY A CA 1
ATOM 2616 C C . GLY A 1 341 ? -8.022 -15.525 19.809 1.00 96.44 341 GLY A C 1
ATOM 2617 O O . GLY A 1 341 ? -7.405 -15.401 18.754 1.00 96.44 341 GLY A O 1
ATOM 2618 N N . GLU A 1 342 ? -9.235 -14.996 19.975 1.00 98.50 342 GLU A N 1
ATOM 2619 C CA . GLU A 1 342 ? -9.979 -14.272 18.943 1.00 98.50 342 GLU A CA 1
ATOM 2620 C C . GLU A 1 342 ? -9.834 -12.750 19.112 1.00 98.50 342 GLU A C 1
ATOM 2622 O O . GLU A 1 342 ? -9.808 -12.226 20.228 1.00 98.50 342 GLU A O 1
ATOM 2627 N N . CYS A 1 343 ? -9.768 -12.012 17.999 1.00 98.62 343 CYS A N 1
ATOM 2628 C CA . CYS A 1 343 ? -9.807 -10.550 18.025 1.00 98.62 343 CYS A CA 1
ATOM 2629 C C . CYS A 1 343 ? -11.264 -10.059 18.068 1.00 98.62 343 CYS A C 1
ATOM 2631 O O . CYS A 1 343 ? -12.080 -10.428 17.227 1.00 98.62 343 CYS A O 1
ATOM 2633 N N . ARG A 1 344 ? -11.579 -9.202 19.043 1.00 98.56 344 ARG A N 1
ATOM 2634 C CA . ARG A 1 344 ? -12.902 -8.610 19.313 1.00 98.56 344 ARG A CA 1
ATOM 2635 C C . ARG A 1 344 ? -13.006 -7.132 18.934 1.00 98.56 344 ARG A C 1
ATOM 2637 O O . ARG A 1 344 ? -14.019 -6.497 19.229 1.00 98.56 344 ARG A O 1
ATOM 2644 N N . GLY A 1 345 ? -11.963 -6.565 18.330 1.00 98.50 345 GLY A N 1
ATOM 2645 C CA . GLY A 1 345 ? -11.888 -5.150 17.973 1.00 98.50 345 GLY A CA 1
ATOM 2646 C C . GLY A 1 345 ? -10.582 -4.493 18.412 1.00 98.50 345 GLY A C 1
ATOM 2647 O O . GLY A 1 345 ? -9.556 -5.162 18.550 1.00 98.50 345 GLY A O 1
ATOM 2648 N N . VAL A 1 346 ? -10.623 -3.181 18.647 1.00 98.81 346 VAL A N 1
ATOM 2649 C CA . VAL A 1 346 ? -9.455 -2.369 19.037 1.00 98.81 346 VAL A CA 1
ATOM 2650 C C . VAL A 1 346 ? -9.781 -1.350 20.121 1.00 98.81 346 VAL A C 1
ATOM 2652 O O . VAL A 1 346 ? -10.926 -0.917 20.260 1.00 98.81 346 VAL A O 1
ATOM 2655 N N . ILE A 1 347 ? -8.752 -0.930 20.856 1.00 98.62 347 ILE A N 1
ATOM 2656 C CA . ILE A 1 347 ? -8.787 0.253 21.720 1.00 98.62 347 ILE A CA 1
ATOM 2657 C C . ILE A 1 347 ? -7.932 1.367 21.103 1.00 98.62 347 ILE A C 1
ATOM 2659 O O . ILE A 1 347 ? -6.841 1.113 20.593 1.00 98.62 347 ILE A O 1
ATOM 2663 N N . ALA A 1 348 ? -8.440 2.597 21.104 1.00 98.62 348 ALA A N 1
ATOM 2664 C CA . ALA A 1 348 ? -7.828 3.755 20.462 1.00 98.62 348 ALA A CA 1
ATOM 2665 C C . ALA A 1 348 ? -7.927 5.012 21.337 1.00 98.62 348 ALA A C 1
ATOM 2667 O O . ALA A 1 348 ? -8.838 5.140 22.149 1.00 98.62 348 ALA A O 1
ATOM 2668 N N . LEU A 1 349 ? -7.004 5.947 21.137 1.00 98.38 349 LEU A N 1
ATOM 2669 C CA . LEU A 1 349 ? -7.025 7.297 21.694 1.00 98.38 349 LEU A CA 1
ATOM 2670 C C . LEU A 1 349 ? -7.550 8.269 20.630 1.00 98.38 349 LEU A C 1
ATOM 2672 O O . LEU A 1 349 ? -6.971 8.344 19.544 1.00 98.38 349 LEU A O 1
ATOM 2676 N N . CYS A 1 350 ? -8.600 9.026 20.938 1.00 98.19 350 CYS A N 1
ATOM 2677 C CA . CYS A 1 350 ? -8.968 10.206 20.160 1.00 98.19 350 CYS A CA 1
ATOM 2678 C C . CYS A 1 350 ? -7.923 11.307 20.413 1.00 98.19 350 CYS A C 1
ATOM 2680 O O . CYS A 1 350 ? -7.651 11.652 21.564 1.00 98.19 350 CYS A O 1
ATOM 2682 N N . ILE A 1 351 ? -7.287 11.833 19.360 1.00 97.69 351 ILE A N 1
ATOM 2683 C CA . ILE A 1 351 ? -6.226 12.847 19.510 1.00 97.69 351 ILE A CA 1
ATOM 2684 C C . ILE A 1 351 ? -6.818 14.243 19.789 1.00 97.69 351 ILE A C 1
ATOM 2686 O O . ILE A 1 351 ? -6.138 15.077 20.383 1.00 97.69 351 ILE A O 1
ATOM 2690 N N . GLU A 1 352 ? -8.070 14.497 19.390 1.00 96.38 352 GLU A N 1
ATOM 2691 C CA . GLU A 1 352 ? -8.733 15.803 19.533 1.00 96.38 352 GLU A CA 1
ATOM 2692 C C . GLU A 1 352 ? -9.170 16.105 20.978 1.00 96.38 352 GLU A C 1
ATOM 2694 O O . GLU A 1 352 ? -8.890 17.191 21.484 1.00 96.38 352 GLU A O 1
ATOM 2699 N N . ASP A 1 353 ? -9.815 15.149 21.658 1.00 94.50 35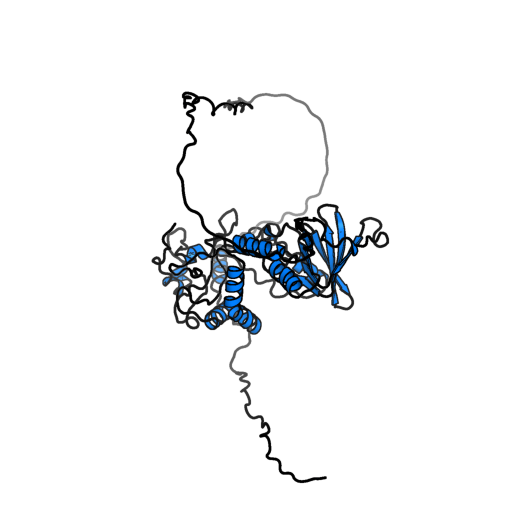3 ASP A N 1
ATOM 2700 C CA . ASP A 1 353 ? -10.370 15.321 23.014 1.00 94.50 353 ASP A CA 1
ATOM 2701 C C . ASP A 1 353 ? -9.633 14.517 24.110 1.00 94.50 353 ASP A C 1
ATOM 2703 O O . ASP A 1 353 ? -9.835 14.761 25.303 1.00 94.50 353 ASP A O 1
ATOM 2707 N N . GLY A 1 354 ? -8.751 13.586 23.728 1.00 94.44 354 GLY A N 1
ATOM 2708 C CA . GLY A 1 354 ? -8.012 12.713 24.642 1.00 94.44 354 GLY A CA 1
ATOM 2709 C C . GLY A 1 354 ? -8.802 11.517 25.192 1.00 94.44 354 GLY A C 1
ATOM 2710 O O . GLY A 1 354 ? -8.310 10.843 26.100 1.00 94.44 354 GLY A O 1
ATOM 2711 N N . TYR A 1 355 ? -10.009 11.242 24.689 1.00 94.75 355 TYR A N 1
ATOM 2712 C CA . TYR A 1 355 ? -10.860 10.155 25.174 1.00 94.75 355 TYR A CA 1
ATOM 2713 C C . TYR A 1 355 ? -10.379 8.795 24.655 1.00 94.75 355 TYR A C 1
ATOM 2715 O O . TYR A 1 355 ? -9.784 8.668 23.579 1.00 94.75 355 TYR A O 1
ATOM 2723 N N . ILE A 1 356 ? -10.659 7.741 25.424 1.00 97.19 356 ILE A N 1
ATOM 2724 C CA . ILE A 1 356 ? -10.318 6.365 25.059 1.00 97.19 356 ILE A CA 1
ATOM 2725 C C . ILE A 1 356 ? -11.542 5.695 24.441 1.00 97.19 356 ILE A C 1
ATOM 2727 O O . ILE A 1 356 ? -12.618 5.682 25.022 1.00 97.19 356 ILE A O 1
ATOM 2731 N N . HIS A 1 357 ? -11.397 5.126 23.251 1.00 97.88 357 HIS A N 1
ATOM 2732 C CA . HIS A 1 357 ? -12.489 4.506 22.509 1.00 97.88 357 HIS A CA 1
ATOM 2733 C C . HIS A 1 357 ? -12.223 3.014 22.345 1.00 97.88 357 HIS A C 1
ATOM 2735 O O . HIS A 1 357 ? -11.174 2.618 21.838 1.00 97.88 357 HIS A O 1
ATOM 2741 N N . ARG A 1 358 ? -13.184 2.176 22.737 1.00 97.94 358 ARG A N 1
ATOM 2742 C CA . ARG A 1 358 ? -13.183 0.743 22.424 1.00 97.94 358 ARG A CA 1
ATOM 2743 C C . ARG A 1 358 ? -14.146 0.507 21.276 1.00 97.94 358 ARG A C 1
ATOM 2745 O O . ARG A 1 358 ? -15.340 0.768 21.391 1.00 97.94 358 ARG A O 1
ATOM 2752 N N . ILE A 1 359 ? -13.627 0.011 20.163 1.00 98.31 359 ILE A N 1
ATOM 2753 C CA . ILE A 1 359 ? -14.405 -0.264 18.959 1.00 98.31 359 ILE A CA 1
ATOM 2754 C C . ILE A 1 359 ? -14.492 -1.778 18.838 1.00 98.31 359 ILE A C 1
ATOM 2756 O O . ILE A 1 359 ? -13.546 -2.427 18.391 1.00 98.31 359 ILE A O 1
ATOM 2760 N N . ARG A 1 360 ? -15.613 -2.333 19.306 1.00 98.44 360 ARG A N 1
ATOM 2761 C CA . ARG A 1 360 ? -15.908 -3.766 19.262 1.00 98.44 360 ARG A CA 1
ATOM 2762 C C . ARG A 1 360 ? -16.407 -4.138 17.871 1.00 98.44 360 ARG A C 1
ATOM 2764 O O . ARG A 1 360 ? -17.294 -3.477 17.332 1.00 98.44 360 ARG A O 1
ATOM 2771 N N . ALA A 1 361 ? -15.841 -5.198 17.306 1.00 98.25 361 ALA A N 1
ATOM 2772 C CA . ALA A 1 361 ? -16.197 -5.691 15.983 1.00 98.25 361 ALA A CA 1
ATOM 2773 C C . ALA A 1 361 ? -16.050 -7.210 15.883 1.00 98.25 361 ALA A C 1
ATOM 2775 O O . ALA A 1 361 ? -15.254 -7.815 16.603 1.00 98.25 361 ALA A O 1
ATOM 2776 N N . LYS A 1 362 ? -16.797 -7.827 14.959 1.00 98.31 362 LYS A N 1
ATOM 2777 C CA . LYS A 1 362 ? -16.658 -9.259 14.654 1.00 98.31 362 LYS A CA 1
ATOM 2778 C C . LYS A 1 362 ? -15.401 -9.550 13.828 1.00 98.31 362 LYS A C 1
ATOM 2780 O O . LYS A 1 362 ? -14.856 -10.642 13.929 1.00 98.31 362 LYS A O 1
ATOM 2785 N N . ASN A 1 363 ? -14.947 -8.585 13.025 1.00 98.69 363 ASN A N 1
ATOM 2786 C CA . ASN A 1 363 ? -13.715 -8.676 12.242 1.00 98.69 363 ASN A CA 1
ATOM 2787 C C . ASN A 1 363 ? -12.871 -7.400 12.389 1.00 98.69 363 ASN A C 1
ATOM 2789 O O . ASN A 1 363 ? -13.399 -6.289 12.321 1.00 98.69 363 ASN A O 1
ATOM 2793 N N . THR A 1 364 ? -11.552 -7.562 12.507 1.00 98.88 364 THR A N 1
ATOM 2794 C CA . THR A 1 364 ? -10.577 -6.462 12.579 1.00 98.88 364 THR A CA 1
ATOM 2795 C C . THR A 1 364 ? -9.585 -6.583 11.427 1.00 98.88 364 THR A C 1
ATOM 2797 O O . THR A 1 364 ? -8.925 -7.609 11.287 1.00 98.88 364 THR A O 1
ATOM 2800 N N . VAL A 1 365 ? -9.443 -5.533 10.618 1.00 98.94 365 VAL A N 1
ATOM 2801 C CA . VAL A 1 365 ? -8.486 -5.459 9.503 1.00 98.94 365 VAL A CA 1
ATOM 2802 C C . VAL A 1 365 ? -7.366 -4.485 9.862 1.00 98.94 365 VAL A C 1
ATOM 2804 O O . VAL A 1 365 ? -7.620 -3.303 10.089 1.00 98.94 365 VAL A O 1
ATOM 2807 N N . ILE A 1 366 ? -6.116 -4.950 9.874 1.00 98.88 366 ILE A N 1
ATOM 2808 C CA . ILE A 1 366 ? -4.940 -4.098 10.106 1.00 98.88 366 ILE A CA 1
ATOM 2809 C C . ILE A 1 366 ? -4.371 -3.646 8.755 1.00 98.88 366 ILE A C 1
ATOM 2811 O O . ILE A 1 366 ? -3.917 -4.458 7.955 1.00 98.88 366 ILE A O 1
ATOM 2815 N N . ALA A 1 367 ? -4.368 -2.336 8.510 1.00 98.81 367 ALA A N 1
ATOM 2816 C CA . ALA A 1 367 ? -3.888 -1.694 7.284 1.00 98.81 367 ALA A CA 1
ATOM 2817 C C . ALA A 1 367 ? -2.981 -0.477 7.591 1.00 98.81 367 ALA A C 1
ATOM 2819 O O . ALA A 1 367 ? -2.998 0.537 6.889 1.00 98.81 367 ALA A O 1
ATOM 2820 N N . THR A 1 368 ? -2.185 -0.565 8.663 1.00 98.81 368 THR A N 1
ATOM 2821 C CA . THR A 1 368 ? -1.430 0.556 9.264 1.00 98.81 368 THR A CA 1
ATOM 2822 C C . THR A 1 368 ? -0.196 1.020 8.481 1.00 98.81 368 THR A C 1
ATOM 2824 O O . THR A 1 368 ? 0.385 2.051 8.815 1.00 98.81 368 THR A O 1
ATOM 2827 N N . GLY A 1 369 ? 0.220 0.285 7.446 1.00 98.56 369 GLY A N 1
ATOM 2828 C CA . GLY A 1 369 ? 1.470 0.535 6.721 1.00 98.56 369 GLY A CA 1
ATOM 2829 C C . GLY A 1 369 ? 2.717 0.012 7.448 1.00 98.56 369 GLY A C 1
ATOM 2830 O O . GLY A 1 369 ? 2.616 -0.687 8.454 1.00 98.56 369 GLY A O 1
ATOM 2831 N N . GLY A 1 370 ? 3.895 0.324 6.897 1.00 98.31 370 GLY A N 1
ATOM 2832 C CA . GLY A 1 370 ? 5.187 -0.214 7.345 1.00 98.31 370 GLY A CA 1
ATOM 2833 C C . GLY A 1 370 ? 5.911 0.596 8.432 1.00 98.31 370 GLY A C 1
ATOM 2834 O O . GLY A 1 370 ? 5.400 1.583 8.965 1.00 98.31 370 GLY A O 1
ATOM 2835 N N . TYR A 1 371 ? 7.147 0.177 8.720 1.00 98.69 371 TYR A N 1
ATOM 2836 C CA . TYR A 1 371 ? 7.956 0.613 9.870 1.00 98.69 371 TYR A CA 1
ATOM 2837 C C . TYR A 1 371 ? 9.301 1.271 9.504 1.00 98.69 371 TYR A C 1
ATOM 2839 O O . TYR A 1 371 ? 10.216 1.302 10.320 1.00 98.69 371 TYR A O 1
ATOM 2847 N N . GLY A 1 372 ? 9.452 1.827 8.294 1.00 98.44 372 GLY A N 1
ATOM 2848 C CA . GLY A 1 372 ? 10.739 2.352 7.798 1.00 98.44 372 GLY A CA 1
ATOM 2849 C C . GLY A 1 372 ? 11.417 3.426 8.670 1.00 98.44 372 GLY A C 1
ATOM 2850 O O . GLY A 1 372 ? 12.615 3.662 8.519 1.00 98.44 372 GLY A O 1
ATOM 2851 N N . ARG A 1 373 ? 10.697 4.041 9.623 1.00 98.38 373 ARG A N 1
ATOM 2852 C CA . ARG A 1 373 ? 11.262 4.965 10.624 1.00 98.38 373 ARG A CA 1
ATOM 2853 C C . ARG A 1 373 ? 12.119 4.306 11.712 1.00 98.38 373 ARG A C 1
ATOM 2855 O O . ARG A 1 373 ? 12.682 5.032 12.525 1.00 98.38 373 ARG A O 1
ATOM 2862 N N . THR A 1 374 ? 12.296 2.984 11.696 1.00 98.62 374 THR A N 1
ATOM 2863 C CA . THR A 1 374 ? 13.370 2.311 12.449 1.00 98.62 374 THR A CA 1
ATOM 2864 C C . THR A 1 374 ? 14.773 2.681 11.945 1.00 98.62 374 THR A C 1
ATOM 2866 O O . THR A 1 374 ? 15.740 2.556 12.693 1.00 98.62 374 THR A O 1
ATOM 2869 N N . TYR A 1 375 ? 14.901 3.174 10.706 1.00 98.69 375 TYR A N 1
ATOM 2870 C CA . TYR A 1 375 ? 16.169 3.609 10.116 1.00 98.69 375 TYR A CA 1
ATOM 2871 C C . TYR A 1 375 ? 16.374 5.125 10.210 1.00 98.69 375 TYR A C 1
ATOM 2873 O O . TYR A 1 375 ? 15.449 5.917 10.024 1.00 98.69 375 TYR A O 1
ATOM 2881 N N . PHE A 1 376 ? 17.633 5.532 10.412 1.00 98.25 376 PHE A N 1
ATOM 2882 C CA . PHE A 1 376 ? 18.044 6.941 10.485 1.00 98.25 376 PHE A CA 1
ATOM 2883 C C . PHE A 1 376 ? 17.722 7.736 9.207 1.00 98.25 376 PHE A C 1
ATOM 2885 O O . PHE A 1 376 ? 17.295 8.887 9.277 1.00 98.25 376 PHE A O 1
ATOM 2892 N N . SER A 1 377 ? 17.901 7.117 8.036 1.00 97.81 377 SER A N 1
ATOM 2893 C CA . SER A 1 377 ? 17.523 7.681 6.740 1.00 97.81 377 SER A CA 1
ATOM 2894 C C . SER A 1 377 ? 16.579 6.716 6.032 1.00 97.81 377 SER A C 1
ATOM 2896 O O . SER A 1 377 ? 16.904 5.544 5.854 1.00 97.81 377 SER A O 1
ATOM 2898 N N . CYS A 1 378 ? 15.399 7.206 5.659 1.00 98.38 378 CYS A N 1
ATOM 2899 C CA . CYS A 1 378 ? 14.367 6.449 4.963 1.00 98.38 378 CYS A CA 1
ATOM 2900 C C . CYS A 1 378 ? 13.546 7.382 4.060 1.00 98.38 378 CYS A C 1
ATOM 2902 O O . CYS A 1 378 ? 13.392 8.569 4.348 1.00 98.38 378 CYS A O 1
ATOM 2904 N N . THR A 1 379 ? 12.967 6.828 2.993 1.00 98.12 379 THR A N 1
ATOM 2905 C CA . THR A 1 379 ? 11.964 7.513 2.155 1.00 98.12 379 THR A CA 1
ATOM 2906 C C . THR A 1 379 ? 10.608 7.648 2.861 1.00 98.12 379 THR A C 1
ATOM 2908 O O . THR A 1 379 ? 9.737 8.395 2.410 1.00 98.12 379 THR A O 1
ATOM 2911 N N . SER A 1 380 ? 10.412 6.909 3.957 1.00 98.31 380 SER A N 1
ATOM 2912 C CA . SER A 1 380 ? 9.146 6.782 4.669 1.00 98.31 380 SER A CA 1
ATOM 2913 C C . SER A 1 380 ? 8.736 8.066 5.388 1.00 98.31 380 SER A C 1
ATOM 2915 O O . SER A 1 380 ? 9.560 8.775 5.977 1.00 98.31 380 SER A O 1
ATOM 2917 N N . ALA A 1 381 ? 7.432 8.346 5.416 1.00 98.31 381 ALA A N 1
ATOM 2918 C CA . ALA A 1 381 ? 6.891 9.439 6.220 1.00 98.31 381 ALA A CA 1
ATOM 2919 C C . ALA A 1 381 ? 7.238 9.259 7.711 1.00 98.31 381 ALA A C 1
ATOM 2921 O O . ALA A 1 381 ? 7.439 8.139 8.183 1.00 98.31 381 ALA A O 1
ATOM 2922 N N . HIS A 1 382 ? 7.256 10.352 8.480 1.00 98.69 382 HIS A N 1
ATOM 2923 C CA . HIS A 1 382 ? 7.462 10.310 9.940 1.00 98.69 382 HIS A CA 1
ATOM 2924 C C . HIS A 1 382 ? 6.449 9.416 10.676 1.00 98.69 382 HIS A C 1
ATOM 2926 O O . HIS A 1 382 ? 6.717 8.950 11.774 1.00 98.69 382 HIS A O 1
ATOM 2932 N N . THR A 1 383 ? 5.308 9.146 10.046 1.00 98.50 383 THR A N 1
ATOM 2933 C CA . THR A 1 383 ? 4.187 8.360 10.565 1.00 98.50 383 THR A CA 1
ATOM 2934 C C . THR A 1 383 ? 4.274 6.858 10.259 1.00 98.50 383 THR A C 1
ATOM 2936 O O . THR A 1 383 ? 3.401 6.111 10.693 1.00 98.50 383 THR A O 1
ATOM 2939 N N . SER A 1 384 ? 5.298 6.400 9.523 1.00 98.62 384 SER A N 1
ATOM 2940 C CA . SER A 1 384 ? 5.526 4.982 9.180 1.00 98.62 384 SER A CA 1
ATOM 2941 C C . SER A 1 384 ? 6.297 4.259 10.293 1.00 98.62 384 SER A C 1
ATOM 2943 O O . SER A 1 384 ? 7.492 3.983 10.164 1.00 98.62 384 SER A O 1
ATOM 2945 N N . THR A 1 385 ? 5.606 4.035 11.411 1.00 98.75 385 THR A N 1
ATOM 2946 C CA . THR A 1 385 ? 6.168 3.655 12.720 1.00 98.75 385 THR A CA 1
ATOM 2947 C C . THR A 1 385 ? 5.897 2.207 13.142 1.00 98.75 385 THR A C 1
ATOM 2949 O O . THR A 1 385 ? 6.354 1.802 14.204 1.00 98.75 385 THR A O 1
ATOM 2952 N N . GLY A 1 386 ? 5.213 1.403 12.317 1.00 98.50 386 GLY A N 1
ATOM 2953 C CA . GLY A 1 386 ? 4.980 -0.020 12.606 1.00 98.50 386 GLY A CA 1
ATOM 2954 C C . GLY A 1 386 ? 3.917 -0.320 13.666 1.00 98.50 386 GLY A C 1
ATOM 2955 O O . GLY A 1 386 ? 3.928 -1.410 14.228 1.00 98.50 386 GLY A O 1
ATOM 2956 N N . ASP A 1 387 ? 3.006 0.615 13.951 1.00 98.81 387 ASP A N 1
ATOM 2957 C CA . ASP A 1 387 ? 2.073 0.508 15.085 1.00 98.81 387 ASP A CA 1
ATOM 2958 C C . ASP A 1 387 ? 1.258 -0.795 15.068 1.00 98.81 387 ASP A C 1
ATOM 2960 O O . ASP A 1 387 ? 1.191 -1.486 16.079 1.00 98.81 387 ASP A O 1
ATOM 2964 N N . GLY A 1 388 ? 0.697 -1.176 13.911 1.00 98.69 388 GLY A N 1
ATOM 2965 C CA . GLY A 1 388 ? -0.065 -2.420 13.761 1.00 98.69 388 GLY A CA 1
ATOM 2966 C C . GLY A 1 388 ? 0.783 -3.677 13.937 1.00 98.69 388 GLY A C 1
ATOM 2967 O O . GLY A 1 388 ? 0.345 -4.611 14.599 1.00 98.69 388 GLY A O 1
ATOM 2968 N N . THR A 1 389 ? 2.023 -3.674 13.440 1.00 98.75 389 THR A N 1
ATOM 2969 C CA . THR A 1 389 ? 3.009 -4.735 13.705 1.00 98.75 389 THR A CA 1
ATOM 2970 C C . THR A 1 389 ? 3.256 -4.867 15.210 1.00 98.75 389 THR A C 1
ATOM 2972 O O . THR A 1 389 ? 3.252 -5.968 15.749 1.00 98.75 389 THR A O 1
ATOM 2975 N N . ALA A 1 390 ? 3.389 -3.744 15.921 1.00 98.81 390 ALA A N 1
ATOM 2976 C CA . ALA A 1 390 ? 3.587 -3.741 17.365 1.00 98.81 390 ALA A CA 1
ATOM 2977 C C . ALA A 1 390 ? 2.333 -4.179 18.152 1.00 98.81 390 ALA A C 1
ATOM 2979 O O . ALA A 1 390 ? 2.484 -4.851 19.170 1.00 98.81 390 ALA A O 1
ATOM 2980 N N . MET A 1 391 ? 1.118 -3.855 17.684 1.00 98.81 391 MET A N 1
ATOM 2981 C CA . MET A 1 391 ? -0.140 -4.367 18.257 1.00 98.81 391 MET A CA 1
ATOM 2982 C C . MET A 1 391 ? -0.239 -5.896 18.132 1.00 98.81 391 MET A C 1
ATOM 2984 O O . MET A 1 391 ? -0.586 -6.568 19.098 1.00 98.81 391 MET A O 1
ATOM 2988 N N . VAL A 1 392 ? 0.116 -6.456 16.967 1.00 98.81 392 VAL A N 1
ATOM 2989 C CA . VAL A 1 392 ? 0.163 -7.914 16.730 1.00 98.81 392 VAL A CA 1
ATOM 2990 C C . VAL A 1 392 ? 1.168 -8.582 17.678 1.00 98.81 392 VAL A C 1
ATOM 2992 O O . VAL A 1 392 ? 0.813 -9.532 18.373 1.00 98.81 392 VAL A O 1
ATOM 2995 N N . THR A 1 393 ? 2.379 -8.029 17.803 1.00 98.75 393 THR A N 1
ATOM 2996 C CA . THR A 1 393 ? 3.397 -8.539 18.737 1.00 98.75 393 THR A CA 1
ATOM 2997 C C . THR A 1 393 ? 2.941 -8.477 20.200 1.00 98.75 393 THR A C 1
ATOM 2999 O O . THR A 1 393 ? 3.156 -9.432 20.944 1.00 98.75 393 THR A O 1
ATOM 3002 N N . ARG A 1 394 ? 2.287 -7.388 20.641 1.00 98.75 394 ARG A N 1
ATOM 3003 C CA . ARG A 1 394 ? 1.756 -7.275 22.017 1.00 98.75 394 ARG A CA 1
ATOM 3004 C C . ARG A 1 394 ? 0.584 -8.218 22.287 1.00 98.75 394 ARG A C 1
ATOM 3006 O O . ARG A 1 394 ? 0.447 -8.685 23.412 1.00 98.75 394 ARG A O 1
ATOM 3013 N N . ALA A 1 395 ? -0.195 -8.562 21.263 1.00 98.50 395 ALA A N 1
ATOM 3014 C CA . ALA A 1 395 ? -1.214 -9.609 21.322 1.00 98.50 395 ALA A CA 1
ATOM 3015 C C . ALA A 1 395 ? -0.636 -11.043 21.381 1.00 98.50 395 ALA A C 1
ATOM 3017 O O . ALA A 1 395 ? -1.404 -12.002 21.434 1.00 98.50 395 ALA A O 1
ATOM 3018 N N . GLY A 1 396 ? 0.694 -11.213 21.365 1.00 98.31 396 GLY A N 1
ATOM 3019 C CA . GLY A 1 396 ? 1.357 -12.521 21.391 1.00 98.31 396 GLY A CA 1
ATOM 3020 C C . GLY A 1 396 ? 1.318 -13.271 20.055 1.00 98.31 396 GLY A C 1
ATOM 3021 O O . GLY A 1 396 ? 1.615 -14.464 20.018 1.00 98.31 396 GLY A O 1
ATOM 3022 N N . LEU A 1 397 ? 0.952 -12.592 18.965 1.00 98.69 397 LEU A N 1
ATOM 3023 C CA . LEU A 1 397 ? 0.867 -13.168 17.626 1.00 98.69 397 LEU A CA 1
ATOM 3024 C C . LEU A 1 397 ? 2.195 -12.985 16.862 1.00 98.69 397 LEU A C 1
ATOM 3026 O O . LEU A 1 397 ? 2.880 -11.973 17.046 1.00 98.69 397 LEU A O 1
ATOM 3030 N N . PRO A 1 398 ? 2.579 -13.939 15.993 1.00 98.50 398 PRO A N 1
ATOM 3031 C CA . PRO A 1 398 ? 3.820 -13.853 15.236 1.00 98.50 398 PRO A CA 1
ATOM 3032 C C . PRO A 1 398 ? 3.749 -12.788 14.133 1.00 98.50 398 PRO A C 1
ATOM 3034 O O . PRO A 1 398 ? 2.715 -12.574 13.502 1.00 98.50 398 PRO A O 1
ATOM 3037 N N . CYS A 1 399 ? 4.898 -12.176 13.856 1.00 98.69 399 CYS A N 1
ATOM 3038 C CA . CYS A 1 399 ? 5.172 -11.472 12.605 1.00 98.69 399 CYS A CA 1
ATOM 3039 C C . CYS A 1 399 ? 6.124 -12.322 11.748 1.00 98.69 399 CYS A C 1
ATOM 3041 O O . CYS A 1 399 ? 6.837 -13.169 12.286 1.00 98.69 399 CYS A O 1
ATOM 3043 N N . GLN A 1 400 ? 6.161 -12.073 10.439 1.00 98.56 400 GLN A N 1
ATOM 3044 C CA . GLN A 1 400 ? 6.963 -12.833 9.474 1.00 98.56 400 GLN A CA 1
ATOM 3045 C C . GLN A 1 400 ? 7.928 -11.908 8.712 1.00 98.56 400 GLN A C 1
ATOM 3047 O O . GLN A 1 400 ? 7.618 -10.731 8.519 1.00 98.56 400 GLN A O 1
ATOM 3052 N N . ASP A 1 401 ? 9.083 -12.443 8.304 1.00 98.19 401 ASP A N 1
ATOM 3053 C CA . ASP A 1 401 ? 10.041 -11.857 7.348 1.00 98.19 401 ASP A CA 1
ATOM 3054 C C . ASP A 1 401 ? 10.509 -10.413 7.647 1.00 98.19 401 ASP A C 1
ATOM 3056 O O . ASP A 1 401 ? 10.850 -9.639 6.748 1.00 98.19 401 ASP A O 1
ATOM 3060 N N . LEU A 1 402 ? 10.548 -10.023 8.928 1.00 98.56 402 LEU A N 1
ATOM 3061 C CA . LEU A 1 402 ? 10.850 -8.647 9.350 1.00 98.56 402 LEU A CA 1
ATOM 3062 C C . LEU A 1 402 ? 12.292 -8.197 9.045 1.00 98.56 402 LEU A C 1
ATOM 3064 O O . LEU A 1 402 ? 12.569 -6.992 9.018 1.00 98.56 402 LEU A O 1
ATOM 3068 N N . GLU A 1 403 ? 13.211 -9.137 8.815 1.00 98.31 403 GLU A N 1
ATOM 3069 C CA . GLU A 1 403 ? 14.590 -8.882 8.400 1.00 98.31 403 GLU A CA 1
ATOM 3070 C C . GLU A 1 403 ? 14.720 -8.426 6.933 1.00 98.31 403 GLU A C 1
ATOM 3072 O O . GLU A 1 403 ? 15.730 -7.814 6.568 1.00 98.31 403 GLU A O 1
ATOM 3077 N N . PHE A 1 404 ? 13.705 -8.662 6.092 1.00 98.31 404 PHE A N 1
ATOM 3078 C CA . PHE A 1 404 ? 13.732 -8.368 4.655 1.00 98.31 404 PHE A CA 1
ATOM 3079 C C . PHE A 1 404 ? 13.394 -6.898 4.349 1.00 98.31 404 PHE A C 1
ATOM 3081 O O . PHE A 1 404 ? 12.378 -6.555 3.742 1.00 98.31 404 PHE A O 1
ATOM 3088 N N . VAL A 1 405 ? 14.285 -5.990 4.750 1.00 98.62 405 VAL A N 1
ATOM 3089 C CA . VAL A 1 405 ? 14.121 -4.544 4.531 1.00 98.62 405 VAL A CA 1
ATOM 3090 C C . VAL A 1 405 ? 14.583 -4.122 3.130 1.00 98.62 405 VAL A C 1
ATOM 3092 O O . VAL A 1 405 ? 15.760 -4.220 2.781 1.00 98.62 405 VAL A O 1
ATOM 3095 N N . GLN A 1 406 ? 13.662 -3.572 2.330 1.00 98.06 406 GLN A N 1
ATOM 3096 C CA . GLN A 1 406 ? 13.968 -3.044 0.997 1.00 98.06 406 GLN A CA 1
ATOM 3097 C C . GLN A 1 406 ? 14.642 -1.661 1.055 1.00 98.06 406 GLN A C 1
ATOM 3099 O O . GLN A 1 406 ? 14.063 -0.685 1.532 1.00 98.06 406 GLN A O 1
ATOM 3104 N N . PHE A 1 407 ? 15.826 -1.547 0.448 1.00 98.00 407 PHE A N 1
ATOM 3105 C CA . PHE A 1 407 ? 16.508 -0.272 0.212 1.00 98.00 407 PHE A CA 1
ATOM 3106 C C . PHE A 1 407 ? 16.285 0.187 -1.233 1.00 98.00 407 PHE A C 1
ATOM 3108 O O . PHE A 1 407 ? 16.830 -0.397 -2.169 1.00 98.00 407 PHE A O 1
ATOM 3115 N N . HIS A 1 408 ? 15.489 1.243 -1.433 1.00 97.88 408 HIS A N 1
ATOM 3116 C CA . HIS A 1 408 ? 15.257 1.783 -2.775 1.00 97.88 408 HIS A CA 1
ATOM 3117 C C . HIS A 1 408 ? 16.550 2.409 -3.350 1.00 97.88 408 HIS A C 1
ATOM 3119 O O . HIS A 1 408 ? 17.143 3.254 -2.675 1.00 97.88 408 HIS A O 1
ATOM 3125 N N . PRO A 1 409 ? 16.975 2.091 -4.594 1.00 94.88 409 PRO A N 1
ATOM 3126 C CA . PRO A 1 409 ? 18.286 2.506 -5.117 1.00 94.88 409 PRO A CA 1
ATOM 3127 C C . PRO A 1 409 ? 18.532 4.020 -5.189 1.00 94.88 409 PRO A C 1
ATOM 3129 O O . PRO A 1 409 ? 19.679 4.457 -5.203 1.00 94.88 409 PRO A O 1
ATOM 3132 N N . THR A 1 410 ? 17.468 4.824 -5.283 1.00 95.69 410 THR A N 1
ATOM 3133 C CA . THR A 1 410 ? 17.536 6.281 -5.494 1.00 95.69 410 THR A CA 1
ATOM 3134 C C . THR A 1 410 ? 16.675 7.061 -4.498 1.00 95.69 410 THR A C 1
ATOM 3136 O O . THR A 1 410 ? 15.697 7.708 -4.865 1.00 95.69 410 THR A O 1
ATOM 3139 N N . GLY A 1 411 ? 17.029 6.996 -3.214 1.00 96.44 411 GLY A N 1
ATOM 3140 C CA . GLY A 1 411 ? 16.717 8.084 -2.280 1.00 96.44 411 GLY A CA 1
ATOM 3141 C C . GLY A 1 411 ? 17.675 9.258 -2.517 1.00 96.44 411 GLY A C 1
ATOM 3142 O O . GLY A 1 411 ? 18.862 9.038 -2.760 1.00 96.44 411 GLY A O 1
ATOM 3143 N N . ILE A 1 412 ? 17.187 10.500 -2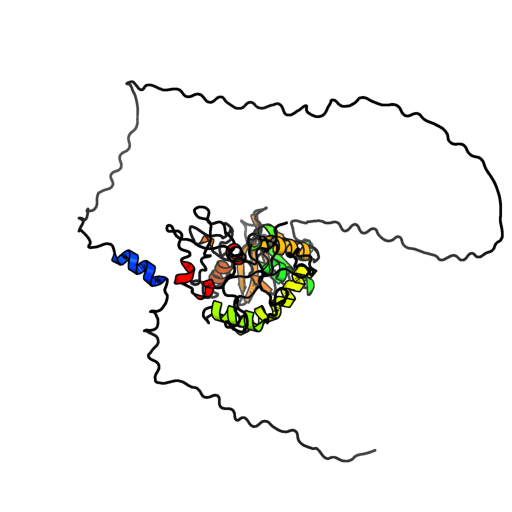.486 1.00 97.19 412 ILE A N 1
ATOM 3144 C CA . ILE A 1 412 ? 18.035 11.678 -2.709 1.00 97.19 412 ILE A CA 1
ATOM 3145 C C . ILE A 1 412 ? 19.066 11.822 -1.579 1.00 97.19 412 ILE A C 1
ATOM 3147 O O . ILE A 1 412 ? 18.748 11.661 -0.397 1.00 97.19 412 ILE A O 1
ATOM 3151 N N . TYR A 1 413 ? 20.308 12.145 -1.941 1.00 96.50 413 TYR A N 1
ATOM 3152 C CA . TYR A 1 413 ? 21.389 12.338 -0.977 1.00 96.50 413 TYR A CA 1
ATOM 3153 C C . TYR A 1 413 ? 21.053 13.445 0.039 1.00 96.50 413 TYR A C 1
ATOM 3155 O O . TYR A 1 413 ? 20.457 14.468 -0.301 1.00 96.50 413 TYR A O 1
ATOM 3163 N N . GLY A 1 414 ? 21.416 13.225 1.304 1.00 97.00 414 GLY A N 1
ATOM 3164 C CA . GLY A 1 414 ? 21.084 14.110 2.422 1.00 97.00 414 GLY A CA 1
ATOM 3165 C C . GLY A 1 414 ? 19.631 13.984 2.891 1.00 97.00 414 GLY A C 1
ATOM 3166 O O . GLY A 1 414 ? 19.394 13.539 4.010 1.00 97.00 414 GLY A O 1
ATOM 3167 N N . ALA A 1 415 ? 18.658 14.365 2.057 1.00 96.31 415 ALA A N 1
ATOM 3168 C CA . ALA A 1 415 ? 17.259 14.501 2.483 1.00 96.31 415 ALA A CA 1
ATOM 3169 C C . ALA A 1 415 ? 16.448 13.188 2.511 1.00 96.31 415 ALA A C 1
ATOM 3171 O O . ALA A 1 415 ? 15.423 13.128 3.184 1.00 96.31 415 ALA A O 1
ATOM 3172 N N . GLY A 1 416 ? 16.862 12.139 1.791 1.00 96.38 416 GLY A N 1
ATOM 3173 C CA . GLY A 1 416 ? 16.213 10.819 1.818 1.00 96.38 416 GLY A CA 1
ATOM 3174 C C . GLY A 1 416 ? 14.895 10.690 1.036 1.00 96.38 416 GLY A C 1
ATOM 3175 O O . GLY A 1 416 ? 14.404 9.576 0.872 1.00 96.38 416 GLY A O 1
ATOM 3176 N N . CYS A 1 417 ? 14.335 11.781 0.500 1.00 97.19 417 CYS A N 1
ATOM 3177 C CA . CYS A 1 417 ? 13.161 11.761 -0.381 1.00 97.19 417 CYS A CA 1
ATOM 3178 C C . CYS A 1 417 ? 13.331 10.798 -1.572 1.00 97.19 417 CYS A C 1
ATOM 3180 O O . CYS A 1 417 ? 14.386 10.756 -2.206 1.00 97.19 417 CYS A O 1
ATOM 3182 N N . LEU A 1 418 ? 12.271 10.062 -1.910 1.00 98.06 418 LEU A N 1
ATOM 3183 C CA . LEU A 1 418 ? 12.250 9.136 -3.044 1.00 98.06 418 LEU A CA 1
ATOM 3184 C C . LEU A 1 418 ? 12.382 9.875 -4.386 1.00 98.06 418 LEU A C 1
ATOM 3186 O O . LEU A 1 418 ? 11.579 10.763 -4.673 1.00 98.06 418 LEU A O 1
ATOM 3190 N N . ILE A 1 419 ? 13.315 9.429 -5.231 1.00 97.75 419 ILE A N 1
ATOM 3191 C CA . ILE A 1 419 ? 13.300 9.666 -6.680 1.00 97.75 419 ILE A CA 1
ATOM 3192 C C . ILE A 1 419 ? 12.902 8.352 -7.355 1.00 97.75 419 ILE A C 1
ATOM 3194 O O . ILE A 1 419 ? 13.632 7.362 -7.251 1.00 97.75 419 ILE A O 1
ATOM 3198 N N . THR A 1 420 ? 11.735 8.340 -8.001 1.00 96.56 420 THR A N 1
ATOM 3199 C CA . THR A 1 420 ? 11.106 7.153 -8.598 1.00 96.56 420 THR A CA 1
ATOM 3200 C C . THR A 1 420 ? 12.050 6.311 -9.458 1.00 96.56 420 THR A C 1
ATOM 3202 O O . THR A 1 420 ? 12.806 6.821 -10.283 1.00 96.56 420 THR A O 1
ATOM 3205 N N . GLU A 1 421 ? 11.945 4.984 -9.338 1.00 95.19 421 GLU A N 1
ATOM 3206 C CA . GLU A 1 421 ? 12.541 4.064 -10.314 1.00 95.19 421 GLU A CA 1
ATOM 3207 C C . GLU A 1 421 ? 12.015 4.305 -11.738 1.00 95.19 421 GLU A C 1
ATOM 3209 O O . GLU A 1 421 ? 12.735 4.055 -12.700 1.00 95.19 421 GLU A O 1
ATOM 3214 N N . GLY A 1 422 ? 10.840 4.925 -11.885 1.00 93.62 422 GLY A N 1
ATOM 3215 C CA . GLY A 1 422 ? 10.340 5.420 -13.165 1.00 93.62 422 GLY A CA 1
ATOM 3216 C C . GLY A 1 422 ? 11.313 6.361 -13.893 1.00 93.62 422 GLY A C 1
ATOM 3217 O O . GLY A 1 422 ? 11.251 6.429 -15.109 1.00 93.62 422 GLY A O 1
ATOM 3218 N N . CYS A 1 423 ? 12.264 7.019 -13.215 1.00 95.81 423 CYS A N 1
ATOM 3219 C CA . CYS A 1 423 ? 13.327 7.777 -13.888 1.00 95.81 423 CYS A CA 1
ATOM 3220 C C . CYS A 1 423 ? 14.256 6.863 -14.704 1.00 95.81 423 CYS A C 1
ATOM 3222 O O . CYS A 1 423 ? 14.699 7.261 -15.773 1.00 95.81 423 CYS A O 1
ATOM 3224 N N . ARG A 1 424 ? 14.534 5.641 -14.221 1.00 95.19 424 ARG A N 1
ATOM 3225 C CA . ARG A 1 424 ? 15.209 4.577 -14.992 1.00 95.19 424 ARG A CA 1
ATOM 3226 C C . ARG A 1 424 ? 14.244 3.938 -15.995 1.00 95.19 424 ARG A C 1
ATOM 3228 O O . ARG A 1 424 ? 14.645 3.663 -17.118 1.00 95.19 424 ARG A O 1
ATOM 3235 N N . GLY A 1 425 ? 12.976 3.810 -15.585 1.00 91.94 425 GLY A N 1
ATOM 3236 C CA . GLY A 1 425 ? 11.798 3.531 -16.418 1.00 91.94 425 GLY A CA 1
ATOM 3237 C C . GLY A 1 425 ? 11.840 4.213 -17.786 1.00 91.94 425 GLY A C 1
ATOM 3238 O O . GLY A 1 425 ? 11.760 3.559 -18.817 1.00 91.94 425 GLY A O 1
ATOM 3239 N N . GLU A 1 426 ? 12.028 5.531 -17.758 1.00 94.12 426 GLU A N 1
ATOM 3240 C CA . GLU A 1 426 ? 12.037 6.440 -18.911 1.00 94.12 426 GLU A CA 1
ATOM 3241 C C . GLU A 1 426 ? 13.473 6.703 -19.448 1.00 94.12 426 GLU A C 1
ATOM 3243 O O . GLU A 1 426 ? 13.760 7.768 -19.992 1.00 94.12 426 GLU A O 1
ATOM 3248 N N . GLY A 1 427 ? 14.415 5.766 -19.256 1.00 91.94 427 GLY A N 1
ATOM 3249 C CA . GLY A 1 427 ? 15.761 5.794 -19.862 1.00 91.94 427 GLY A CA 1
ATOM 3250 C C . GLY A 1 427 ? 16.902 6.394 -19.020 1.00 91.94 427 GLY A C 1
ATOM 3251 O O . GLY A 1 427 ? 18.056 6.387 -19.454 1.00 91.94 427 GLY A O 1
ATOM 3252 N N . GLY A 1 428 ? 16.635 6.884 -17.808 1.00 94.25 428 GLY A N 1
ATOM 3253 C CA . GLY A 1 428 ? 17.654 7.444 -16.912 1.00 94.25 428 GLY A CA 1
ATOM 3254 C C . GLY A 1 428 ? 18.688 6.419 -16.422 1.00 94.25 428 GLY A C 1
ATOM 3255 O O . GLY A 1 428 ? 18.387 5.247 -16.191 1.00 94.25 428 GLY A O 1
ATOM 3256 N N . ILE A 1 429 ? 19.929 6.870 -16.217 1.00 95.50 429 ILE A N 1
ATOM 3257 C CA . ILE A 1 429 ? 21.076 6.006 -15.891 1.00 95.50 429 ILE A CA 1
ATOM 3258 C C . ILE A 1 429 ? 21.742 6.369 -14.559 1.00 95.50 429 ILE A C 1
ATOM 3260 O O . ILE A 1 429 ? 21.711 7.516 -14.119 1.00 95.50 429 ILE A O 1
ATOM 3264 N N . LEU A 1 430 ? 22.381 5.380 -13.927 1.00 95.12 430 LEU A N 1
ATOM 3265 C CA . LEU A 1 430 ? 23.252 5.583 -12.767 1.00 95.12 430 LEU A CA 1
ATOM 3266 C C . LEU A 1 430 ? 24.711 5.639 -13.227 1.00 95.12 430 LEU A C 1
ATOM 3268 O O . LEU A 1 430 ? 25.178 4.721 -13.905 1.00 95.12 430 LEU A O 1
ATOM 3272 N N . ILE A 1 431 ? 25.419 6.696 -12.827 1.00 96.94 431 ILE A N 1
ATOM 3273 C CA . ILE A 1 431 ? 26.848 6.904 -13.093 1.00 96.94 431 ILE A CA 1
ATOM 3274 C C . ILE A 1 431 ? 27.639 6.981 -11.786 1.00 96.94 431 ILE A C 1
ATOM 3276 O O . ILE A 1 431 ? 27.106 7.391 -10.754 1.00 96.94 431 ILE A O 1
ATOM 3280 N N . ASN A 1 432 ? 28.909 6.577 -11.818 1.00 97.44 432 ASN A N 1
ATOM 3281 C CA . ASN A 1 432 ? 29.842 6.794 -10.709 1.00 97.44 432 ASN A CA 1
ATOM 3282 C C . ASN A 1 432 ? 30.659 8.089 -10.910 1.00 97.44 432 ASN A C 1
ATOM 3284 O O . ASN A 1 432 ? 30.474 8.814 -11.886 1.00 97.44 432 ASN A O 1
ATOM 3288 N N . SER A 1 433 ? 31.595 8.374 -10.000 1.00 97.94 433 SER A N 1
ATOM 3289 C CA . SER A 1 433 ? 32.464 9.563 -10.057 1.00 97.94 433 SER A CA 1
ATOM 3290 C C . SER A 1 433 ? 33.412 9.623 -11.266 1.00 97.94 433 SER A C 1
ATOM 3292 O O . SER A 1 433 ? 34.044 10.653 -11.476 1.00 97.94 433 SER A O 1
ATOM 3294 N N . GLN A 1 434 ? 33.516 8.549 -12.054 1.00 97.69 434 GLN A N 1
ATOM 3295 C CA . GLN A 1 434 ? 34.302 8.477 -13.291 1.00 97.69 434 GLN A CA 1
ATOM 3296 C C . GLN A 1 434 ? 33.423 8.606 -14.551 1.00 97.69 434 GLN A C 1
ATOM 3298 O O . GLN A 1 434 ? 33.934 8.510 -15.661 1.00 97.69 434 GLN A O 1
ATOM 3303 N N . GLY A 1 435 ? 32.103 8.783 -14.398 1.00 96.06 435 GLY A N 1
ATOM 3304 C CA . GLY A 1 435 ? 31.145 8.793 -15.509 1.00 96.06 435 GLY A CA 1
ATOM 3305 C C . GLY A 1 435 ? 30.775 7.404 -16.052 1.00 96.06 435 GLY A C 1
ATOM 3306 O O . GLY A 1 435 ? 30.015 7.312 -17.011 1.00 96.06 435 GLY A O 1
ATOM 3307 N N . GLU A 1 436 ? 31.259 6.310 -15.451 1.00 96.00 436 GLU A N 1
ATOM 3308 C CA . GLU A 1 436 ? 30.921 4.942 -15.872 1.00 96.00 436 GLU A CA 1
ATOM 3309 C C . GLU A 1 436 ? 29.446 4.635 -15.559 1.00 96.00 436 GLU A C 1
ATOM 3311 O O . GLU A 1 436 ? 29.026 4.723 -14.399 1.00 96.00 436 GLU A O 1
ATOM 3316 N N . ARG A 1 437 ? 28.683 4.163 -16.560 1.00 94.50 437 ARG A N 1
ATOM 3317 C CA . ARG A 1 437 ? 27.366 3.516 -16.382 1.00 94.50 437 ARG A CA 1
ATOM 3318 C C . ARG A 1 437 ? 27.541 2.126 -15.751 1.00 94.50 437 ARG A C 1
ATOM 3320 O O . ARG A 1 437 ? 27.299 1.091 -16.370 1.00 94.50 437 ARG A O 1
ATOM 3327 N N . PHE A 1 438 ? 27.992 2.101 -14.499 1.00 94.50 438 PHE A N 1
ATOM 3328 C CA . PHE A 1 438 ? 28.487 0.904 -13.808 1.00 94.50 438 PHE A CA 1
ATOM 3329 C C . PHE A 1 438 ? 27.486 -0.263 -13.759 1.00 94.50 438 PHE A C 1
ATOM 3331 O O . PHE A 1 438 ? 27.893 -1.420 -13.656 1.00 94.50 438 PHE A O 1
ATOM 3338 N N . MET A 1 439 ? 26.181 0.004 -13.860 1.00 92.75 439 MET A N 1
ATOM 3339 C CA . MET A 1 439 ? 25.153 -1.040 -13.862 1.00 92.75 439 MET A CA 1
ATOM 3340 C C . MET A 1 439 ? 25.274 -2.033 -15.027 1.00 92.75 439 MET A C 1
ATOM 3342 O O . MET A 1 439 ? 24.940 -3.200 -14.835 1.00 92.75 439 MET A O 1
ATOM 3346 N N . GLU A 1 440 ? 25.835 -1.649 -16.180 1.00 90.56 440 GLU A N 1
ATOM 3347 C CA . GLU A 1 440 ? 26.086 -2.592 -17.287 1.00 90.56 440 GLU A CA 1
ATOM 3348 C C . GLU A 1 440 ? 27.066 -3.712 -16.896 1.00 90.56 440 GLU A C 1
ATOM 3350 O O . GLU A 1 440 ? 26.972 -4.839 -17.388 1.00 90.56 440 GLU A O 1
ATOM 3355 N N . ARG A 1 441 ? 27.984 -3.424 -15.964 1.00 92.06 441 ARG A N 1
ATOM 3356 C CA . ARG A 1 441 ? 28.970 -4.376 -15.439 1.00 92.06 441 ARG A CA 1
ATOM 3357 C C . ARG A 1 441 ? 28.373 -5.329 -14.401 1.00 92.06 441 ARG A C 1
ATOM 3359 O O . ARG A 1 441 ? 28.727 -6.508 -14.406 1.00 92.06 441 ARG A O 1
ATOM 3366 N N . TYR A 1 442 ? 27.470 -4.850 -13.541 1.00 90.31 442 TYR A N 1
ATOM 3367 C CA . TYR A 1 442 ? 26.829 -5.669 -12.497 1.00 90.31 442 TYR A CA 1
ATOM 3368 C C . TYR A 1 442 ? 25.610 -6.454 -12.997 1.00 90.31 442 TYR A C 1
ATOM 3370 O O . TYR A 1 442 ? 25.400 -7.589 -12.578 1.00 90.31 442 TYR A O 1
ATOM 3378 N N . ALA A 1 443 ? 24.824 -5.878 -13.906 1.00 83.94 443 ALA A N 1
ATOM 3379 C CA . ALA A 1 443 ? 23.598 -6.456 -14.438 1.00 83.94 443 ALA A CA 1
ATOM 3380 C C . ALA A 1 443 ? 23.571 -6.293 -15.964 1.00 83.94 443 ALA A C 1
ATOM 3382 O O . ALA A 1 443 ? 22.904 -5.411 -16.495 1.00 83.94 443 ALA A O 1
ATOM 3383 N N . ARG A 1 444 ? 24.285 -7.171 -16.684 1.00 61.25 444 ARG A N 1
ATOM 3384 C CA . ARG A 1 444 ? 24.476 -7.089 -18.151 1.00 61.25 444 ARG A CA 1
ATOM 3385 C C . ARG A 1 444 ? 23.174 -6.966 -18.956 1.00 61.25 444 ARG A C 1
ATOM 3387 O O . ARG A 1 444 ? 23.171 -6.341 -20.010 1.00 61.25 444 ARG A O 1
ATOM 3394 N N . TRP A 1 445 ? 22.069 -7.506 -18.441 1.00 59.31 445 TRP A N 1
ATOM 3395 C CA . TRP A 1 445 ? 20.730 -7.377 -19.027 1.00 59.31 445 TRP A CA 1
ATOM 3396 C C . TRP A 1 445 ? 20.204 -5.930 -19.043 1.00 59.31 445 TRP A C 1
ATOM 3398 O O . TRP A 1 445 ? 19.441 -5.576 -19.929 1.00 59.31 445 TRP A O 1
ATOM 3408 N N . GLN A 1 446 ? 20.655 -5.048 -18.141 1.00 53.81 446 GLN A N 1
ATOM 3409 C CA . GLN A 1 446 ? 20.265 -3.628 -18.142 1.00 53.81 446 GLN A CA 1
ATOM 3410 C C . GLN A 1 446 ? 20.852 -2.824 -19.317 1.00 53.81 446 GLN A C 1
ATOM 3412 O O . GLN A 1 446 ? 20.454 -1.682 -19.544 1.00 53.81 446 GLN A O 1
ATOM 3417 N N . ARG A 1 447 ? 21.747 -3.420 -20.118 1.00 43.88 447 ARG A N 1
ATOM 3418 C CA . ARG A 1 447 ? 22.236 -2.826 -21.370 1.00 43.88 447 ARG A CA 1
ATOM 3419 C C . ARG A 1 447 ? 21.117 -2.606 -22.400 1.00 43.88 447 ARG A C 1
ATOM 3421 O O . ARG A 1 447 ? 21.264 -1.742 -23.254 1.00 43.88 447 ARG A O 1
ATOM 3428 N N . THR A 1 448 ? 20.012 -3.356 -22.322 1.00 40.50 448 THR A N 1
ATOM 3429 C CA . THR A 1 448 ? 18.921 -3.325 -23.316 1.00 40.50 448 THR A CA 1
ATOM 3430 C C . THR A 1 448 ? 17.799 -2.331 -23.010 1.00 40.50 448 THR A C 1
ATOM 3432 O O . THR A 1 448 ? 16.774 -2.386 -23.676 1.00 40.50 448 THR A O 1
ATOM 3435 N N . TRP A 1 449 ? 17.958 -1.445 -22.022 1.00 44.72 449 TRP A N 1
ATOM 3436 C CA . TRP A 1 449 ? 17.042 -0.318 -21.800 1.00 44.72 449 TRP A CA 1
ATOM 3437 C C . TRP A 1 449 ? 17.299 0.741 -22.883 1.00 44.72 449 TRP A C 1
ATOM 3439 O O . TRP A 1 449 ? 18.356 1.383 -22.817 1.00 44.72 449 TRP A O 1
ATOM 3449 N N . PRO A 1 450 ? 16.420 0.913 -23.892 1.00 37.66 450 PRO A N 1
ATOM 3450 C CA . PRO A 1 450 ? 16.689 1.813 -25.005 1.00 37.66 450 PRO A CA 1
ATOM 3451 C C . PRO A 1 450 ? 16.458 3.267 -24.569 1.00 37.66 450 PRO A C 1
ATOM 3453 O O . PRO A 1 450 ? 15.463 3.540 -23.899 1.00 37.66 450 PRO A O 1
ATOM 3456 N N . PRO A 1 451 ? 17.303 4.225 -24.981 1.00 38.38 451 PRO A N 1
ATOM 3457 C CA . PRO A 1 451 ? 17.057 5.647 -24.732 1.00 38.38 451 PRO A CA 1
ATOM 3458 C C . PRO A 1 451 ? 15.964 6.258 -25.639 1.00 38.38 451 PRO A C 1
ATOM 3460 O O . PRO A 1 451 ? 15.683 7.446 -25.524 1.00 38.38 451 PRO A O 1
ATOM 3463 N N . GLU A 1 452 ? 15.366 5.484 -26.554 1.00 31.36 452 GLU A N 1
ATOM 3464 C CA . GLU A 1 452 ? 14.550 5.993 -27.675 1.00 31.36 452 GLU A CA 1
ATOM 3465 C C . GLU A 1 452 ? 13.025 5.998 -27.454 1.00 31.36 452 GLU A C 1
ATOM 3467 O O . GLU A 1 452 ? 12.280 6.338 -28.369 1.00 31.36 452 GLU A O 1
ATOM 3472 N N . MET A 1 453 ? 12.533 5.671 -26.254 1.00 35.44 453 MET A N 1
ATOM 3473 C CA . MET A 1 453 ? 11.112 5.850 -25.894 1.00 35.44 453 MET A CA 1
ATOM 3474 C C . MET A 1 453 ? 10.909 6.982 -24.885 1.00 35.44 453 MET A C 1
ATOM 3476 O O . MET A 1 453 ? 10.143 6.863 -23.933 1.00 35.44 453 MET A O 1
ATOM 3480 N N . SER A 1 454 ? 11.570 8.116 -25.116 1.00 30.91 454 SER A N 1
ATOM 3481 C CA . SER A 1 454 ? 11.163 9.368 -24.488 1.00 30.91 454 SER A CA 1
ATOM 3482 C C . SER A 1 454 ? 9.746 9.723 -24.948 1.00 30.91 454 SER A C 1
ATOM 3484 O O . SER A 1 454 ? 9.516 10.092 -26.102 1.00 30.91 454 SER A O 1
ATOM 3486 N N . CYS A 1 455 ? 8.775 9.625 -24.033 1.00 28.91 455 CYS A N 1
ATOM 3487 C CA . CYS A 1 455 ? 7.471 10.252 -24.227 1.00 28.91 455 CYS A CA 1
ATOM 3488 C C . CYS A 1 455 ? 7.687 11.714 -24.667 1.00 28.91 455 CYS A C 1
ATOM 3490 O O . CYS A 1 455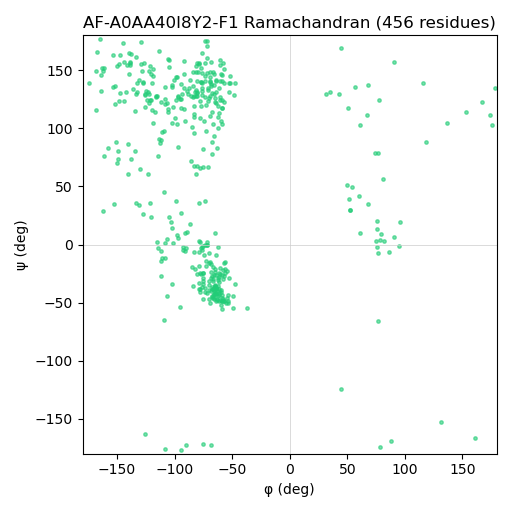 ? 8.426 12.431 -23.981 1.00 28.91 455 CYS A O 1
ATOM 3492 N N . PRO A 1 456 ? 7.060 12.192 -25.762 1.00 26.98 456 PRO A N 1
ATOM 3493 C CA . PRO A 1 456 ? 7.051 13.619 -26.039 1.00 26.98 456 PRO A CA 1
ATOM 3494 C C . PRO A 1 456 ? 6.398 14.315 -24.842 1.00 26.98 456 PRO A 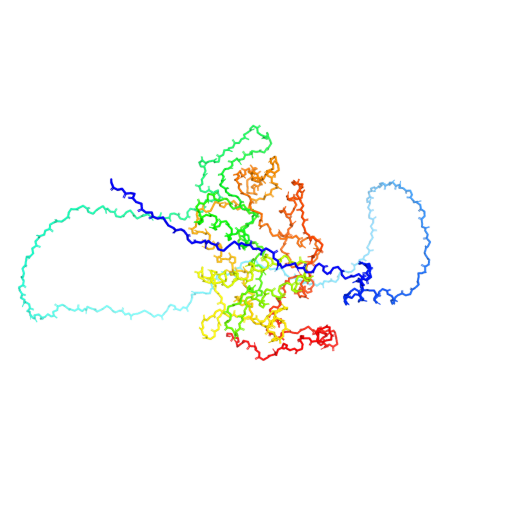C 1
ATOM 3496 O O . PRO A 1 456 ? 5.296 13.945 -24.428 1.00 26.98 456 PRO A O 1
ATOM 3499 N N . GLY A 1 457 ? 7.116 15.270 -24.251 1.00 27.62 457 GLY A N 1
ATOM 3500 C CA . GLY A 1 457 ? 6.588 16.075 -23.155 1.00 27.62 457 GLY A CA 1
ATOM 3501 C C . GLY A 1 457 ? 5.348 16.872 -23.589 1.00 27.62 457 GLY A C 1
ATOM 3502 O O . GLY A 1 457 ? 5.154 17.071 -24.792 1.00 27.62 457 GLY A O 1
ATOM 3503 N N . PRO A 1 458 ? 4.512 17.300 -22.627 1.00 30.39 458 PRO A N 1
ATOM 3504 C CA . PRO A 1 458 ? 3.378 18.184 -22.894 1.00 30.39 458 PRO A CA 1
ATOM 3505 C C . PRO A 1 458 ? 3.813 19.560 -23.424 1.00 30.39 458 PRO A C 1
ATOM 3507 O O . PRO A 1 458 ? 4.907 20.026 -23.026 1.00 30.39 458 PRO A O 1
#

Solvent-accessible surface area (backbone atoms only — not comparable to full-atom values): 29191 Å² total; per-residue (Å²): 141,78,90,86,86,91,87,85,82,83,80,87,78,90,81,95,85,78,83,77,81,83,76,79,68,88,85,63,81,73,97,82,72,84,89,80,84,61,83,67,64,56,57,60,54,57,62,60,73,72,62,81,81,88,80,90,79,87,86,82,78,93,78,83,92,76,90,78,88,88,83,85,86,81,89,87,83,87,86,82,90,82,84,86,83,89,82,87,85,86,80,85,86,88,93,76,90,92,86,85,89,83,90,83,85,88,91,82,86,88,77,88,84,82,95,79,88,82,87,88,84,90,85,81,91,80,91,84,91,81,90,82,84,82,82,77,80,80,78,83,74,75,78,74,86,73,82,57,77,60,40,94,58,71,89,64,56,42,77,41,69,87,80,35,95,86,49,56,32,36,38,38,79,37,50,28,36,24,37,19,41,26,60,66,18,37,57,50,35,36,50,41,29,72,73,67,39,52,23,36,37,36,13,66,44,60,49,75,72,30,66,44,36,74,38,25,47,49,50,68,28,49,69,44,73,79,50,93,56,48,34,70,20,52,30,45,33,50,38,60,71,44,73,70,71,51,60,62,68,62,42,43,54,53,31,62,45,22,39,59,57,53,51,49,44,43,77,64,61,34,76,54,33,62,40,98,85,70,43,66,28,44,38,33,48,89,77,42,32,28,71,71,75,71,59,50,80,30,46,37,30,34,22,27,71,69,39,23,21,36,44,49,32,50,32,45,52,65,55,35,75,76,46,86,48,28,46,37,64,32,22,40,75,67,39,66,37,73,54,100,91,41,63,43,23,36,33,28,37,35,68,89,84,67,38,35,34,38,43,36,15,74,38,69,45,85,33,57,67,54,43,52,60,82,42,98,74,44,63,53,50,96,80,24,67,23,62,53,61,51,24,41,48,73,72,74,42,88,85,76,76,82,85,74,73,85,78,72,95,43,46,41,84,96,76,20,50,73,50,49,66,41,49,47,33,61,46,48,81,63,63,51,101,82,67,45,59,55,53,44,78,79,40,60,76,64,64,73,66,63,75,82,70,63,74,83,76,134

Organism: Cnephaeus nilssonii (NCBI:txid3371016)

Radius of gyration: 35.68 Å; Cα contacts (8 Å, |Δi|>4): 597; chains: 1; bounding box: 111×110×84 Å

Mean predicted aligned error: 17.42 Å

Nearest PDB structures (foldseek):
  3ae1-assembly1_A  TM=1.001E+00  e=1.704E-47  Sus scrofa
  8gs8-assembly1_A  TM=9.941E-01  e=6.850E-48  Homo sapiens
  1yq3-assembly1_A  TM=9.985E-01  e=1.197E-45  Gallus gallus
  5c3j-assembly2_E  TM=9.766E-01  e=4.682E-40  Ascaris suum
  3vra-assembly1_A  TM=9.974E-01  e=6.778E-39  Ascaris suum

Foldseek 3Di:
DDDDDDDDDDDDDDDDDDDDDPPPPPPDDDDPPPPPDDPVVVVVVVVVVPDDDDDDDDDDDDDDDDDDDDDDDDDDDDDDDDDDDDDDDDDDDDDDDDDDDDPDDDDDDDDDDDDDDDDDDDDDDDDDDDDDDDDDDDPPPPPPPPPDLFAPCPVAWDWDCPPDVVFIEIEAEWAEEEEAQALVSLCVLLVCLVVPTRYEYEYLADNLPPQLQQQFFAAFAQQQPPHHADLVQVLLLVCVVVVNPDDSVVSSVCSVCRNVVVVVLVVLVQPADADPVRDFFFFWFPSHDGPNNPHATDGGGGGDHRRRSSSSSVSSVVVSSVGSHTYNHSKAWQAFDDDPNDTQFTWIARPPPRHIYGYGHNYYHYPQAACQVVDPAEQTDPSRHCRVVVNCVVVVHDDPDPVPDDDDPDQPPPRRHDDDSCCVRQPDADADPVRDSCCCVVPVSSVPSDNPPRDDDD

Secondary structure (DSSP, 8-state):
-------PPPPPPP-----------TTSPPTTS-----TTHHHHHHHHTTS--PPP-PPP--------------------PPPP---PPPPP-----SS------------------------------------PPP----------SS-S-TTS-EEETTT-SSS-EEEEEEEEEEE--SHHHHHHHHHHHHTT--EEEEESS-GGGSGGGG--S-EE----SSS---HHHHHHHHHHHTTT-S-HHHHHHHHHHHHHHHHHHHHTT----B-TTSSBPEE--TT-BSTTTTS-B---EE-STT-HHHHHHHHHHHHHTTS--EEEETEEEEEEEEETTEEEEEEEEETTT--EEEEEEEEEEE-----GGGSSS-SS-TT---HHHHHHHHTT-----TT-----TTBPTTT--B--THHHHTT-----TT---THHHH-GGGGG--TT--PPP-